Protein AF-U2PSR5-F1 (afdb_monomer)

Secondary structure (DSSP, 8-state):
-EE-SEEEESSEEEESSEEE-TT-EEEESSEEEEEEEEE-TT-EEEESSEEEEEEEEEEEESEEEESSEEEEEEEEEEESS-EEE-SEEEEEEEEEEE-SSEEE-S-EEESSEEEEEESSEEE-S-EEEEEEEEEESSEEEESSEEEEEEEEEEESEEEESSEEEEEEEEEEEESSEEEE-TT-EEEEEEEEEEEEEEEEEES-EEEEEEEEEEEEEEEEES-EEEESS-EEEEEEEEEEE-EEE-TT-EEEEEEETT--EEETTGGGG--EEEEEEEEEESSSHHHHHHHHHHHHHHHHTTT-BTTB--HHHHHSTHHHHHTTT-SSEEEEETTSTT--S-SEEEEEEE--EEE-EEEEESS-EEEEEEEEEEESEEEEESSEEEEEEEEEEEE--EEEEEEEEEEEEEEEEEEEEEEETTEEEEEEEEEEEEEEEEEEEEEEE-SPPEEESSEEEEE--

Nearest PDB structures (foldseek):
  8c50-assembly1_A  TM=2.376E-01  e=8.675E+00  Pontibacter korlensis

Sequence (461 aa):
DLTTNTLTNTKEIMAVSNINAANAIVSNSGKIASNNRVLLDGSAIANTGEILSGEIFMRNARKFDNTGTIKGNNTELSVNQDINLAGNLHGQQRLVISGNNITNNGNTTGTGLIEINSNDFTNNKELASDTVIINGRGEIVNNNMITGNNGKISGRNITNNDLIAFENYLEMNAQGKVQNNKEKAIYGGKALVIKANEIMNDEAEILGGNMDLNAAKITNNVATIQSTGNIVITSSDFQNIGRVSNLGSYEKYYETWDGRKLSEGQVGSWEYFLPRRFGRERKEPPVIDKQKKYYNELISRRNDLGGYSSLILSKYSDIPAQQIGERTTNVYSTRDARIKEPALTGKIKSNATTEYGKVLAGGNITINSGNFKNKDSIVSAGGAAVINAGTFENSVTLGNAVPLKNGEERIVVYLNKKTSKGKRHYYGNINYSRSLYDGGVGYESGQPSAIEGRQVILNAP

Mean predicted aligned error: 6.61 Å

Foldseek 3Di:
DAEDQEAAEQEEDEEAAEADNELHEEHDPYEYEYAAEYHHDNYAYAAPEEYEYQEYEHHQHDHDHYQEEYEHQEYEHEYAAEDEQNHYYEHAAEYEYEYAEYEDNYAYEYAHEYAYHYQEYEYCDHAEYQEYEYHHAAEYYYCEEHEHAEYEHEYQEYEYNAEYEHQAEYEYYHAAEYEYDAAHEYEHEQEYEYHYQEYYAANEEYEYAEYEAEHQEYEQELYAYEYQEEYEAHYQYYAWAWDKPPFPDKFKWKAFPVGDIGGPVRCVLQWAKDKDKDWFDQDQVVQLVVVLVVLVVCLVCQQQRSHHHHPCSPPPSVPVVVCRSPAFKDKDKCPDPVHPDFRMWMDMDAPMEISAREYYYCAEYAHAYQEDAGESHEYEHQAEYHYAYQYDYFYWDWHDKDWTKTKMKMWIWHWHWDADPNGIMIMIMIMITMDIDTDDIDIHTYDGRDYDYPYYHYHYD

Radius of gyration: 40.55 Å; Cα contacts (8 Å, |Δi|>4): 1487; chains: 1; bounding box: 77×35×130 Å

Solvent-accessible surface area (backbone atoms only — not comparable to full-atom values): 20792 Å² total; per-residue (Å²): 119,50,79,45,62,63,46,80,39,77,54,78,47,78,35,85,46,37,39,40,33,48,61,11,46,36,42,32,58,17,39,40,38,18,65,41,27,38,37,30,32,45,9,34,39,40,33,59,21,39,40,39,22,39,28,34,40,29,39,59,20,75,39,74,45,41,64,19,39,41,40,20,34,37,29,38,40,27,32,91,40,72,39,60,42,50,16,39,40,34,6,47,52,28,27,39,41,37,28,40,34,36,36,35,64,18,44,41,39,35,62,25,34,36,39,39,40,26,36,30,39,37,33,62,28,51,35,38,16,39,29,36,38,38,46,29,63,30,47,33,38,32,60,25,45,40,39,33,36,34,36,38,43,33,21,29,28,37,39,36,66,28,39,39,40,13,58,43,31,26,40,39,41,20,67,40,32,36,36,34,33,64,82,15,40,41,36,6,43,51,28,25,37,41,38,24,40,28,38,39,30,38,44,15,39,41,37,27,12,34,34,43,42,39,19,49,32,37,39,27,39,45,11,39,39,40,22,66,26,34,36,39,39,41,30,46,32,36,38,32,29,29,45,70,42,56,74,89,43,66,47,59,32,34,34,34,71,88,70,54,77,38,49,63,79,58,52,74,51,58,58,36,78,50,80,43,79,40,75,78,31,79,49,58,65,70,44,39,53,52,48,54,55,51,50,53,57,48,48,77,36,22,68,56,51,73,82,37,63,37,56,55,50,69,79,45,43,69,58,68,55,72,49,65,74,45,82,43,82,46,78,46,44,34,79,36,92,90,37,92,57,55,42,22,41,45,48,68,43,53,62,25,43,55,46,49,4,38,39,38,19,53,23,33,32,38,37,42,22,43,31,35,36,34,31,26,11,38,38,41,14,59,29,40,27,37,40,40,24,68,37,81,44,78,38,55,58,67,46,66,81,39,85,30,46,24,28,41,41,35,42,36,40,33,29,48,76,49,77,54,95,94,40,63,29,25,33,32,36,47,31,43,36,30,44,77,46,88,45,62,71,39,65,35,35,34,48,82,39,44,78,42,39,79,38,76,46,79,50,57,125

pLDDT: mean 95.77, std 4.75, range [59.41, 98.94]

Structure (mmCIF, N/CA/C/O backbone):
data_AF-U2PSR5-F1
#
_entry.id   AF-U2PSR5-F1
#
loop_
_atom_site.group_PDB
_atom_site.id
_atom_site.type_symbol
_atom_site.label_atom_id
_atom_site.label_alt_id
_atom_site.label_comp_id
_atom_site.label_asym_id
_atom_site.label_entity_id
_atom_site.label_seq_id
_atom_site.pdbx_PDB_ins_code
_atom_site.Cartn_x
_atom_site.Cartn_y
_atom_site.Cartn_z
_atom_site.occupancy
_atom_site.B_iso_or_equiv
_atom_site.auth_seq_id
_atom_site.auth_comp_id
_atom_site.auth_asym_id
_atom_site.auth_atom_id
_atom_site.pdbx_PDB_model_num
ATOM 1 N N . ASP A 1 1 ? -26.241 -7.504 52.296 1.00 59.41 1 ASP A N 1
ATOM 2 C CA . ASP A 1 1 ? -26.630 -6.622 51.180 1.00 59.41 1 ASP A CA 1
ATOM 3 C C . ASP A 1 1 ? -26.821 -5.196 51.679 1.00 59.41 1 ASP A C 1
ATOM 5 O O . ASP A 1 1 ? -27.292 -5.018 52.795 1.00 59.41 1 ASP A O 1
ATOM 9 N N . LEU A 1 2 ? -26.423 -4.202 50.882 1.00 74.19 2 LEU A N 1
ATOM 10 C CA . LEU A 1 2 ? -26.611 -2.764 51.140 1.00 74.19 2 LEU A CA 1
ATOM 11 C C . LEU A 1 2 ? -27.609 -2.205 50.113 1.00 74.19 2 LEU A C 1
ATOM 13 O O . LEU A 1 2 ? -27.452 -2.514 48.937 1.00 74.19 2 LEU A O 1
ATOM 17 N N . THR A 1 3 ? -28.602 -1.410 50.537 1.00 76.00 3 THR A N 1
ATOM 18 C CA . THR A 1 3 ? -29.559 -0.696 49.658 1.00 76.00 3 THR A CA 1
ATOM 19 C C . THR A 1 3 ? -29.627 0.784 50.044 1.00 76.00 3 THR A C 1
ATOM 21 O O . THR A 1 3 ? -29.800 1.081 51.223 1.00 76.00 3 THR A O 1
ATOM 24 N N . THR A 1 4 ? -29.475 1.715 49.092 1.00 79.69 4 THR A N 1
ATOM 25 C CA . THR A 1 4 ? -29.531 3.170 49.355 1.00 79.69 4 THR A CA 1
ATOM 26 C C . THR A 1 4 ? -29.905 3.992 48.114 1.00 79.69 4 THR A C 1
ATOM 28 O O . THR A 1 4 ? -29.593 3.595 46.995 1.00 79.69 4 THR A O 1
ATOM 31 N N . ASN A 1 5 ? -30.508 5.171 48.322 1.00 84.69 5 ASN A N 1
ATOM 32 C CA . ASN A 1 5 ? -30.809 6.163 47.276 1.00 84.69 5 ASN A CA 1
ATOM 33 C C . ASN A 1 5 ? -29.670 7.186 47.068 1.00 84.69 5 ASN A C 1
ATOM 35 O O . ASN A 1 5 ? -29.629 7.880 46.052 1.00 84.69 5 ASN A O 1
ATOM 39 N N . THR A 1 6 ? -28.727 7.262 48.011 1.00 93.56 6 THR A N 1
ATOM 40 C CA . THR A 1 6 ? -27.507 8.075 47.913 1.00 93.56 6 THR A CA 1
ATOM 41 C C . THR A 1 6 ? -26.342 7.277 48.483 1.00 93.56 6 THR A C 1
ATOM 43 O O . THR A 1 6 ? -26.399 6.813 49.623 1.00 93.56 6 THR A O 1
ATOM 46 N N . LEU A 1 7 ? -25.278 7.114 47.704 1.00 94.81 7 LEU A N 1
ATOM 47 C CA . LEU A 1 7 ? -24.062 6.424 48.115 1.00 94.81 7 LEU A CA 1
ATOM 48 C C . LEU A 1 7 ? -22.880 7.376 47.956 1.00 94.81 7 LEU A C 1
ATOM 50 O O . LEU A 1 7 ? -22.450 7.657 46.841 1.00 94.81 7 LEU A O 1
ATOM 54 N N . THR A 1 8 ? -22.334 7.833 49.081 1.00 96.44 8 THR A N 1
ATOM 55 C CA . THR A 1 8 ? -21.077 8.588 49.120 1.00 96.44 8 THR A CA 1
ATOM 56 C C . THR A 1 8 ? -20.015 7.721 49.776 1.00 96.44 8 THR A C 1
ATOM 58 O O . THR A 1 8 ? -20.145 7.372 50.948 1.00 96.44 8 THR A O 1
ATOM 61 N N . ASN A 1 9 ? -18.965 7.381 49.034 1.00 97.38 9 ASN A N 1
ATOM 62 C CA . ASN A 1 9 ? -17.843 6.601 49.539 1.00 97.38 9 ASN A CA 1
ATOM 63 C C . ASN A 1 9 ? -16.524 7.345 49.334 1.00 97.38 9 ASN A C 1
ATOM 65 O O . ASN A 1 9 ? -16.156 7.660 48.206 1.00 97.38 9 ASN A O 1
ATOM 69 N N . THR A 1 10 ? -15.793 7.562 50.425 1.00 97.56 10 THR A N 1
ATOM 70 C CA . THR A 1 10 ? -14.452 8.171 50.429 1.00 97.56 10 THR A CA 1
ATOM 71 C C . THR A 1 10 ? -13.376 7.235 50.984 1.00 97.56 10 THR A C 1
ATOM 73 O O . THR A 1 10 ? -12.210 7.617 51.050 1.00 97.56 10 THR A O 1
ATOM 76 N N . LYS A 1 11 ? -13.758 6.024 51.412 1.00 97.38 11 LYS A N 1
ATOM 77 C CA . LYS A 1 11 ? -12.861 5.011 51.982 1.00 97.38 11 LYS A CA 1
ATOM 78 C C . LYS A 1 11 ? -13.134 3.657 51.342 1.00 97.38 11 LYS A C 1
ATOM 80 O O . LYS A 1 11 ? -12.766 3.463 50.194 1.00 97.38 11 LYS A O 1
ATOM 85 N N . GLU A 1 12 ? -13.783 2.734 52.044 1.00 97.19 12 GLU A N 1
ATOM 86 C CA . GLU A 1 12 ? -14.027 1.381 51.557 1.00 97.19 12 GLU A CA 1
ATOM 87 C C . GLU A 1 12 ? -15.455 0.936 51.876 1.00 97.19 12 GLU A C 1
ATOM 89 O O . GLU A 1 12 ? -15.933 1.082 53.002 1.00 97.19 12 GLU A O 1
ATOM 94 N N . ILE A 1 13 ? -16.122 0.356 50.881 1.00 96.19 13 ILE A N 1
ATOM 95 C CA . ILE A 1 13 ? -17.362 -0.401 51.023 1.00 96.19 13 ILE A CA 1
ATOM 96 C C . ILE A 1 13 ? -17.085 -1.792 50.471 1.00 96.19 13 ILE A C 1
ATOM 98 O O . ILE A 1 13 ? -16.803 -1.950 49.286 1.00 96.19 13 ILE A O 1
ATOM 102 N N . MET A 1 14 ? -17.192 -2.802 51.328 1.00 95.19 14 MET A N 1
ATOM 103 C CA . MET A 1 14 ? -17.007 -4.200 50.959 1.00 95.19 14 MET A CA 1
ATOM 104 C C . MET A 1 14 ? -18.254 -5.009 51.300 1.00 95.19 14 MET A C 1
ATOM 106 O O . MET A 1 14 ? -18.781 -4.906 52.406 1.00 95.19 14 MET A O 1
ATOM 110 N N . ALA A 1 15 ? -18.708 -5.848 50.371 1.00 93.44 15 ALA A N 1
ATOM 111 C CA . ALA A 1 15 ? -19.801 -6.786 50.608 1.00 93.44 15 ALA A CA 1
ATOM 112 C C . ALA A 1 15 ? -19.424 -8.207 50.178 1.00 93.44 15 ALA A C 1
ATOM 114 O O . ALA A 1 15 ? -18.920 -8.431 49.081 1.00 93.44 15 ALA A O 1
ATOM 115 N N . VAL A 1 16 ? -19.746 -9.192 51.019 1.00 91.31 16 VAL A N 1
ATOM 116 C CA . VAL A 1 16 ? -19.538 -10.614 50.690 1.00 91.31 16 VAL A CA 1
ATOM 117 C C . VAL A 1 16 ? -20.443 -11.069 49.542 1.00 91.31 16 VAL A C 1
ATOM 119 O O . VAL A 1 16 ? -20.042 -11.919 48.761 1.00 91.31 16 VAL A O 1
ATOM 122 N N . SER A 1 17 ? -21.651 -10.508 49.432 1.00 94.00 17 SER A N 1
ATOM 123 C CA . SER A 1 17 ? -22.610 -10.824 48.366 1.00 94.00 17 SER A CA 1
ATOM 124 C C . SER A 1 17 ? -22.835 -9.605 47.480 1.00 94.00 17 SER A C 1
ATOM 126 O O . SER A 1 17 ? -21.972 -9.317 46.658 1.00 94.00 17 SER A O 1
ATOM 128 N N . ASN A 1 18 ? -23.921 -8.845 47.659 1.00 96.31 18 ASN A N 1
ATOM 129 C CA . ASN A 1 18 ? -24.312 -7.787 46.728 1.00 96.31 18 ASN A CA 1
ATOM 130 C C . ASN A 1 18 ? -24.249 -6.383 47.344 1.00 96.31 18 ASN A C 1
ATOM 132 O O . ASN A 1 18 ? -24.539 -6.180 48.529 1.00 96.31 18 ASN A O 1
ATOM 136 N N . ILE A 1 19 ? -23.971 -5.397 46.493 1.00 96.56 19 ILE A N 1
ATOM 137 C CA . ILE A 1 19 ? -24.214 -3.974 46.745 1.00 96.56 19 ILE A CA 1
ATOM 138 C C . ILE A 1 19 ? -25.306 -3.513 45.777 1.00 96.56 19 ILE A C 1
ATOM 140 O O . ILE A 1 19 ? -25.160 -3.658 44.564 1.00 96.56 19 ILE A O 1
ATOM 144 N N . ASN A 1 20 ? -26.401 -2.965 46.306 1.00 96.06 20 ASN A N 1
ATOM 145 C CA . ASN A 1 20 ? -27.508 -2.431 45.522 1.00 96.06 20 ASN A CA 1
ATOM 14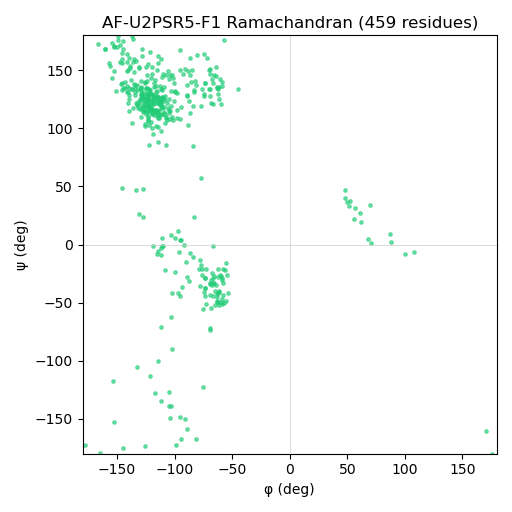6 C C . ASN A 1 20 ? -27.622 -0.915 45.736 1.00 96.06 20 ASN A C 1
ATOM 148 O O . ASN A 1 20 ? -27.995 -0.444 46.805 1.00 96.06 20 ASN A O 1
ATOM 152 N N . ALA A 1 21 ? -27.301 -0.142 44.710 1.00 95.88 21 ALA A N 1
ATOM 153 C CA . ALA A 1 21 ? -27.502 1.300 44.677 1.00 95.88 21 ALA A CA 1
ATOM 154 C C . ALA A 1 21 ? -28.143 1.691 43.339 1.00 95.88 21 ALA A C 1
ATOM 156 O O . ALA A 1 21 ? -27.670 2.598 42.653 1.00 95.88 21 ALA A O 1
ATOM 157 N N . ALA A 1 22 ? -29.191 0.960 42.946 1.00 96.31 22 ALA A N 1
ATOM 158 C CA . ALA A 1 22 ? -30.021 1.304 41.799 1.00 96.31 22 ALA A CA 1
ATOM 159 C C . ALA A 1 22 ? -30.795 2.610 42.043 1.00 96.31 22 ALA A C 1
ATOM 161 O O . ALA A 1 22 ? -31.233 2.891 43.157 1.00 96.31 22 ALA A O 1
ATOM 162 N N . ASN A 1 23 ? -30.998 3.390 40.982 1.00 96.62 23 ASN A N 1
ATOM 163 C CA . ASN A 1 23 ? -31.663 4.695 40.975 1.00 96.62 23 ASN A CA 1
ATOM 164 C C . ASN A 1 23 ? -31.048 5.719 41.945 1.00 96.62 23 ASN A C 1
ATOM 166 O O . ASN A 1 23 ? -31.692 6.702 42.314 1.00 96.62 23 ASN A O 1
ATOM 170 N N . ALA A 1 24 ? -29.787 5.527 42.329 1.00 96.88 24 ALA A N 1
ATOM 171 C CA . ALA A 1 24 ? -29.119 6.327 43.342 1.00 96.88 24 ALA A CA 1
ATOM 172 C C . ALA A 1 24 ? -28.291 7.476 42.747 1.00 96.88 24 ALA A C 1
ATOM 174 O O . ALA A 1 24 ? -28.017 7.532 41.544 1.00 96.88 24 ALA A O 1
ATOM 175 N N . ILE A 1 25 ? -27.865 8.397 43.611 1.00 97.75 25 ILE A N 1
ATOM 176 C CA . ILE A 1 25 ? -26.720 9.278 43.346 1.00 97.75 25 ILE A CA 1
ATOM 177 C C . ILE A 1 25 ? -25.487 8.621 43.969 1.00 97.75 25 ILE A C 1
ATOM 179 O O . ILE A 1 25 ? -25.452 8.409 45.181 1.00 97.75 25 ILE A O 1
ATOM 183 N N . VAL A 1 26 ? -24.495 8.283 43.148 1.00 98.06 26 VAL A N 1
ATOM 184 C CA . VAL A 1 26 ? -23.303 7.528 43.548 1.00 98.06 26 VAL A CA 1
ATOM 185 C C . VAL A 1 26 ? -22.071 8.404 43.353 1.00 98.06 26 VAL A C 1
ATOM 187 O O . VAL A 1 26 ? -21.732 8.751 42.227 1.00 98.06 26 VAL A O 1
ATOM 190 N N . SER A 1 27 ? -21.396 8.746 44.448 1.00 98.19 27 SER A N 1
ATOM 191 C CA . SER A 1 27 ? -20.125 9.473 44.461 1.00 98.19 27 SER A CA 1
ATOM 192 C C . SER A 1 27 ? -19.069 8.614 45.145 1.00 98.19 27 SER A C 1
ATOM 194 O O . SER A 1 27 ? -19.067 8.483 46.371 1.00 98.19 27 SER A O 1
ATOM 196 N N . ASN A 1 28 ? -18.168 8.032 44.359 1.00 98.44 28 ASN A N 1
ATOM 197 C CA . ASN A 1 28 ? -17.110 7.157 44.844 1.00 98.44 28 ASN A CA 1
ATOM 198 C C . ASN A 1 28 ? -15.723 7.748 44.576 1.00 98.44 28 ASN A C 1
ATOM 200 O O . ASN A 1 28 ? -15.282 7.809 43.430 1.00 98.44 28 ASN A O 1
ATOM 204 N N . SER A 1 29 ? -15.013 8.116 45.639 1.00 98.38 29 SER A N 1
ATOM 205 C CA . SER A 1 29 ? -13.575 8.413 45.612 1.00 98.38 29 SER A CA 1
ATOM 206 C C . SER A 1 29 ? -12.733 7.388 46.374 1.00 98.38 29 SER A C 1
ATOM 208 O O . SER A 1 29 ? -11.509 7.477 46.366 1.00 98.38 29 SER A O 1
ATOM 210 N N . GLY A 1 30 ? -13.385 6.412 47.011 1.00 98.31 30 GLY A N 1
ATOM 211 C CA . GLY A 1 30 ? -12.756 5.270 47.661 1.00 98.31 30 GLY A CA 1
ATOM 212 C C . GLY A 1 30 ? -12.882 3.979 46.844 1.00 98.31 30 GLY A C 1
ATOM 213 O O . GLY A 1 30 ? -12.960 3.990 45.618 1.00 98.31 30 GLY A O 1
ATOM 214 N N . LYS A 1 31 ? -12.940 2.840 47.530 1.00 98.62 31 LYS A N 1
ATOM 215 C CA . LYS A 1 31 ? -13.116 1.506 46.956 1.00 98.62 31 LYS A CA 1
ATOM 216 C C . LYS A 1 31 ? -14.502 0.946 47.255 1.00 98.62 31 LYS A C 1
ATOM 218 O O . LYS A 1 31 ? -14.907 0.886 48.413 1.00 98.62 31 LYS A O 1
ATOM 223 N N . ILE A 1 32 ? -15.213 0.500 46.229 1.00 98.44 32 ILE A N 1
ATOM 224 C CA . ILE A 1 32 ? -16.441 -0.291 46.327 1.00 98.44 32 ILE A CA 1
ATOM 225 C C . ILE A 1 32 ? -16.111 -1.684 45.803 1.00 98.44 32 ILE A C 1
ATOM 227 O O . ILE A 1 32 ? -15.707 -1.826 44.653 1.00 98.44 32 ILE A O 1
ATOM 231 N N . ALA A 1 33 ? -16.273 -2.712 46.629 1.00 97.81 33 ALA A N 1
ATOM 232 C CA . ALA A 1 33 ? -15.981 -4.084 46.246 1.00 97.81 33 ALA A CA 1
ATOM 233 C C . ALA A 1 33 ? -17.074 -5.059 46.693 1.00 97.81 33 ALA A C 1
ATOM 235 O O . ALA A 1 33 ? -17.576 -4.997 47.816 1.00 97.81 33 ALA A O 1
ATOM 236 N N . SER A 1 34 ? -17.427 -5.995 45.819 1.00 97.00 34 SER A N 1
ATOM 237 C CA . SER A 1 34 ? -18.368 -7.074 46.125 1.00 97.00 34 SER A CA 1
ATOM 238 C C . SER A 1 34 ? -17.946 -8.367 45.436 1.00 97.00 34 SER A C 1
ATOM 240 O O . SER A 1 34 ? -17.547 -8.327 44.276 1.00 97.00 34 SER A O 1
ATOM 242 N N . ASN A 1 35 ? -18.073 -9.520 46.101 1.00 93.06 35 ASN A N 1
ATOM 243 C CA . ASN A 1 35 ? -17.702 -10.797 45.471 1.00 93.06 35 ASN A CA 1
ATOM 244 C C . ASN A 1 35 ? -18.697 -11.259 44.395 1.00 93.06 35 ASN A C 1
ATOM 246 O O . ASN A 1 35 ? -18.322 -12.073 43.557 1.00 93.06 35 ASN A O 1
ATOM 250 N N . ASN A 1 36 ? -19.946 -10.774 44.420 1.00 96.69 36 ASN A N 1
ATOM 251 C CA . ASN A 1 36 ? -20.978 -11.184 43.468 1.00 96.69 36 ASN A CA 1
ATOM 252 C C . ASN A 1 36 ? -21.373 -10.047 42.523 1.00 96.69 36 ASN A C 1
ATOM 254 O O . ASN A 1 36 ? -21.021 -10.099 41.350 1.00 96.69 36 ASN A O 1
ATOM 258 N N . ARG A 1 37 ? -22.077 -9.018 43.017 1.00 98.12 37 ARG A N 1
ATOM 259 C CA . ARG A 1 37 ? -22.626 -7.956 42.167 1.00 98.12 37 ARG A CA 1
ATOM 260 C C . ARG A 1 37 ? -22.641 -6.571 42.808 1.00 98.12 37 ARG A C 1
ATOM 262 O O . ARG A 1 37 ? -23.103 -6.399 43.939 1.00 98.12 37 ARG A O 1
ATOM 269 N N . VAL A 1 38 ? -22.303 -5.566 42.002 1.00 98.50 38 VAL A N 1
ATOM 270 C CA . VAL A 1 38 ? -22.594 -4.143 42.226 1.00 98.50 38 VAL A CA 1
ATOM 271 C C . VAL A 1 38 ? -23.655 -3.682 41.216 1.00 98.50 38 VAL A C 1
ATOM 273 O O . VAL A 1 38 ? -23.417 -3.658 40.011 1.00 98.50 38 VAL A O 1
ATOM 276 N N . LEU A 1 39 ? -24.846 -3.327 41.705 1.00 98.25 39 LEU A N 1
ATOM 277 C CA . LEU A 1 39 ? -25.978 -2.868 40.890 1.00 98.25 39 LEU A CA 1
ATOM 278 C C . LEU A 1 39 ? -26.155 -1.349 41.017 1.00 98.25 39 LEU A C 1
ATOM 280 O O . LEU A 1 39 ? -26.495 -0.864 42.094 1.00 98.25 39 LEU A O 1
ATOM 284 N N . LEU A 1 40 ? -25.966 -0.623 39.916 1.00 98.38 40 LEU A N 1
ATOM 285 C CA . LEU A 1 40 ? -26.033 0.842 39.791 1.00 98.38 40 LEU A CA 1
ATOM 286 C C . LEU A 1 40 ? -26.980 1.275 38.653 1.00 98.38 40 LEU A C 1
ATOM 288 O O . LEU A 1 40 ? -26.827 2.353 38.076 1.00 98.38 40 LEU A O 1
ATOM 292 N N . ASP A 1 41 ? -27.937 0.425 38.286 1.00 98.38 41 ASP A N 1
ATOM 293 C CA . ASP A 1 41 ? -28.897 0.722 37.221 1.00 98.38 41 ASP A CA 1
ATOM 294 C C . ASP A 1 41 ? -29.698 1.991 37.517 1.00 98.38 41 ASP A C 1
ATOM 296 O O . ASP A 1 41 ? -30.119 2.211 38.650 1.00 98.38 41 ASP A O 1
ATOM 300 N N . GLY A 1 42 ? -29.941 2.825 36.507 1.00 97.69 42 GLY A N 1
ATOM 301 C CA . GLY A 1 42 ? -30.701 4.069 36.668 1.00 97.69 42 GLY A CA 1
ATOM 302 C C . GLY A 1 42 ? -29.988 5.141 37.502 1.00 97.69 42 GLY A C 1
ATOM 303 O O . GLY A 1 42 ? -30.573 6.187 37.799 1.00 97.69 42 GLY A O 1
ATOM 304 N N . SER A 1 43 ? -28.741 4.918 37.918 1.00 98.19 43 SER A N 1
ATOM 305 C CA . SER A 1 43 ? -28.029 5.818 38.828 1.00 98.19 43 SER A CA 1
ATOM 306 C C . SER A 1 43 ? -27.313 6.958 38.102 1.00 98.19 43 SER A C 1
ATOM 308 O O . SER A 1 43 ? -27.065 6.908 36.898 1.00 98.19 43 SER A O 1
ATOM 310 N N . ALA A 1 44 ? -27.000 8.020 38.844 1.00 97.94 44 ALA A N 1
ATOM 311 C CA . ALA A 1 44 ? -26.033 9.034 38.434 1.00 97.94 44 ALA A CA 1
ATOM 312 C C . ALA A 1 44 ? -24.698 8.707 39.111 1.00 97.94 44 ALA A C 1
ATOM 314 O O . ALA A 1 44 ? -24.630 8.703 40.340 1.00 97.94 44 ALA A O 1
ATOM 315 N N . ILE A 1 45 ? -23.672 8.385 38.323 1.00 98.44 45 ILE A N 1
ATOM 316 C CA . ILE A 1 45 ? -22.430 7.775 38.805 1.00 98.44 45 ILE A CA 1
ATOM 317 C C . ILE A 1 45 ? -21.269 8.743 38.591 1.00 98.44 45 ILE A C 1
ATOM 319 O O . ILE A 1 45 ? -20.990 9.127 37.459 1.00 98.44 45 ILE A O 1
ATOM 323 N N . ALA A 1 46 ? -20.582 9.091 39.674 1.00 98.38 46 ALA A N 1
ATOM 324 C CA . ALA A 1 46 ? -19.285 9.749 39.671 1.00 98.38 46 ALA A CA 1
ATOM 325 C C . ALA A 1 46 ? -18.273 8.837 40.377 1.00 98.38 46 ALA A C 1
ATOM 327 O O . ALA A 1 46 ? -18.404 8.563 41.572 1.00 98.38 46 ALA A O 1
ATOM 328 N N . ASN A 1 47 ? -17.280 8.348 39.638 1.00 98.50 47 ASN A N 1
ATOM 329 C CA . ASN A 1 47 ? -16.245 7.456 40.143 1.00 98.50 47 ASN A CA 1
ATOM 330 C C . ASN A 1 47 ? -14.847 8.008 39.849 1.00 98.50 47 ASN A C 1
ATOM 332 O O . ASN A 1 47 ? -14.420 8.065 38.697 1.00 98.50 47 ASN A O 1
ATOM 336 N N . THR A 1 48 ? -14.113 8.344 40.905 1.00 98.56 48 THR A N 1
ATOM 337 C CA . THR A 1 48 ? -12.678 8.667 40.851 1.00 98.56 48 THR A CA 1
ATOM 338 C C . THR A 1 48 ? -11.823 7.606 41.547 1.00 98.56 48 THR A C 1
ATOM 340 O O . THR A 1 48 ? -10.601 7.671 41.475 1.00 98.56 48 THR A O 1
ATOM 343 N N . GLY A 1 49 ? -12.455 6.659 42.249 1.00 98.56 49 GLY A N 1
ATOM 344 C CA . GLY A 1 49 ? -11.804 5.562 42.961 1.00 98.56 49 GLY A CA 1
ATOM 345 C C . GLY A 1 49 ? -11.948 4.224 42.232 1.00 98.56 49 GLY A C 1
ATOM 346 O O . GLY A 1 49 ? -11.844 4.157 41.008 1.00 98.56 49 GLY A O 1
ATOM 347 N N . GLU A 1 50 ? -12.206 3.150 42.975 1.00 98.69 50 GLU A N 1
ATOM 348 C CA . GLU A 1 50 ? -12.323 1.788 42.441 1.00 98.69 50 GLU A CA 1
ATOM 349 C C . GLU A 1 50 ? -13.727 1.209 42.631 1.00 98.69 50 GLU A C 1
ATOM 351 O O . GLU A 1 50 ? -14.293 1.297 43.722 1.00 98.69 50 GLU A O 1
ATOM 356 N N . ILE A 1 51 ? -14.256 0.547 41.600 1.00 98.69 51 ILE A N 1
ATOM 357 C CA . ILE A 1 51 ? -15.433 -0.326 41.689 1.00 98.69 51 ILE A CA 1
ATOM 358 C C . ILE A 1 51 ? -15.040 -1.710 41.171 1.00 98.69 51 ILE A C 1
ATOM 360 O O . ILE A 1 51 ? -14.719 -1.865 39.993 1.00 98.69 51 ILE A O 1
ATOM 364 N N . LEU A 1 52 ? -15.059 -2.709 42.054 1.00 98.56 52 LEU A N 1
ATOM 365 C CA . LEU A 1 52 ? -14.616 -4.076 41.782 1.00 98.56 52 LEU A CA 1
ATOM 366 C C . LEU A 1 52 ? -15.738 -5.082 42.059 1.00 98.56 52 LEU A C 1
ATOM 368 O O . LEU A 1 52 ? -16.275 -5.113 43.168 1.00 98.56 52 LEU A O 1
ATOM 372 N N . SER A 1 53 ? -16.092 -5.938 41.098 1.00 98.38 53 SER A N 1
ATOM 373 C CA . SER A 1 53 ? -17.063 -7.008 41.372 1.00 98.38 53 SER A CA 1
ATOM 374 C C . SER A 1 53 ? -17.041 -8.167 40.382 1.00 98.38 53 SER A C 1
ATOM 376 O O . SER A 1 53 ? -16.440 -8.064 39.322 1.00 98.38 53 SER A O 1
ATOM 378 N N . GLY A 1 54 ? -17.722 -9.272 40.699 1.00 97.69 54 GLY A N 1
ATOM 379 C CA . GLY A 1 54 ? -18.029 -10.297 39.698 1.00 97.69 54 GLY A CA 1
ATOM 380 C C . GLY A 1 54 ? -18.895 -9.711 38.578 1.00 97.69 54 GLY A C 1
ATOM 381 O O . GLY A 1 54 ? -18.523 -9.765 37.408 1.00 97.69 54 GLY A O 1
ATOM 382 N N . GLU A 1 55 ? -19.994 -9.063 38.950 1.00 98.38 55 GLU A N 1
ATOM 383 C CA . GLU A 1 55 ? -20.920 -8.383 38.047 1.00 98.38 55 GLU A CA 1
ATOM 384 C C . GLU A 1 55 ? -21.040 -6.896 38.392 1.00 98.38 55 GLU A C 1
ATOM 386 O O . GLU A 1 55 ? -21.243 -6.528 39.550 1.00 98.38 55 GLU A O 1
ATOM 391 N N . ILE A 1 56 ? -20.965 -6.024 37.390 1.00 98.75 56 ILE A N 1
ATOM 392 C CA . ILE A 1 56 ? -21.200 -4.587 37.551 1.00 98.75 56 ILE A CA 1
ATOM 393 C C . ILE A 1 56 ? -22.237 -4.150 36.521 1.00 98.75 56 ILE A C 1
ATOM 395 O O . ILE A 1 56 ? -21.978 -4.170 35.319 1.00 98.75 56 ILE A O 1
ATOM 399 N N . PHE A 1 57 ? -23.409 -3.726 36.989 1.00 98.75 57 PHE A N 1
ATOM 400 C CA . PHE A 1 57 ? -24.477 -3.240 36.116 1.00 98.75 57 PHE A CA 1
ATOM 401 C C . PHE A 1 57 ? -24.701 -1.749 36.330 1.00 98.75 57 PHE A C 1
ATOM 403 O O . PHE A 1 57 ? -24.995 -1.307 37.436 1.00 98.75 57 PHE A O 1
ATOM 410 N N . MET A 1 58 ? -24.536 -0.979 35.260 1.00 98.62 58 MET A N 1
ATOM 411 C CA . MET A 1 58 ? -24.720 0.470 35.187 1.00 98.62 58 MET A CA 1
ATOM 412 C C . MET A 1 58 ? -25.675 0.787 34.032 1.00 98.62 58 MET A C 1
ATOM 414 O O . MET A 1 58 ? -25.382 1.604 33.156 1.00 98.62 58 MET A O 1
ATOM 418 N N . ARG A 1 59 ? -26.795 0.062 33.968 1.00 98.31 59 ARG A N 1
ATOM 419 C CA . ARG A 1 59 ? -27.721 0.129 32.837 1.00 98.31 59 ARG A CA 1
ATOM 420 C C . ARG A 1 59 ? -28.649 1.322 32.983 1.00 98.31 59 ARG A C 1
ATOM 422 O O . ARG A 1 59 ? -29.147 1.598 34.073 1.00 98.31 59 ARG A O 1
ATOM 429 N N . ASN A 1 60 ? -28.929 2.000 31.877 1.00 97.38 60 ASN A N 1
ATOM 430 C CA . ASN A 1 60 ? -29.755 3.204 31.832 1.00 97.38 60 ASN A CA 1
ATOM 431 C C . ASN A 1 60 ? -29.276 4.273 32.830 1.00 97.38 60 ASN A C 1
ATOM 433 O O . ASN A 1 60 ? -30.090 4.936 33.476 1.00 97.38 60 ASN A O 1
ATOM 437 N N . ALA A 1 61 ? -27.959 4.414 33.006 1.00 97.19 61 ALA A N 1
ATOM 438 C CA . ALA A 1 61 ? -27.405 5.406 33.913 1.00 97.19 61 ALA A CA 1
ATOM 439 C C . ALA A 1 61 ? -27.816 6.816 33.458 1.00 97.19 61 ALA A C 1
ATOM 441 O O . ALA A 1 61 ? -27.760 7.161 32.276 1.00 97.19 61 ALA A O 1
ATOM 442 N N . ARG A 1 62 ? -28.238 7.648 34.414 1.00 95.88 62 ARG A N 1
ATOM 443 C CA . ARG A 1 62 ? -28.642 9.045 34.168 1.00 95.88 62 ARG A CA 1
ATOM 444 C C . ARG A 1 62 ? -27.439 9.946 33.896 1.00 95.88 62 ARG A C 1
ATOM 446 O O . ARG A 1 62 ? -27.573 10.958 33.214 1.00 95.88 62 ARG A O 1
ATOM 453 N N . LYS A 1 63 ? -26.287 9.583 34.465 1.00 95.69 63 LYS A N 1
ATOM 454 C CA . LYS A 1 63 ? -24.989 10.238 34.297 1.00 95.69 63 LYS A CA 1
ATOM 455 C C . LYS A 1 63 ? -23.882 9.218 34.544 1.00 95.69 63 LYS A C 1
ATOM 457 O O . LYS A 1 63 ? -24.022 8.398 35.454 1.00 95.69 63 LYS A O 1
ATOM 462 N N . PHE A 1 64 ? -22.795 9.305 33.788 1.00 98.19 64 PHE A N 1
ATOM 463 C CA . PHE A 1 64 ? -21.615 8.473 33.978 1.00 98.19 64 PHE A CA 1
ATOM 464 C C . PHE A 1 64 ? -20.344 9.318 33.844 1.00 98.19 64 PHE A C 1
ATOM 466 O O . PHE A 1 64 ? -19.940 9.659 32.737 1.00 98.19 64 PHE A O 1
ATOM 473 N N . ASP A 1 65 ? -19.719 9.625 34.979 1.00 97.62 65 ASP A N 1
ATOM 474 C CA . ASP A 1 65 ? -18.414 10.276 35.060 1.00 97.62 65 ASP A CA 1
ATOM 475 C C . ASP A 1 65 ? -17.433 9.305 35.727 1.00 97.62 65 ASP A C 1
ATOM 477 O O . ASP A 1 65 ? -17.439 9.141 36.948 1.00 97.62 65 ASP A O 1
ATOM 481 N N . ASN A 1 66 ? -16.586 8.644 34.943 1.00 97.88 66 ASN A N 1
ATOM 482 C CA . ASN A 1 66 ? -15.545 7.765 35.471 1.00 97.88 66 ASN A CA 1
ATOM 483 C C . ASN A 1 66 ? -14.164 8.300 35.102 1.00 97.88 66 ASN A C 1
ATOM 485 O O . ASN A 1 66 ? -13.815 8.318 33.925 1.00 97.88 66 ASN A O 1
ATOM 489 N N . THR A 1 67 ? -13.376 8.675 36.106 1.00 98.06 67 THR A N 1
ATOM 490 C CA . THR A 1 67 ? -11.930 8.937 35.993 1.00 98.06 67 THR A CA 1
ATOM 491 C C . THR A 1 67 ? -11.095 7.942 36.803 1.00 98.06 67 THR A C 1
ATOM 493 O O . THR A 1 67 ? -9.874 7.925 36.676 1.00 98.06 67 THR A O 1
ATOM 496 N N . GLY A 1 68 ? -11.746 7.105 37.616 1.00 98.31 68 GLY A N 1
ATOM 497 C CA . GLY A 1 68 ? -11.129 6.008 38.352 1.00 98.31 68 GLY A CA 1
ATOM 498 C C . GLY A 1 68 ? -11.134 4.688 37.576 1.00 98.31 68 GLY A C 1
ATOM 499 O O . GLY A 1 68 ? -11.105 4.656 36.344 1.00 98.31 68 GLY A O 1
ATOM 500 N N . THR A 1 69 ? -11.195 3.580 38.312 1.00 98.75 69 THR A N 1
ATOM 501 C CA . THR A 1 69 ? -11.172 2.217 37.769 1.00 98.75 69 THR A CA 1
ATOM 502 C C . THR A 1 69 ? -12.481 1.492 38.055 1.00 98.75 69 THR A C 1
ATOM 504 O O . THR A 1 69 ? -12.933 1.430 39.197 1.00 98.75 69 THR A O 1
ATOM 507 N N . ILE A 1 70 ? -13.056 0.875 37.027 1.00 98.75 70 ILE A N 1
ATOM 508 C CA . ILE A 1 70 ? -14.163 -0.074 37.154 1.00 98.75 70 ILE A CA 1
ATOM 509 C C . ILE A 1 70 ? -13.702 -1.394 36.546 1.00 98.75 70 ILE A C 1
ATOM 511 O O . ILE A 1 70 ? -13.396 -1.463 35.355 1.00 98.75 70 ILE A O 1
ATOM 515 N N . LYS A 1 71 ? -13.633 -2.442 37.367 1.00 98.62 71 LYS A N 1
ATOM 516 C CA . LYS A 1 71 ? -13.173 -3.767 36.950 1.00 98.62 71 LYS A CA 1
ATOM 517 C C . LYS A 1 71 ? -14.136 -4.840 37.431 1.00 98.62 71 LYS A C 1
ATOM 519 O O . LYS A 1 71 ? -14.331 -5.005 38.633 1.00 98.62 71 LYS A O 1
ATOM 524 N N . GLY A 1 72 ? -14.675 -5.619 36.502 1.00 98.19 72 GLY A N 1
ATOM 525 C CA . GLY A 1 72 ? -15.459 -6.795 36.852 1.00 98.19 72 GLY A CA 1
ATOM 526 C C . GLY A 1 72 ? -15.292 -7.956 35.891 1.00 98.19 72 GLY A C 1
ATOM 527 O O . GLY A 1 72 ? -14.596 -7.832 34.883 1.00 98.19 72 GLY A O 1
ATOM 528 N N . ASN A 1 73 ? -15.901 -9.101 36.205 1.00 97.44 73 ASN A N 1
ATOM 529 C CA . ASN A 1 73 ? -15.932 -10.209 35.249 1.00 97.44 73 ASN A CA 1
ATOM 530 C C . ASN A 1 73 ? -16.894 -9.882 34.110 1.00 97.44 73 ASN A C 1
ATOM 532 O O . ASN A 1 73 ? -16.493 -9.920 32.946 1.00 97.44 73 ASN A O 1
ATOM 536 N N . ASN A 1 74 ? -18.116 -9.494 34.480 1.00 98.38 74 ASN A N 1
ATOM 537 C CA . ASN A 1 74 ? -19.168 -9.050 33.580 1.00 98.38 74 ASN A CA 1
ATOM 538 C C . ASN A 1 74 ? -19.564 -7.615 33.925 1.00 98.38 74 ASN A C 1
ATOM 540 O O . ASN A 1 74 ? -20.094 -7.357 35.005 1.00 98.38 74 ASN A O 1
ATOM 544 N N . THR A 1 75 ? -19.341 -6.690 32.999 1.00 98.56 75 THR A N 1
ATOM 545 C CA . THR A 1 75 ? -19.673 -5.274 33.181 1.00 98.56 75 THR A CA 1
ATOM 546 C C . THR A 1 75 ? -20.594 -4.808 32.060 1.00 98.56 75 THR A C 1
ATOM 548 O O . THR A 1 75 ? -20.287 -4.997 30.885 1.00 98.56 75 THR A O 1
ATOM 551 N N . GLU A 1 76 ? -21.712 -4.172 32.410 1.00 98.75 76 GLU A N 1
ATOM 552 C CA . GLU A 1 76 ? -22.607 -3.520 31.449 1.00 98.75 76 GLU A CA 1
ATOM 553 C C . GLU A 1 76 ? -22.778 -2.044 31.792 1.00 98.75 76 GLU A C 1
ATOM 555 O O . GLU A 1 76 ? -23.197 -1.696 32.897 1.00 98.75 76 GLU A O 1
ATOM 560 N N . LEU A 1 77 ? -22.489 -1.180 30.824 1.00 98.69 77 LEU A N 1
ATOM 561 C CA . LEU A 1 77 ? -22.705 0.258 30.884 1.00 98.69 77 LEU A CA 1
ATOM 562 C C . LEU A 1 77 ? -23.666 0.653 29.766 1.00 98.69 77 LEU A C 1
ATOM 564 O O . LEU A 1 77 ? -23.362 0.446 28.593 1.00 98.69 77 LEU A O 1
ATOM 568 N N . SER A 1 78 ? -24.801 1.261 30.107 1.00 98.50 78 SER A N 1
ATOM 569 C CA . SER A 1 78 ? -25.643 1.905 29.099 1.00 98.50 78 SER A CA 1
ATOM 570 C C . SER A 1 78 ? -26.114 3.286 29.536 1.00 98.50 78 SER A C 1
ATOM 572 O O . SER A 1 78 ? -26.607 3.468 30.649 1.00 98.50 78 SER A O 1
ATOM 574 N N . VAL A 1 79 ? -25.960 4.264 28.643 1.00 97.00 79 VAL A N 1
ATOM 575 C CA . VAL A 1 79 ? -26.361 5.663 28.840 1.00 97.00 79 VAL A CA 1
ATOM 576 C C . VAL A 1 79 ? -27.094 6.131 27.583 1.00 97.00 79 VAL A C 1
ATOM 578 O O . VAL A 1 79 ? -26.624 5.914 26.474 1.00 97.00 79 VAL A O 1
ATOM 581 N N . ASN A 1 80 ? -28.226 6.822 27.725 1.00 94.31 80 ASN A N 1
ATOM 582 C CA . ASN A 1 80 ? -28.979 7.375 26.583 1.00 94.31 80 ASN A CA 1
ATOM 583 C C . ASN A 1 80 ? -28.435 8.739 26.102 1.00 94.31 80 ASN A C 1
ATOM 585 O O . ASN A 1 80 ? -29.173 9.550 25.550 1.00 94.31 80 ASN A O 1
ATOM 589 N N . GLN A 1 81 ? -27.165 9.025 26.383 1.00 95.56 81 GLN A N 1
ATOM 590 C CA . GLN A 1 81 ? -26.467 10.280 26.095 1.00 95.56 81 GLN A CA 1
ATOM 591 C C . GLN A 1 81 ? -25.083 9.953 25.531 1.00 95.56 81 GLN A C 1
ATOM 593 O O . GLN A 1 81 ? -24.695 8.784 25.442 1.00 95.56 81 GLN A O 1
ATOM 598 N N . ASP A 1 82 ? -24.338 10.988 25.162 1.00 97.94 82 ASP A N 1
ATOM 599 C CA . ASP A 1 82 ? -22.939 10.841 24.786 1.00 97.94 82 ASP A CA 1
ATOM 600 C C . ASP A 1 82 ? -22.096 10.447 26.005 1.00 97.94 82 ASP A C 1
ATOM 602 O O . ASP A 1 82 ? -22.334 10.907 27.125 1.00 97.94 82 ASP A O 1
ATOM 606 N N . ILE A 1 83 ? -21.113 9.575 25.787 1.00 97.31 83 ILE A N 1
ATOM 607 C CA . ILE A 1 83 ? -20.266 9.011 26.835 1.00 97.31 83 ILE A CA 1
ATOM 608 C C . ILE A 1 83 ? -18.807 9.352 26.554 1.00 97.31 83 ILE A C 1
ATOM 610 O O . ILE A 1 83 ? -18.284 9.081 25.472 1.00 97.31 83 ILE A O 1
ATOM 614 N N . ASN A 1 84 ? -18.130 9.872 27.574 1.00 98.06 84 ASN A N 1
ATOM 615 C CA . ASN A 1 84 ? -16.679 9.985 27.610 1.00 98.06 84 ASN A CA 1
ATOM 616 C C . ASN A 1 84 ? -16.105 8.956 28.596 1.00 98.06 84 ASN A C 1
ATOM 618 O O . ASN A 1 84 ? -16.250 9.102 29.811 1.00 98.06 84 ASN A O 1
ATOM 622 N N . LEU A 1 85 ? -15.446 7.918 28.085 1.00 98.00 85 LEU A N 1
ATOM 623 C CA . LEU A 1 85 ? -14.775 6.906 28.900 1.00 98.00 85 LEU A CA 1
ATOM 624 C C . LEU A 1 85 ? -13.381 7.428 29.268 1.00 98.00 85 LEU A C 1
ATOM 626 O O . LEU A 1 85 ? -12.429 7.169 28.545 1.00 98.00 85 LEU A O 1
ATOM 630 N N . ALA A 1 86 ? -13.264 8.226 30.333 1.00 97.75 86 ALA A N 1
ATOM 631 C CA . ALA A 1 86 ? -11.999 8.876 30.706 1.00 97.75 86 ALA A CA 1
ATOM 632 C C . ALA A 1 86 ? -11.112 8.037 31.649 1.00 97.75 86 ALA A C 1
ATOM 634 O O . ALA A 1 86 ? -9.895 8.200 31.659 1.00 97.75 86 ALA A O 1
ATOM 635 N N . GLY A 1 87 ? -11.716 7.168 32.460 1.00 97.56 87 GLY A N 1
ATOM 636 C CA . GLY A 1 87 ? -11.031 6.268 33.389 1.00 97.56 87 GLY A CA 1
ATOM 637 C C . GLY A 1 87 ? -10.767 4.878 32.806 1.00 97.56 87 GLY A C 1
ATOM 638 O O . GLY A 1 87 ? -10.930 4.643 31.611 1.00 97.56 87 GLY A O 1
ATOM 639 N N . ASN A 1 88 ? -10.393 3.934 33.669 1.00 98.31 88 ASN A N 1
ATOM 640 C CA . ASN A 1 88 ? -10.150 2.548 33.275 1.00 98.31 88 ASN A CA 1
ATOM 641 C C . ASN A 1 88 ? -11.438 1.726 33.363 1.00 98.31 88 ASN A C 1
ATOM 643 O O . ASN A 1 88 ? -12.082 1.696 34.417 1.00 98.31 88 ASN A O 1
ATOM 647 N N . LEU A 1 89 ? -11.769 1.013 32.289 1.00 98.44 89 LEU A N 1
ATOM 648 C CA . LEU A 1 89 ? -12.811 -0.007 32.261 1.00 98.44 89 LEU A CA 1
ATOM 649 C C . LEU A 1 89 ? -12.190 -1.361 31.938 1.00 98.44 89 LEU A C 1
ATOM 651 O O . LEU A 1 89 ? -11.467 -1.502 30.953 1.00 98.44 89 LEU A O 1
ATOM 655 N N . HIS A 1 90 ? -12.482 -2.361 32.767 1.00 98.38 90 HIS A N 1
ATOM 656 C CA . HIS A 1 90 ? -12.017 -3.722 32.549 1.00 98.38 90 HIS A CA 1
ATOM 657 C C . HIS A 1 90 ? -13.141 -4.746 32.729 1.00 98.38 90 HIS A C 1
ATOM 659 O O . HIS A 1 90 ? -13.726 -4.845 33.812 1.00 98.38 90 HIS A O 1
ATOM 665 N N . GLY A 1 91 ? -13.419 -5.529 31.685 1.00 97.81 91 GLY A N 1
ATOM 666 C CA . GLY A 1 91 ? -14.287 -6.708 31.751 1.00 97.81 91 GLY A CA 1
ATOM 667 C C . GLY A 1 91 ? -13.487 -7.978 31.500 1.00 97.81 91 GLY A C 1
ATOM 668 O O . GLY A 1 91 ? -13.069 -8.221 30.371 1.00 97.81 91 GLY A O 1
ATOM 669 N N . GLN A 1 92 ? -13.273 -8.803 32.527 1.00 97.62 92 GLN A N 1
ATOM 670 C CA . GLN A 1 92 ? -12.476 -10.025 32.379 1.00 97.62 92 GLN A CA 1
ATOM 671 C C . GLN A 1 92 ? -13.093 -10.948 31.317 1.00 97.62 92 GLN A C 1
ATOM 673 O O . GLN A 1 92 ? -12.400 -11.373 30.398 1.00 97.62 92 GLN A O 1
ATOM 678 N N . GLN A 1 93 ? -14.392 -11.240 31.422 1.00 98.19 93 GLN A N 1
ATOM 679 C CA . GLN A 1 93 ? -15.110 -12.125 30.500 1.00 98.19 93 GLN A CA 1
ATOM 680 C C . GLN A 1 93 ? -15.947 -11.334 29.498 1.00 98.19 93 GLN A C 1
ATOM 682 O O . GLN A 1 93 ? -15.971 -11.677 28.316 1.00 98.19 93 GLN A O 1
ATOM 687 N N . ARG A 1 94 ? -16.631 -10.281 29.962 1.00 98.62 94 ARG A N 1
ATOM 688 C CA . ARG A 1 94 ? -17.508 -9.471 29.119 1.00 98.62 94 ARG A CA 1
ATOM 689 C C . ARG A 1 94 ? -17.595 -8.024 29.594 1.00 98.62 94 ARG A C 1
ATOM 691 O O . ARG A 1 94 ? -17.875 -7.758 30.762 1.00 98.62 94 ARG A O 1
ATOM 698 N N . LEU A 1 95 ? -17.441 -7.093 28.662 1.00 98.81 95 LEU A N 1
ATOM 699 C CA . LEU A 1 95 ? -17.713 -5.670 28.829 1.00 98.81 95 LEU A CA 1
ATOM 700 C C . LEU A 1 95 ? -18.620 -5.205 27.692 1.00 98.81 95 LEU A C 1
ATOM 702 O O . LEU A 1 95 ? -18.239 -5.293 26.529 1.00 98.81 95 LEU A O 1
ATOM 706 N N . VAL A 1 96 ? -19.806 -4.702 28.024 1.00 98.81 96 VAL A N 1
ATOM 707 C CA . VAL A 1 96 ? -20.722 -4.115 27.038 1.00 98.81 96 VAL A CA 1
ATOM 708 C C . VAL A 1 96 ? -20.970 -2.660 27.363 1.00 98.81 96 VAL A C 1
ATOM 710 O O . VAL A 1 96 ? -21.326 -2.321 28.491 1.00 98.81 96 VAL A O 1
ATOM 713 N N . ILE A 1 97 ? -20.778 -1.806 26.364 1.00 98.81 97 ILE A N 1
ATOM 714 C CA . ILE A 1 97 ? -20.926 -0.361 26.478 1.00 98.81 97 ILE A CA 1
ATOM 715 C C . ILE A 1 97 ? -21.903 0.104 25.402 1.00 98.81 97 ILE A C 1
ATOM 717 O O . ILE A 1 97 ? -21.699 -0.154 24.219 1.00 98.81 97 ILE A O 1
ATOM 721 N N . SER A 1 98 ? -22.958 0.806 25.805 1.00 98.69 98 SER A N 1
ATOM 722 C CA . SER A 1 98 ? -23.928 1.408 24.892 1.00 98.69 98 SER A CA 1
ATOM 723 C C . SER A 1 98 ? -24.124 2.885 25.209 1.00 98.69 98 SER A C 1
ATOM 725 O O . SER A 1 98 ? -24.399 3.243 26.352 1.00 98.69 98 SER A O 1
ATOM 727 N N . GLY A 1 99 ? -24.032 3.731 24.190 1.00 98.06 99 GLY A N 1
ATOM 728 C CA . GLY A 1 99 ? -24.161 5.186 24.289 1.00 98.06 99 GLY A CA 1
ATOM 729 C C . GLY A 1 99 ? -24.777 5.778 23.027 1.00 98.06 99 GLY A C 1
ATOM 730 O O . GLY A 1 99 ? -24.923 5.072 22.031 1.00 98.06 99 GLY A O 1
ATOM 731 N N . ASN A 1 100 ? -25.117 7.070 23.044 1.00 97.62 100 ASN A N 1
ATOM 732 C CA . ASN A 1 100 ? -25.451 7.773 21.804 1.00 97.62 100 ASN A CA 1
ATOM 733 C C . ASN A 1 100 ? -24.184 7.942 20.954 1.00 97.62 100 ASN A C 1
ATOM 735 O O . ASN A 1 100 ? -24.004 7.202 19.999 1.00 97.62 100 ASN A O 1
ATOM 739 N N . ASN A 1 101 ? -23.251 8.807 21.351 1.00 98.50 101 ASN A N 1
ATOM 740 C CA . ASN A 1 101 ? -21.877 8.797 20.841 1.00 98.50 101 ASN A CA 1
ATOM 741 C C . ASN A 1 101 ? -20.914 8.351 21.946 1.00 98.50 101 ASN A C 1
ATOM 743 O O . ASN A 1 101 ? -21.119 8.679 23.114 1.00 98.50 101 ASN A O 1
ATOM 747 N N . ILE A 1 102 ? -19.860 7.609 21.608 1.00 98.81 102 ILE A N 1
ATOM 748 C CA . ILE A 1 102 ? -18.877 7.128 22.590 1.00 98.81 102 ILE A CA 1
ATOM 749 C C . ILE A 1 102 ? -17.482 7.612 22.203 1.00 98.81 102 ILE A C 1
ATOM 751 O O . ILE A 1 102 ? -16.997 7.330 21.110 1.00 98.81 102 ILE A O 1
ATOM 755 N N . THR A 1 103 ? -16.810 8.291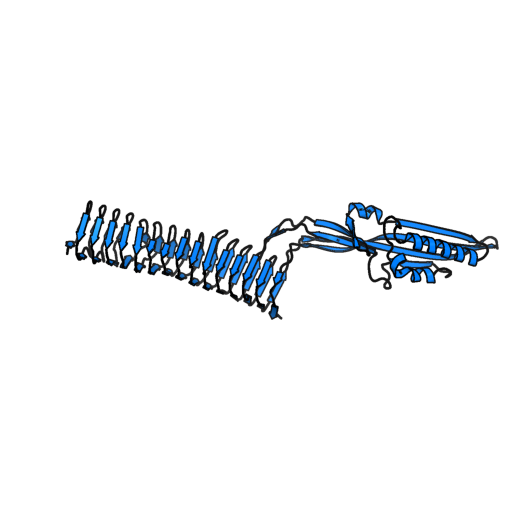 23.132 1.00 98.81 103 THR A N 1
ATOM 756 C CA . THR A 1 103 ? -15.382 8.614 23.033 1.00 98.81 103 THR A CA 1
ATOM 757 C C . THR A 1 103 ? -14.604 7.841 24.093 1.00 98.81 103 THR A C 1
ATOM 759 O O . THR A 1 103 ? -14.829 8.028 25.289 1.00 98.81 103 THR A O 1
ATOM 762 N N . ASN A 1 104 ? -13.675 6.984 23.669 1.00 98.62 104 ASN A N 1
ATOM 763 C CA . ASN A 1 104 ? -12.747 6.281 24.550 1.00 98.62 104 ASN A CA 1
ATOM 764 C C . ASN A 1 104 ? -11.478 7.118 24.773 1.00 98.62 104 ASN A C 1
ATOM 766 O O . ASN A 1 104 ? -10.621 7.181 23.894 1.00 98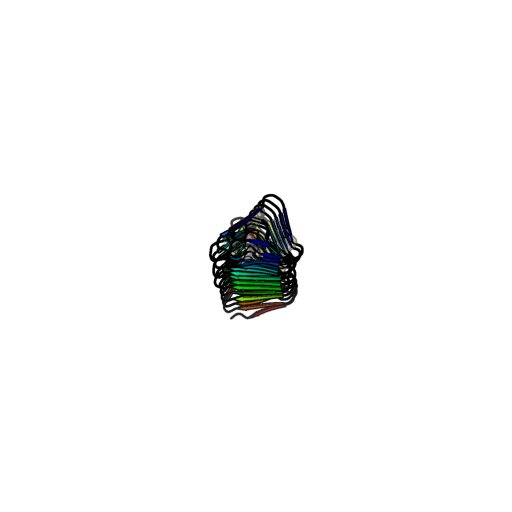.62 104 ASN A O 1
ATOM 770 N N . ASN A 1 105 ? -11.366 7.762 25.937 1.00 98.56 105 ASN A N 1
ATOM 771 C CA . ASN A 1 105 ? -10.217 8.586 26.344 1.00 98.56 105 ASN A CA 1
ATOM 772 C C . ASN A 1 105 ? -9.374 7.957 27.471 1.00 98.56 105 ASN A C 1
ATOM 774 O O . ASN A 1 105 ? -8.369 8.542 27.877 1.00 98.56 105 ASN A O 1
ATOM 778 N N . GLY A 1 106 ? -9.766 6.784 27.964 1.00 97.31 106 GLY A N 1
ATOM 779 C CA . GLY A 1 106 ? -9.088 5.985 28.980 1.00 97.31 106 GLY A CA 1
ATOM 780 C C . GLY A 1 106 ? -8.829 4.562 28.482 1.00 97.31 106 GLY A C 1
ATOM 781 O O . GLY A 1 106 ? -9.045 4.255 27.311 1.00 97.31 106 GLY A O 1
ATOM 782 N N . ASN A 1 107 ? -8.339 3.683 29.355 1.00 97.62 107 ASN A N 1
ATOM 783 C CA . ASN A 1 107 ? -8.049 2.303 28.963 1.00 97.62 107 ASN A CA 1
ATOM 784 C C . ASN A 1 107 ? -9.320 1.456 29.053 1.00 97.62 107 ASN A C 1
ATOM 786 O O . ASN A 1 107 ? -9.876 1.285 30.141 1.00 97.62 107 ASN A O 1
ATOM 790 N N . THR A 1 108 ? -9.744 0.890 27.926 1.00 98.62 108 THR A N 1
ATOM 791 C CA . THR A 1 108 ? -10.904 -0.003 27.853 1.00 98.62 108 THR A CA 1
ATOM 792 C C . THR A 1 108 ? -10.414 -1.392 27.465 1.00 98.62 108 THR A C 1
ATOM 794 O O . THR A 1 108 ? -10.083 -1.652 26.313 1.00 98.62 108 THR A O 1
ATOM 797 N N . THR A 1 109 ? -10.303 -2.284 28.448 1.00 98.56 109 THR A N 1
ATOM 798 C CA . THR A 1 109 ? -9.610 -3.572 28.293 1.00 98.56 109 THR A CA 1
ATOM 799 C C . THR A 1 109 ? -10.461 -4.759 28.736 1.00 98.56 109 THR A C 1
ATOM 801 O O . THR A 1 109 ? -11.445 -4.622 29.465 1.00 98.56 109 THR A O 1
ATOM 804 N N . GLY A 1 110 ? -10.081 -5.953 28.307 1.00 97.19 110 GLY A N 1
ATOM 805 C CA . GLY A 1 110 ? -10.716 -7.199 28.708 1.00 97.19 110 GLY A CA 1
ATOM 806 C C . GLY A 1 110 ? -9.875 -8.405 28.321 1.00 97.19 110 GLY A C 1
ATOM 807 O O . GLY A 1 110 ? -8.856 -8.272 27.650 1.00 97.19 110 GLY A O 1
ATOM 808 N N . THR A 1 111 ? -10.278 -9.593 28.770 1.00 97.88 111 THR A N 1
ATOM 809 C CA . THR A 1 111 ? -9.663 -10.857 28.308 1.00 97.88 111 THR A CA 1
ATOM 810 C C . THR A 1 111 ? -10.629 -11.742 27.524 1.00 97.88 111 THR A C 1
ATOM 812 O O . THR A 1 111 ? -10.221 -12.773 27.006 1.00 97.88 111 THR A O 1
ATOM 815 N N . GLY A 1 112 ? -11.902 -11.346 27.439 1.00 98.69 112 GLY A N 1
ATOM 816 C CA . GLY A 1 112 ? -12.957 -12.040 26.708 1.00 98.69 112 GLY A CA 1
ATOM 817 C C . GLY A 1 112 ? -13.560 -11.127 25.646 1.00 98.69 112 GLY A C 1
ATOM 818 O O . GLY A 1 112 ? -12.877 -10.744 24.698 1.00 98.69 112 GLY A O 1
ATOM 819 N N . LEU A 1 113 ? -14.825 -10.745 25.811 1.00 98.81 113 LEU A N 1
ATOM 820 C CA . LEU A 1 113 ? -15.546 -9.882 24.874 1.00 98.81 113 LEU A CA 1
ATOM 821 C C . LEU A 1 113 ? -15.588 -8.424 25.343 1.00 98.81 113 LEU A C 1
ATOM 823 O O . LEU A 1 113 ? -16.042 -8.145 26.453 1.00 98.81 113 LEU A O 1
ATOM 827 N N . ILE A 1 114 ? -15.246 -7.498 24.450 1.00 98.94 114 ILE A N 1
ATOM 828 C CA . ILE A 1 114 ? -15.709 -6.110 24.510 1.00 98.94 114 ILE A CA 1
ATOM 829 C C . ILE A 1 114 ? -16.694 -5.873 23.367 1.00 98.94 114 ILE A C 1
ATOM 831 O O . ILE A 1 114 ? -16.373 -6.119 22.206 1.00 98.94 114 ILE A O 1
ATOM 835 N N . GLU A 1 115 ? -17.878 -5.362 23.691 1.00 98.94 115 GLU A N 1
ATOM 836 C CA . GLU A 1 115 ? -18.882 -4.936 22.718 1.00 98.94 115 GLU A CA 1
ATOM 837 C C . GLU A 1 115 ? -19.247 -3.464 22.938 1.00 98.94 115 GLU A C 1
ATOM 839 O O . GLU A 1 115 ? -19.636 -3.061 24.037 1.00 98.94 115 GLU A O 1
ATOM 844 N N . ILE A 1 116 ? -19.133 -2.658 21.885 1.00 98.88 116 ILE A N 1
ATOM 845 C CA . ILE A 1 116 ? -19.432 -1.226 21.894 1.00 98.88 116 ILE A CA 1
ATOM 846 C C . ILE A 1 116 ? -20.567 -0.957 20.912 1.00 98.88 116 ILE A C 1
ATOM 848 O O . ILE A 1 116 ? -20.466 -1.296 19.736 1.00 98.88 116 ILE A O 1
ATOM 852 N N . ASN A 1 117 ? -21.632 -0.318 21.387 1.00 98.81 117 ASN A N 1
ATOM 853 C CA . ASN A 1 117 ? -22.799 0.054 20.597 1.00 98.81 117 ASN A CA 1
ATOM 854 C C . ASN A 1 117 ? -22.992 1.577 20.645 1.00 98.81 117 ASN A C 1
ATOM 856 O O . ASN A 1 117 ? -23.229 2.143 21.716 1.00 98.81 117 ASN A O 1
ATOM 860 N N . SER A 1 118 ? -22.900 2.245 19.495 1.00 98.69 118 SER A N 1
ATOM 861 C CA . SER A 1 118 ? -23.084 3.697 19.400 1.00 98.69 118 SER A CA 1
ATOM 862 C C . SER A 1 118 ? -23.592 4.150 18.030 1.00 98.69 118 SER A C 1
ATOM 864 O O . SER A 1 118 ? -23.678 3.384 17.070 1.00 98.69 118 SER A O 1
ATOM 866 N N . ASN A 1 119 ? -23.966 5.423 17.937 1.00 98.44 119 ASN A N 1
ATOM 867 C CA . ASN A 1 119 ? -24.023 6.137 16.675 1.00 98.44 119 ASN A CA 1
ATOM 868 C C . ASN A 1 119 ? -22.593 6.353 16.159 1.00 98.44 119 ASN A C 1
ATOM 870 O O . ASN A 1 119 ? -22.176 5.613 15.271 1.00 98.44 119 ASN A O 1
ATOM 874 N N . ASP A 1 120 ? -21.834 7.267 16.770 1.00 98.81 120 ASP A N 1
ATOM 875 C CA . ASP A 1 120 ? -20.415 7.481 16.461 1.00 98.81 120 ASP A CA 1
ATOM 876 C C . ASP A 1 120 ? -19.513 6.878 17.552 1.00 98.81 120 ASP A C 1
ATOM 878 O O . ASP A 1 120 ? -19.858 6.869 18.741 1.00 98.81 120 ASP A O 1
ATOM 882 N N . PHE A 1 121 ? -18.347 6.361 17.163 1.00 98.88 121 PHE A N 1
ATOM 883 C CA . PHE A 1 121 ? -17.321 5.859 18.080 1.00 98.88 121 PHE A CA 1
ATOM 884 C C . PHE A 1 121 ? -15.961 6.480 17.762 1.00 98.88 121 PHE A C 1
ATOM 886 O O . PHE A 1 121 ? -15.495 6.436 16.627 1.00 98.88 121 PHE A O 1
ATOM 893 N N . THR A 1 122 ? -15.294 7.036 18.771 1.00 98.94 122 THR A N 1
ATOM 894 C CA . THR A 1 122 ? -13.920 7.540 18.651 1.00 98.94 122 THR A CA 1
ATOM 895 C C . THR A 1 122 ? -13.026 6.885 19.692 1.00 98.94 122 THR A C 1
ATOM 897 O O . THR A 1 122 ? -13.290 6.982 20.890 1.00 98.94 122 THR A O 1
ATOM 900 N N . ASN A 1 123 ? -11.944 6.255 19.244 1.00 98.88 123 ASN A N 1
ATOM 901 C CA . ASN A 1 123 ? -10.940 5.643 20.100 1.00 98.88 123 ASN A CA 1
ATOM 902 C C . ASN A 1 123 ? -9.676 6.505 20.173 1.00 98.88 123 ASN A C 1
ATOM 904 O O . ASN A 1 123 ? -8.988 6.644 19.170 1.00 98.88 123 ASN A O 1
ATOM 908 N N . ASN A 1 124 ? -9.342 7.048 21.345 1.00 98.75 124 ASN A N 1
ATOM 909 C CA . ASN A 1 124 ? -8.129 7.852 21.562 1.00 98.75 124 ASN A CA 1
ATOM 910 C C . ASN A 1 124 ? -7.086 7.154 22.452 1.00 98.75 124 ASN A C 1
ATOM 912 O O . ASN A 1 124 ? -6.027 7.724 22.722 1.00 98.75 124 ASN A O 1
ATOM 916 N N . LYS A 1 125 ? -7.384 5.943 22.935 1.00 98.00 125 LYS A N 1
ATOM 917 C CA . LYS A 1 125 ? -6.559 5.159 23.863 1.00 98.00 125 LYS A CA 1
ATOM 918 C C . LYS A 1 125 ? -6.658 3.666 23.565 1.00 98.00 125 LYS A C 1
ATOM 920 O O . LYS A 1 125 ? -7.252 3.271 22.571 1.00 98.00 125 LYS A O 1
ATOM 925 N N . GLU A 1 126 ? -6.035 2.843 24.400 1.00 97.00 126 GLU A N 1
ATOM 926 C CA . GLU A 1 126 ? -6.060 1.394 24.244 1.00 97.00 126 GLU A CA 1
ATOM 927 C C . GLU A 1 126 ? -7.495 0.848 24.339 1.00 97.00 126 GLU A C 1
ATOM 929 O O . GLU A 1 126 ? -8.213 1.087 25.321 1.00 97.00 126 GLU A O 1
ATOM 934 N N . LEU A 1 127 ? -7.884 0.101 23.304 1.00 98.81 127 LEU A N 1
ATOM 935 C CA . LEU A 1 127 ? -9.054 -0.767 23.275 1.00 98.81 127 LEU A CA 1
ATOM 936 C C . LEU A 1 127 ? -8.590 -2.190 22.944 1.00 98.81 127 LEU A C 1
ATOM 938 O O . LEU A 1 127 ? -8.288 -2.485 21.789 1.00 98.81 127 LEU A O 1
ATOM 942 N N . ALA A 1 128 ? -8.526 -3.062 23.949 1.00 98.75 128 ALA A N 1
ATOM 943 C CA . ALA A 1 128 ? -7.914 -4.382 23.791 1.00 98.75 128 ALA A CA 1
ATOM 944 C C . ALA A 1 128 ? -8.694 -5.489 24.508 1.00 98.75 128 ALA A C 1
ATOM 946 O O . ALA A 1 128 ? -8.995 -5.381 25.697 1.00 98.75 128 ALA A O 1
ATOM 947 N N . SER A 1 129 ? -9.005 -6.571 23.794 1.00 98.81 129 SER A N 1
ATOM 948 C CA . SER A 1 129 ? -9.599 -7.793 24.357 1.00 98.81 129 SER A CA 1
ATOM 949 C C . SER A 1 129 ? -9.390 -8.976 23.417 1.00 98.81 129 SER A C 1
ATOM 951 O O . SER A 1 129 ? -9.037 -8.769 22.263 1.00 98.81 129 SER A O 1
ATOM 953 N N . ASP A 1 130 ? -9.644 -10.214 23.854 1.00 98.75 130 ASP A N 1
ATOM 954 C CA . ASP A 1 130 ? -9.622 -11.365 22.934 1.00 98.75 130 ASP A CA 1
ATOM 955 C C . ASP A 1 130 ? -10.580 -11.135 21.752 1.00 98.75 130 ASP A C 1
ATOM 957 O O . ASP A 1 130 ? -10.182 -11.246 20.594 1.00 98.75 130 ASP A O 1
ATOM 961 N N . THR A 1 131 ? -11.816 -10.725 22.030 1.00 98.94 131 THR A N 1
ATOM 962 C CA . THR A 1 131 ? -12.789 -10.349 21.007 1.00 98.94 131 THR A CA 1
ATOM 963 C C . THR A 1 131 ? -13.254 -8.908 21.200 1.00 98.94 131 THR A C 1
ATOM 965 O O . THR A 1 131 ? -13.688 -8.536 22.291 1.00 98.94 131 THR A O 1
ATOM 968 N N . VAL A 1 132 ? -13.209 -8.107 20.134 1.00 98.94 132 VAL A N 1
ATOM 969 C CA . VAL A 1 132 ? -13.705 -6.722 20.114 1.00 98.94 132 VAL A CA 1
ATOM 970 C C . VAL A 1 132 ? -14.752 -6.570 19.014 1.00 98.94 132 VAL A C 1
ATOM 972 O O . VAL A 1 132 ? -14.480 -6.817 17.838 1.00 98.94 132 VAL A O 1
ATOM 975 N N . ILE A 1 133 ? -15.953 -6.140 19.395 1.00 98.94 133 ILE A N 1
ATOM 976 C CA . ILE A 1 133 ? -17.058 -5.837 18.484 1.00 98.94 133 ILE A CA 1
ATOM 977 C C . ILE A 1 133 ? -17.428 -4.363 18.642 1.00 98.94 133 ILE A C 1
ATOM 979 O O . ILE A 1 133 ? -17.777 -3.919 19.734 1.00 98.94 133 ILE A O 1
ATOM 983 N N . ILE A 1 134 ? -17.374 -3.605 17.550 1.00 98.94 134 ILE A N 1
ATOM 984 C CA . ILE A 1 134 ? -17.778 -2.199 17.499 1.00 98.94 134 ILE A CA 1
ATOM 985 C C . ILE A 1 134 ? -18.915 -2.070 16.489 1.00 98.94 134 ILE A C 1
ATOM 987 O O . ILE A 1 134 ? -18.713 -2.230 15.285 1.00 98.94 134 ILE A O 1
ATOM 991 N N . ASN A 1 135 ? -20.102 -1.756 16.994 1.00 98.69 135 ASN A N 1
ATOM 992 C CA . ASN A 1 135 ? -21.315 -1.529 16.224 1.00 98.69 135 ASN A CA 1
ATOM 993 C C . ASN A 1 135 ? -21.640 -0.029 16.231 1.00 98.69 135 ASN A C 1
ATOM 995 O O . ASN A 1 135 ? -22.407 0.455 17.067 1.00 98.69 135 ASN A O 1
ATOM 999 N N . GLY A 1 136 ? -21.032 0.701 15.300 1.00 97.94 136 GLY A N 1
ATOM 1000 C CA . GLY A 1 136 ? -21.368 2.085 14.990 1.00 97.94 136 GLY A CA 1
ATOM 1001 C C . GLY A 1 136 ? -22.467 2.170 13.928 1.00 97.94 136 GLY A C 1
ATOM 1002 O O . GLY A 1 136 ? -22.572 1.321 13.041 1.00 97.94 136 GLY A O 1
ATOM 1003 N N . ARG A 1 137 ? -23.287 3.221 13.982 1.00 98.00 137 ARG A N 1
ATOM 1004 C CA . ARG A 1 137 ? -24.223 3.580 12.895 1.00 98.00 137 ARG A CA 1
ATOM 1005 C C . ARG A 1 137 ? -23.680 4.702 12.007 1.00 98.00 137 ARG A C 1
ATOM 1007 O O . ARG A 1 137 ? -24.090 4.810 10.855 1.00 98.00 137 ARG A O 1
ATOM 1014 N N . GLY A 1 138 ? -22.772 5.513 12.542 1.00 98.56 138 GLY A N 1
ATOM 1015 C CA . GLY A 1 138 ? -22.133 6.655 11.903 1.00 98.56 138 GLY A CA 1
ATOM 1016 C C . GLY A 1 138 ? -20.623 6.462 11.777 1.00 98.56 138 GLY A C 1
ATOM 1017 O O . GLY A 1 138 ? -20.165 5.469 11.212 1.00 98.56 138 GLY A O 1
ATOM 1018 N N . GLU A 1 139 ? -19.846 7.426 12.250 1.00 98.81 139 GLU A N 1
ATOM 1019 C CA . GLU A 1 139 ? -18.393 7.452 12.095 1.00 98.81 139 GLU A CA 1
ATOM 1020 C C . GLU A 1 139 ? -17.688 6.608 13.159 1.00 98.81 139 GLU A C 1
ATOM 1022 O O . GLU A 1 139 ? -17.925 6.753 14.359 1.00 98.81 139 GLU A O 1
ATOM 1027 N N . ILE A 1 140 ? -16.760 5.764 12.712 1.00 98.94 140 ILE A N 1
ATOM 1028 C CA . ILE A 1 140 ? -15.783 5.101 13.570 1.00 98.94 140 ILE A CA 1
ATOM 1029 C C . ILE A 1 140 ? -14.415 5.704 13.284 1.00 98.94 140 ILE A C 1
ATOM 1031 O O . ILE A 1 140 ? -13.902 5.598 12.171 1.00 98.94 140 ILE A O 1
ATOM 1035 N N . VAL A 1 141 ? -13.807 6.313 14.298 1.00 98.94 141 VAL A N 1
ATOM 1036 C CA . VAL A 1 141 ? -12.477 6.917 14.203 1.00 98.94 141 VAL A CA 1
ATOM 1037 C C . VAL A 1 141 ? -11.552 6.255 15.207 1.00 98.94 141 VAL A C 1
ATOM 1039 O O . VAL A 1 141 ? -11.777 6.316 16.414 1.00 98.94 141 VAL A O 1
ATOM 1042 N N . ASN A 1 142 ? -10.486 5.641 14.711 1.00 98.88 142 ASN A N 1
ATOM 1043 C CA . ASN A 1 142 ? -9.443 5.077 15.543 1.00 98.88 142 ASN A CA 1
ATOM 1044 C C . ASN A 1 142 ? -8.196 5.967 15.529 1.00 98.88 142 ASN A C 1
ATOM 1046 O O . ASN A 1 142 ? -7.482 5.989 14.536 1.00 98.88 142 ASN A O 1
ATOM 1050 N N . ASN A 1 143 ? -7.924 6.667 16.628 1.00 98.81 143 ASN A N 1
ATOM 1051 C CA . ASN A 1 143 ? -6.731 7.495 16.846 1.00 98.81 143 ASN A CA 1
ATOM 1052 C C . ASN A 1 143 ? -5.658 6.795 17.697 1.00 98.81 143 ASN A C 1
ATOM 1054 O O . ASN A 1 143 ? -4.688 7.439 18.094 1.00 98.81 143 ASN A O 1
ATOM 1058 N N . ASN A 1 144 ? -5.852 5.519 18.044 1.00 98.25 144 ASN A N 1
ATOM 1059 C CA . ASN A 1 144 ? -4.903 4.748 18.842 1.00 98.25 144 ASN A CA 1
ATOM 1060 C C . ASN A 1 144 ? -5.008 3.240 18.536 1.00 98.25 144 ASN A C 1
ATOM 1062 O O . ASN A 1 144 ? -5.371 2.856 17.434 1.00 98.25 144 ASN A O 1
ATOM 1066 N N . MET A 1 145 ? -4.681 2.353 19.470 1.00 97.88 145 MET A N 1
ATOM 1067 C CA . MET A 1 145 ? -4.675 0.917 19.207 1.00 97.88 145 MET A CA 1
ATOM 1068 C C . MET A 1 145 ? -6.039 0.278 19.495 1.00 97.88 145 MET A C 1
ATOM 1070 O O . MET A 1 145 ? -6.578 0.421 20.596 1.00 97.88 145 MET A O 1
ATOM 1074 N N . ILE A 1 146 ? -6.560 -0.466 18.514 1.00 98.88 146 ILE A N 1
ATOM 1075 C CA . ILE A 1 146 ? -7.651 -1.435 18.683 1.00 98.88 146 ILE A CA 1
ATOM 1076 C C . ILE A 1 146 ? -7.080 -2.819 18.390 1.00 98.88 146 ILE A C 1
ATOM 1078 O O . ILE A 1 146 ? -6.710 -3.101 17.246 1.00 98.88 146 ILE A O 1
ATOM 1082 N N . THR A 1 147 ? -6.987 -3.672 19.408 1.00 98.88 147 THR A N 1
ATOM 1083 C CA . THR A 1 147 ? -6.275 -4.948 19.289 1.00 98.88 147 THR A CA 1
ATOM 1084 C C . THR A 1 147 ? -7.010 -6.128 19.906 1.00 98.88 147 THR A C 1
ATOM 1086 O O . THR A 1 147 ? -7.863 -5.980 20.785 1.00 98.88 147 THR A O 1
ATOM 1089 N N . GLY A 1 148 ? -6.6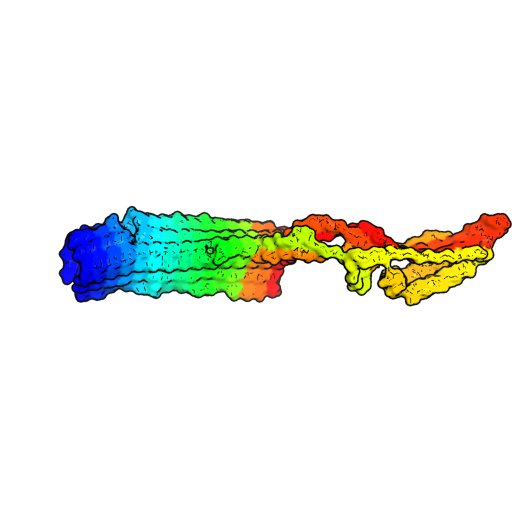74 -7.325 19.429 1.00 98.75 148 GLY A N 1
ATOM 1090 C CA . GLY A 1 148 ? -7.219 -8.561 19.968 1.00 98.75 148 GLY A CA 1
ATOM 1091 C C . GLY A 1 148 ? -6.893 -9.800 19.152 1.00 98.75 148 GLY A C 1
ATOM 1092 O O . GLY A 1 148 ? -5.989 -9.819 18.322 1.00 98.75 148 GLY A O 1
ATOM 1093 N N . ASN A 1 149 ? -7.683 -10.843 19.359 1.00 98.75 149 ASN A N 1
ATOM 1094 C CA . ASN A 1 149 ? -7.636 -12.070 18.573 1.00 98.75 149 ASN A CA 1
ATOM 1095 C C . ASN A 1 149 ? -8.683 -12.032 17.445 1.00 98.75 149 ASN A C 1
ATOM 1097 O O . ASN A 1 149 ? -8.370 -12.328 16.291 1.00 98.75 149 ASN A O 1
ATOM 1101 N N . ASN A 1 150 ? -9.912 -11.597 17.755 1.00 98.88 150 ASN A N 1
ATOM 1102 C CA . ASN A 1 150 ? -11.024 -11.484 16.807 1.00 98.88 150 ASN A CA 1
ATOM 1103 C C . ASN A 1 150 ? -11.659 -10.084 16.842 1.00 98.88 150 ASN A C 1
ATOM 1105 O O . ASN A 1 150 ? -12.075 -9.607 17.896 1.00 98.88 150 ASN A O 1
ATOM 1109 N N . GLY A 1 151 ? -11.772 -9.439 15.684 1.00 98.88 151 GLY A N 1
ATOM 1110 C CA . GLY A 1 151 ? -12.294 -8.084 15.544 1.00 98.88 151 GLY A CA 1
ATOM 1111 C C . GLY A 1 151 ? -13.460 -8.008 14.572 1.00 98.88 151 GLY A C 1
ATOM 1112 O O . GLY A 1 151 ? -13.386 -8.541 13.465 1.00 98.88 151 GLY A O 1
ATOM 1113 N N . LYS A 1 152 ? -14.522 -7.300 14.961 1.00 98.94 152 LYS A N 1
ATOM 1114 C CA . LYS A 1 152 ? -15.594 -6.887 14.051 1.00 98.94 152 LYS A CA 1
ATOM 1115 C C . LYS A 1 152 ? -15.906 -5.412 14.240 1.00 98.94 152 LYS A C 1
ATOM 1117 O O . LYS A 1 152 ? -16.307 -4.998 15.323 1.00 98.94 152 LYS A O 1
ATOM 1122 N N . ILE A 1 153 ? -15.756 -4.623 13.183 1.00 98.94 153 ILE A N 1
AT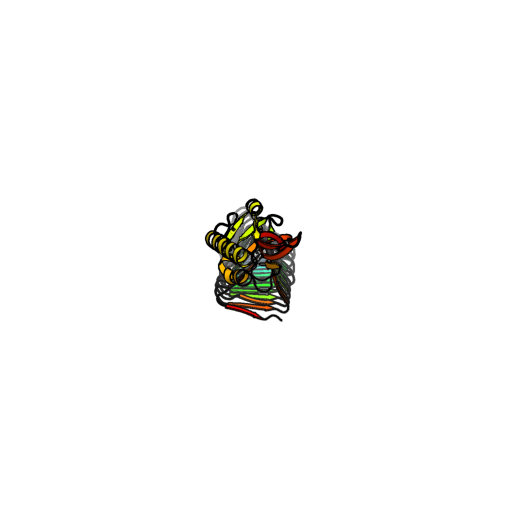OM 1123 C CA . ILE A 1 153 ? -15.968 -3.174 13.211 1.00 98.94 153 ILE A CA 1
ATOM 1124 C C . ILE A 1 153 ? -16.975 -2.822 12.121 1.00 98.94 153 ILE A C 1
ATOM 1126 O O . ILE A 1 153 ? -16.750 -3.116 10.951 1.00 98.94 153 ILE A O 1
ATOM 1130 N N . SER A 1 154 ? -18.110 -2.233 12.491 1.00 98.81 154 SER A N 1
ATOM 1131 C CA . SER A 1 154 ? -19.180 -1.867 11.557 1.00 98.81 154 SER A CA 1
ATOM 1132 C C . SER A 1 154 ? -19.608 -0.417 11.743 1.00 98.81 154 SER A C 1
ATOM 1134 O O . SER A 1 154 ? -19.833 -0.011 12.875 1.00 98.81 154 SER A O 1
ATOM 1136 N N . GLY A 1 155 ? -19.735 0.351 10.658 1.00 98.75 155 GLY A N 1
ATOM 1137 C CA . GLY A 1 155 ? -20.098 1.775 10.701 1.00 98.75 155 GLY A CA 1
ATOM 1138 C C . GLY A 1 155 ? -20.543 2.335 9.348 1.00 98.75 155 GLY A C 1
ATOM 1139 O O . GLY A 1 155 ? -20.556 1.631 8.338 1.00 98.75 155 GLY A O 1
ATOM 1140 N N . ARG A 1 156 ? -20.885 3.626 9.295 1.00 98.75 156 ARG A N 1
ATOM 1141 C CA . ARG A 1 156 ? -21.034 4.352 8.025 1.00 98.75 156 ARG A CA 1
ATOM 1142 C C . ARG A 1 156 ? -19.673 4.519 7.366 1.00 98.75 156 ARG A C 1
ATOM 1144 O O . ARG A 1 156 ? -19.502 4.079 6.237 1.00 98.75 156 ARG A O 1
ATOM 1151 N N . ASN A 1 157 ? -18.706 5.085 8.083 1.00 98.88 157 ASN A N 1
ATOM 1152 C CA . ASN A 1 157 ? -17.306 5.116 7.669 1.00 98.88 157 ASN A CA 1
ATOM 1153 C C . ASN A 1 157 ? -16.410 4.652 8.816 1.00 98.88 157 ASN A C 1
ATOM 1155 O O . ASN A 1 157 ? -16.751 4.815 9.988 1.00 98.88 157 ASN A O 1
ATOM 1159 N N . ILE A 1 158 ? -15.251 4.105 8.465 1.00 98.94 158 ILE A N 1
ATOM 1160 C CA . ILE A 1 158 ? -14.218 3.682 9.403 1.00 98.94 158 ILE A CA 1
ATOM 1161 C C . ILE A 1 158 ? -12.905 4.343 8.984 1.00 98.94 158 ILE A C 1
ATOM 1163 O O . ILE A 1 158 ? -12.411 4.105 7.883 1.00 98.94 158 ILE A O 1
ATOM 1167 N N . THR A 1 159 ? -12.339 5.169 9.859 1.00 98.94 159 THR A N 1
ATOM 1168 C CA . THR A 1 159 ? -11.051 5.837 9.650 1.00 98.94 159 THR A CA 1
ATOM 1169 C C . THR A 1 159 ? -10.036 5.317 10.654 1.00 98.94 159 THR A C 1
ATOM 1171 O O . THR A 1 159 ? -10.254 5.408 11.862 1.00 98.94 159 THR A O 1
ATOM 1174 N N . ASN A 1 160 ? -8.915 4.801 10.156 1.00 98.88 160 ASN A N 1
ATOM 1175 C CA . ASN A 1 160 ? -7.779 4.399 10.968 1.00 98.88 160 ASN A CA 1
ATOM 1176 C C . ASN A 1 160 ? -6.651 5.438 10.890 1.00 98.88 160 ASN A C 1
ATOM 1178 O O . ASN A 1 160 ? -6.098 5.682 9.818 1.00 98.88 160 ASN A O 1
ATOM 1182 N N . ASN A 1 161 ? -6.303 6.010 12.043 1.00 98.75 161 ASN A N 1
ATOM 1183 C CA . ASN A 1 161 ? -5.209 6.962 12.253 1.00 98.75 161 ASN A CA 1
ATOM 1184 C C . ASN A 1 161 ? -4.051 6.363 13.076 1.00 98.75 161 ASN A C 1
ATOM 1186 O O . ASN A 1 161 ? -3.118 7.091 13.415 1.00 98.75 161 ASN A O 1
ATOM 1190 N N . ASP A 1 162 ? -4.097 5.067 13.402 1.00 98.62 162 ASP A N 1
ATOM 1191 C CA . ASP A 1 162 ? -3.075 4.356 14.183 1.00 98.62 162 ASP A CA 1
ATOM 1192 C C . ASP A 1 162 ? -3.076 2.848 13.834 1.00 98.62 162 ASP A C 1
ATOM 1194 O O . ASP A 1 162 ? -2.830 2.494 12.677 1.00 98.62 162 ASP A O 1
ATOM 1198 N N . LEU A 1 163 ? -3.376 1.953 14.777 1.00 98.75 163 LEU A N 1
ATOM 1199 C CA . LEU A 1 163 ? -3.309 0.506 14.584 1.00 98.75 163 LEU A CA 1
ATOM 1200 C C . LEU A 1 163 ? -4.660 -0.160 14.848 1.00 98.75 163 LEU A C 1
ATOM 1202 O O . LEU A 1 163 ? -5.230 -0.029 15.933 1.00 98.75 163 LEU A O 1
ATOM 1206 N N . ILE A 1 164 ? -5.119 -0.956 13.885 1.00 98.94 164 ILE A N 1
ATOM 1207 C CA . ILE A 1 164 ? -6.176 -1.955 14.083 1.00 98.94 164 ILE A CA 1
ATOM 1208 C C . ILE A 1 164 ? -5.553 -3.317 13.797 1.00 98.94 164 ILE A C 1
ATOM 1210 O O . ILE A 1 164 ? -5.206 -3.589 12.651 1.00 98.94 164 ILE A O 1
ATOM 1214 N N . ALA A 1 165 ? -5.390 -4.168 14.809 1.00 98.88 165 ALA A N 1
ATOM 1215 C CA . ALA A 1 165 ? -4.667 -5.429 14.652 1.00 98.88 165 ALA A CA 1
ATOM 1216 C C . ALA A 1 165 ? -5.318 -6.589 15.402 1.00 98.88 165 ALA A C 1
ATOM 1218 O O . ALA A 1 165 ? -5.442 -6.560 16.624 1.00 98.88 165 ALA A O 1
ATOM 1219 N N . PHE A 1 166 ? -5.671 -7.643 14.666 1.00 98.88 166 PHE A N 1
ATOM 1220 C CA . PHE A 1 166 ? -6.239 -8.858 15.239 1.00 98.88 166 PHE A CA 1
ATOM 1221 C C . PHE A 1 166 ? -5.502 -10.103 14.757 1.00 98.88 166 PHE A C 1
ATOM 1223 O O . PHE A 1 166 ? -5.307 -10.283 13.557 1.00 98.88 166 PHE A O 1
ATOM 1230 N N . GLU A 1 167 ? -5.092 -10.972 15.679 1.00 98.69 167 GLU A N 1
ATOM 1231 C CA . GLU A 1 167 ? -4.223 -12.119 15.368 1.00 98.69 167 GLU A CA 1
ATOM 1232 C C . GLU A 1 167 ? -4.909 -13.217 14.538 1.00 98.69 167 GLU A C 1
ATOM 1234 O O . GLU A 1 167 ? -4.274 -13.863 13.702 1.00 98.69 167 GLU A O 1
ATOM 1239 N N . ASN A 1 168 ? -6.205 -13.451 14.740 1.00 98.69 168 ASN A N 1
ATOM 1240 C CA . ASN A 1 168 ? -6.945 -14.499 14.044 1.00 98.69 168 ASN A CA 1
ATOM 1241 C C . ASN A 1 168 ? -7.812 -13.922 12.929 1.00 98.69 168 ASN A C 1
ATOM 1243 O O . ASN A 1 168 ? -7.593 -14.240 11.760 1.00 98.69 168 ASN A O 1
ATOM 1247 N N . TYR A 1 169 ? -8.778 -13.075 13.273 1.00 98.81 169 TYR A N 1
ATOM 1248 C CA . TYR A 1 169 ? -9.792 -12.611 12.330 1.00 98.81 169 TYR A CA 1
ATOM 1249 C C . TYR A 1 169 ? -10.098 -11.128 12.507 1.00 98.81 169 TYR A C 1
ATOM 1251 O O . TYR A 1 169 ? -10.328 -10.680 13.627 1.00 98.81 169 TYR A O 1
ATOM 1259 N N . LEU A 1 170 ? -10.173 -10.391 11.400 1.00 98.94 170 LEU A N 1
ATOM 1260 C CA . LEU A 1 170 ? -10.695 -9.027 11.366 1.00 98.94 170 LEU A CA 1
ATOM 1261 C C . LEU A 1 170 ? -11.739 -8.893 10.253 1.00 98.94 170 LEU A C 1
ATOM 1263 O O . LEU A 1 170 ? -11.439 -9.136 9.086 1.00 98.94 170 LEU A O 1
ATOM 1267 N N . GLU A 1 171 ? -12.947 -8.460 10.614 1.00 98.94 171 GLU A N 1
ATOM 1268 C CA . GLU A 1 171 ? -13.977 -7.989 9.684 1.00 98.94 171 GLU A CA 1
ATOM 1269 C C . GLU A 1 171 ? -14.220 -6.489 9.876 1.00 98.94 171 GLU A C 1
ATOM 1271 O O . GLU A 1 171 ? -14.560 -6.031 10.969 1.00 98.94 171 GLU A O 1
ATOM 1276 N N . MET A 1 172 ? -14.105 -5.726 8.793 1.00 98.94 172 MET A N 1
ATOM 1277 C CA . MET A 1 172 ? -14.478 -4.315 8.739 1.00 98.94 172 MET A CA 1
ATOM 1278 C C . MET A 1 172 ? -15.594 -4.135 7.716 1.00 98.94 172 MET A C 1
ATOM 1280 O O . MET A 1 172 ? -15.427 -4.479 6.547 1.00 98.94 172 MET A O 1
ATOM 1284 N N . ASN A 1 173 ? -16.733 -3.602 8.147 1.00 98.81 173 ASN A N 1
ATOM 1285 C CA . ASN A 1 173 ? -17.902 -3.396 7.301 1.00 98.81 173 ASN A CA 1
ATOM 1286 C C . ASN A 1 173 ? -18.354 -1.932 7.372 1.00 98.81 173 ASN A C 1
ATOM 1288 O O . ASN A 1 173 ? -18.978 -1.505 8.344 1.00 98.81 173 ASN A O 1
ATOM 1292 N N . ALA A 1 174 ? -18.016 -1.157 6.348 1.00 98.81 174 ALA A N 1
ATOM 1293 C CA . ALA A 1 174 ? -18.450 0.224 6.206 1.00 98.81 174 ALA A CA 1
ATOM 1294 C C . ALA A 1 174 ? -19.542 0.338 5.137 1.00 98.81 174 ALA A C 1
ATOM 1296 O O . ALA A 1 174 ? -19.468 -0.291 4.088 1.00 98.81 174 ALA A O 1
ATOM 1297 N N . GLN A 1 175 ? -20.540 1.191 5.348 1.00 98.62 175 GLN A N 1
ATOM 1298 C CA . GLN A 1 175 ? -21.505 1.508 4.284 1.00 98.62 175 GLN A CA 1
ATOM 1299 C C . GLN A 1 175 ? -20.886 2.419 3.211 1.00 98.62 175 GLN A C 1
ATOM 1301 O O . GLN A 1 175 ? -21.177 2.289 2.027 1.00 98.62 175 GLN A O 1
ATOM 1306 N N . GLY A 1 176 ? -20.042 3.354 3.642 1.00 98.81 176 GLY A N 1
ATOM 1307 C CA . GLY A 1 176 ? -19.328 4.324 2.827 1.00 98.81 176 GLY A CA 1
ATOM 1308 C C . GLY A 1 176 ? -17.876 3.911 2.648 1.00 98.81 176 GLY A C 1
ATOM 1309 O O . GLY A 1 176 ? -17.544 3.217 1.692 1.00 98.81 176 GLY A O 1
ATOM 1310 N N . LYS A 1 177 ? -16.998 4.340 3.554 1.00 98.81 177 LYS A N 1
ATOM 1311 C CA . LYS A 1 177 ? -15.549 4.245 3.356 1.00 98.81 177 LYS A CA 1
ATOM 1312 C C . LYS A 1 177 ? -14.819 3.536 4.491 1.00 98.81 177 LYS A C 1
ATOM 1314 O O . LYS A 1 177 ? -15.089 3.803 5.659 1.00 98.81 177 LYS A O 1
ATOM 1319 N N . VAL A 1 178 ? -13.836 2.710 4.140 1.00 98.94 178 VAL A N 1
ATOM 1320 C CA . VAL A 1 178 ? -12.730 2.325 5.029 1.00 98.94 178 VAL A CA 1
ATOM 1321 C C . VAL A 1 178 ? -11.479 3.067 4.572 1.00 98.94 178 VAL A C 1
ATOM 1323 O O . VAL A 1 178 ? -11.028 2.889 3.441 1.00 98.94 178 VAL A O 1
ATOM 1326 N N . GLN A 1 179 ? -10.937 3.923 5.434 1.00 98.88 179 GLN A N 1
ATOM 1327 C CA . GLN A 1 179 ? -9.753 4.731 5.156 1.00 98.88 179 GLN A CA 1
ATOM 1328 C C . GLN A 1 179 ? -8.630 4.368 6.125 1.00 98.88 179 GLN A C 1
ATOM 1330 O O . GLN A 1 179 ? -8.781 4.519 7.337 1.00 98.88 179 GLN A O 1
ATOM 1335 N N . ASN A 1 180 ? -7.502 3.924 5.580 1.00 98.88 180 ASN A N 1
ATOM 1336 C CA . ASN A 1 180 ? -6.264 3.729 6.316 1.00 98.88 180 ASN A CA 1
ATOM 1337 C C . ASN A 1 180 ? -5.298 4.858 5.957 1.00 98.88 180 ASN A C 1
ATOM 1339 O O . ASN A 1 180 ? -4.894 4.979 4.797 1.00 98.88 180 ASN A O 1
ATOM 1343 N N . ASN A 1 181 ? -4.999 5.713 6.932 1.00 98.69 181 ASN A N 1
ATOM 1344 C CA . ASN A 1 181 ? -4.188 6.902 6.700 1.00 98.69 181 ASN A CA 1
ATOM 1345 C C . ASN A 1 181 ? -2.694 6.595 6.663 1.00 98.69 181 ASN A C 1
ATOM 1347 O O . ASN A 1 181 ? -2.240 5.557 7.133 1.00 98.69 181 ASN A O 1
ATOM 1351 N N . LYS A 1 182 ? -1.936 7.545 6.121 1.00 98.50 182 LYS A N 1
ATOM 1352 C CA . LYS A 1 182 ? -0.487 7.475 5.966 1.00 98.50 182 LYS A CA 1
ATOM 1353 C C . LYS A 1 182 ? 0.242 6.969 7.211 1.00 98.50 182 LYS A C 1
ATOM 1355 O O . LYS A 1 182 ? 0.009 7.459 8.318 1.00 98.50 182 LYS A O 1
ATOM 1360 N N . GLU A 1 183 ? 1.174 6.042 6.989 1.00 98.38 183 GLU A N 1
ATOM 1361 C CA . GLU A 1 183 ? 2.027 5.407 8.004 1.00 98.38 183 GLU A CA 1
ATOM 1362 C C . GLU A 1 183 ? 1.241 4.600 9.056 1.00 98.38 183 GLU A C 1
ATOM 1364 O O . GLU A 1 183 ? 1.754 4.350 10.149 1.00 98.38 183 GLU A O 1
ATOM 1369 N N . LYS A 1 184 ? -0.012 4.216 8.754 1.00 98.62 184 LYS A N 1
ATOM 1370 C CA . LYS A 1 184 ? -0.906 3.454 9.646 1.00 98.62 184 LYS A CA 1
ATOM 1371 C C . LYS A 1 184 ? -1.158 2.044 9.134 1.00 98.62 184 LYS A C 1
ATOM 1373 O O . LYS A 1 184 ? -0.978 1.754 7.948 1.00 98.62 184 LYS A O 1
ATOM 1378 N N . ALA A 1 185 ? -1.589 1.166 10.037 1.00 98.75 185 ALA A N 1
ATOM 1379 C CA . ALA A 1 185 ? -1.719 -0.254 9.745 1.00 98.75 185 ALA A CA 1
ATOM 1380 C C . ALA A 1 185 ? -3.089 -0.823 10.130 1.00 98.75 185 ALA A C 1
ATOM 1382 O O . ALA A 1 185 ? -3.592 -0.617 11.238 1.00 98.75 185 ALA A O 1
ATOM 1383 N N . ILE A 1 186 ? -3.646 -1.608 9.210 1.00 98.94 186 ILE A N 1
ATOM 1384 C CA . ILE A 1 186 ? -4.746 -2.540 9.455 1.00 98.94 186 ILE A CA 1
ATOM 1385 C C . ILE A 1 186 ? -4.193 -3.954 9.276 1.00 98.94 186 ILE A C 1
ATOM 1387 O O . ILE A 1 186 ? -3.646 -4.275 8.222 1.00 98.94 186 ILE A O 1
ATOM 1391 N N . TYR A 1 187 ? -4.346 -4.802 10.291 1.00 98.88 187 TYR A N 1
ATOM 1392 C CA . TYR A 1 187 ? -3.806 -6.158 10.318 1.00 98.88 187 TYR A CA 1
ATOM 1393 C C . TYR A 1 187 ? -4.861 -7.199 10.719 1.00 98.88 187 TYR A C 1
ATOM 1395 O O . TYR A 1 187 ? -5.458 -7.109 11.793 1.00 98.88 187 TYR A O 1
ATOM 1403 N N . GLY A 1 188 ? -5.053 -8.221 9.878 1.00 98.62 188 GLY A N 1
ATOM 1404 C CA . GLY A 1 188 ? -5.851 -9.415 10.192 1.00 98.62 188 GLY A CA 1
ATOM 1405 C C . GLY A 1 188 ? -5.046 -10.699 9.985 1.00 98.62 188 GLY A C 1
ATOM 1406 O O . GLY A 1 188 ? -4.824 -11.124 8.852 1.00 98.62 188 GLY A O 1
ATOM 1407 N N . GLY A 1 189 ? -4.592 -11.326 11.070 1.00 96.94 189 GLY A N 1
ATOM 1408 C CA . GLY A 1 189 ? -3.493 -12.290 11.036 1.00 96.94 189 GLY A CA 1
ATOM 1409 C C . GLY A 1 189 ? -3.752 -13.573 10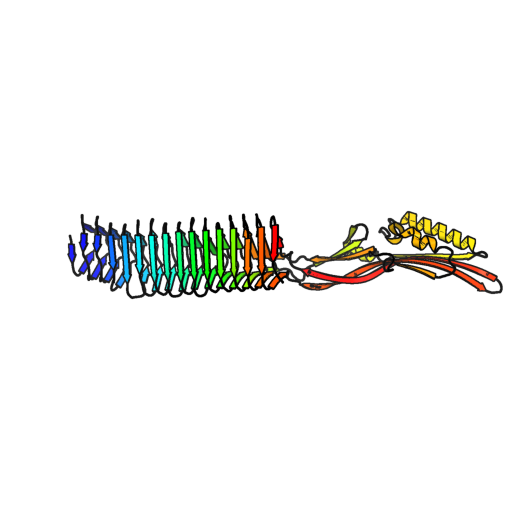.248 1.00 96.94 189 GLY A C 1
ATOM 1410 O O . GLY A 1 189 ? -2.964 -13.882 9.357 1.00 96.94 189 GLY A O 1
ATOM 1411 N N . LYS A 1 190 ? -4.846 -14.311 10.494 1.00 98.19 190 LYS A N 1
ATOM 1412 C CA . LYS A 1 190 ? -5.207 -15.473 9.647 1.00 98.19 190 LYS A CA 1
ATOM 1413 C C . LYS A 1 190 ? -6.173 -15.110 8.531 1.00 98.19 190 LYS A C 1
ATOM 1415 O O . LYS A 1 190 ? -6.067 -15.666 7.434 1.00 98.19 190 LYS A O 1
ATOM 1420 N N . ALA A 1 191 ? -7.108 -14.207 8.802 1.00 98.62 191 ALA A N 1
ATOM 1421 C CA . ALA A 1 191 ? -8.048 -13.719 7.809 1.00 98.62 191 ALA A CA 1
ATOM 1422 C C . ALA A 1 191 ? -8.419 -12.248 8.039 1.00 98.62 191 ALA A C 1
ATOM 1424 O O . ALA A 1 191 ? -8.674 -11.826 9.168 1.00 98.62 191 ALA A O 1
ATOM 1425 N N . LEU A 1 192 ? -8.481 -11.497 6.941 1.00 98.94 192 LEU A N 1
ATOM 1426 C CA . LEU A 1 192 ? -8.925 -10.109 6.893 1.00 98.94 192 LEU A CA 1
ATOM 1427 C C . LEU A 1 192 ? -10.042 -9.968 5.859 1.00 98.94 192 LEU A C 1
ATOM 1429 O O . LEU A 1 192 ? -9.877 -10.347 4.701 1.00 98.94 192 LEU A O 1
ATOM 1433 N N . VAL A 1 193 ? -11.166 -9.395 6.273 1.00 98.94 193 VAL A N 1
ATOM 1434 C CA . VAL A 1 193 ? -12.295 -9.075 5.400 1.00 98.94 193 VAL A CA 1
ATOM 1435 C C . VAL A 1 193 ? -12.590 -7.589 5.518 1.00 98.94 193 VAL A C 1
ATOM 1437 O O . VAL A 1 193 ? -12.878 -7.101 6.611 1.00 98.94 193 VAL A O 1
ATOM 1440 N N . ILE A 1 194 ? -12.557 -6.868 4.399 1.00 98.94 194 ILE A N 1
ATOM 1441 C CA . ILE A 1 194 ? -12.958 -5.459 4.348 1.00 98.94 194 ILE A CA 1
ATOM 1442 C C . ILE A 1 194 ? -14.053 -5.307 3.300 1.00 98.94 194 ILE A C 1
ATOM 1444 O O . ILE A 1 194 ? -13.849 -5.605 2.124 1.00 98.94 194 ILE A O 1
ATOM 1448 N N . LYS A 1 195 ? -15.217 -4.831 3.742 1.00 98.94 195 LYS A N 1
ATOM 1449 C CA . LYS A 1 195 ? -16.378 -4.530 2.906 1.00 98.94 195 LYS A CA 1
ATOM 1450 C C . LYS A 1 195 ? -16.708 -3.052 3.030 1.00 98.94 195 LYS A C 1
ATOM 1452 O O . LYS A 1 195 ? -16.878 -2.559 4.144 1.00 98.94 195 LYS A O 1
ATOM 1457 N N . ALA A 1 196 ? -16.777 -2.351 1.905 1.00 98.88 196 ALA A N 1
ATOM 1458 C CA . ALA A 1 196 ? -17.107 -0.930 1.871 1.00 98.88 196 ALA A CA 1
ATOM 1459 C C . ALA A 1 196 ? -17.727 -0.517 0.533 1.00 98.88 196 ALA A C 1
ATOM 1461 O O . ALA A 1 196 ? -17.738 -1.292 -0.416 1.00 98.88 196 ALA A O 1
ATOM 1462 N N . ASN A 1 197 ? -18.194 0.724 0.406 1.00 98.81 197 ASN A N 1
ATOM 1463 C CA . ASN A 1 197 ? -18.347 1.330 -0.918 1.00 98.81 197 ASN A CA 1
ATOM 1464 C C . ASN A 1 197 ? -16.983 1.805 -1.460 1.00 98.81 197 ASN A C 1
ATOM 1466 O O . ASN A 1 197 ? -16.701 1.659 -2.647 1.00 98.81 197 ASN A O 1
ATOM 1470 N N . GLU A 1 198 ? -16.105 2.302 -0.587 1.00 98.88 198 GLU A N 1
ATOM 1471 C CA . GLU A 1 198 ? -14.732 2.693 -0.909 1.00 98.88 198 GLU A CA 1
ATOM 1472 C C . GLU A 1 198 ? -13.730 2.128 0.111 1.00 98.88 198 GLU A C 1
ATOM 1474 O O . GLU A 1 198 ? -13.917 2.269 1.318 1.00 98.88 198 GLU A O 1
ATOM 1479 N N . ILE A 1 199 ? -12.634 1.538 -0.365 1.00 98.94 199 ILE A N 1
ATOM 1480 C CA . ILE A 1 199 ? -11.448 1.244 0.451 1.00 98.94 199 ILE A CA 1
ATOM 1481 C C . ILE A 1 199 ? -10.318 2.146 -0.040 1.00 98.94 199 ILE A C 1
ATOM 1483 O O . ILE A 1 199 ? -9.960 2.116 -1.219 1.00 98.94 199 ILE A O 1
ATOM 1487 N N . MET A 1 200 ? -9.750 2.948 0.857 1.00 98.88 200 MET A N 1
ATOM 1488 C CA . MET A 1 200 ? -8.614 3.819 0.568 1.00 98.88 200 MET A CA 1
ATOM 1489 C C . MET A 1 200 ? -7.454 3.473 1.495 1.00 98.88 200 MET A C 1
ATOM 1491 O O . MET A 1 200 ? -7.560 3.628 2.710 1.00 98.88 200 MET A O 1
ATOM 1495 N N . ASN A 1 201 ? -6.354 3.031 0.898 1.00 98.88 201 ASN A N 1
ATOM 1496 C CA . ASN A 1 201 ? -5.078 2.803 1.556 1.00 98.88 201 ASN A CA 1
ATOM 1497 C C . ASN A 1 201 ? -4.076 3.809 0.982 1.00 98.88 201 ASN A C 1
ATOM 1499 O O . ASN A 1 201 ? -3.720 3.715 -0.195 1.00 98.88 201 ASN A O 1
ATOM 1503 N N . ASP A 1 202 ? -3.692 4.804 1.776 1.00 98.06 202 ASP A N 1
ATOM 1504 C CA . ASP A 1 202 ? -2.953 5.976 1.299 1.00 98.06 202 ASP A CA 1
ATOM 1505 C C . ASP A 1 202 ? -1.639 6.112 2.060 1.00 98.06 202 ASP A C 1
ATOM 1507 O O . ASP A 1 202 ? -1.647 6.445 3.240 1.00 98.06 202 ASP A O 1
ATOM 1511 N N . GLU A 1 203 ? -0.521 5.788 1.407 1.00 98.62 203 GLU A N 1
ATOM 1512 C CA . GLU A 1 203 ? 0.811 5.696 2.027 1.00 98.62 203 GLU A CA 1
ATOM 1513 C C . GLU A 1 203 ? 0.822 4.833 3.312 1.00 98.62 203 GLU A C 1
ATOM 1515 O O . GLU A 1 203 ? 1.491 5.150 4.297 1.00 98.62 203 GLU A O 1
ATOM 1520 N N . ALA A 1 204 ? 0.031 3.756 3.321 1.00 98.69 204 ALA A N 1
ATOM 1521 C CA . ALA A 1 204 ? -0.297 2.972 4.510 1.00 98.69 204 ALA A CA 1
ATOM 1522 C C . ALA A 1 204 ? -0.247 1.451 4.259 1.00 98.69 204 ALA A C 1
ATOM 1524 O O . ALA A 1 204 ? 0.048 0.993 3.149 1.00 98.69 204 ALA A O 1
ATOM 1525 N N . GLU A 1 205 ? -0.514 0.650 5.292 1.00 98.88 205 GLU A N 1
ATOM 1526 C CA . GLU A 1 205 ? -0.382 -0.811 5.246 1.00 98.88 205 GLU A CA 1
ATOM 1527 C C . GLU A 1 205 ? -1.694 -1.540 5.573 1.00 98.88 205 GLU A C 1
ATOM 1529 O O . GLU A 1 205 ? -2.274 -1.376 6.646 1.00 98.88 205 GLU A O 1
ATOM 1534 N N . ILE A 1 206 ? -2.138 -2.404 4.658 1.00 98.94 206 ILE A N 1
ATOM 1535 C CA . ILE A 1 206 ? -3.180 -3.408 4.889 1.00 98.94 206 ILE A CA 1
ATOM 1536 C C . ILE A 1 206 ? -2.515 -4.779 4.804 1.00 98.94 206 ILE A C 1
ATOM 1538 O O . ILE A 1 206 ? -2.050 -5.200 3.743 1.00 98.94 206 ILE A O 1
ATOM 1542 N N . LEU A 1 207 ? -2.456 -5.472 5.933 1.00 98.88 207 LEU A N 1
ATOM 1543 C CA . LEU A 1 207 ? -1.673 -6.686 6.116 1.00 98.88 207 LEU A CA 1
ATOM 1544 C C . LEU A 1 207 ? -2.563 -7.838 6.591 1.00 98.88 207 LEU A C 1
ATOM 1546 O O . LEU A 1 207 ? -3.474 -7.645 7.397 1.00 98.88 207 LEU A O 1
ATOM 1550 N N . GLY A 1 208 ? -2.273 -9.068 6.169 1.00 98.38 208 GLY A N 1
ATOM 1551 C CA . GLY A 1 208 ? -2.967 -10.209 6.757 1.00 98.38 208 GLY A CA 1
ATOM 1552 C C . GLY A 1 208 ? -2.575 -11.600 6.282 1.00 98.38 208 GLY A C 1
ATOM 1553 O O . GLY A 1 208 ? -1.607 -11.811 5.549 1.00 98.38 208 GLY A O 1
ATOM 1554 N N . GLY A 1 209 ? -3.357 -12.572 6.743 1.00 98.56 209 GLY A N 1
ATOM 1555 C CA . GLY A 1 209 ? -3.401 -13.937 6.228 1.00 98.56 209 GLY A CA 1
ATOM 1556 C C . GLY A 1 209 ? -4.155 -13.966 4.909 1.00 98.56 209 GLY A C 1
ATOM 1557 O O . GLY A 1 209 ? -3.802 -13.242 3.986 1.00 98.56 209 GLY A O 1
ATOM 1558 N N . ASN A 1 210 ? -5.217 -14.757 4.798 1.00 98.75 210 ASN A N 1
ATOM 1559 C CA . ASN A 1 210 ? -6.094 -14.668 3.629 1.00 98.75 210 ASN A CA 1
ATOM 1560 C C . ASN A 1 210 ? -6.897 -13.358 3.654 1.00 98.75 210 ASN A C 1
ATOM 1562 O O . ASN A 1 210 ? -7.467 -13.012 4.686 1.00 98.75 210 ASN A O 1
ATOM 1566 N N . MET A 1 211 ? -6.967 -12.648 2.530 1.00 98.94 211 MET A N 1
ATOM 1567 C CA . MET A 1 211 ? -7.671 -11.370 2.428 1.00 98.94 211 MET A CA 1
ATOM 1568 C C . MET A 1 211 ? -8.830 -11.429 1.436 1.00 98.94 211 MET A C 1
ATOM 1570 O O . MET A 1 211 ? -8.666 -11.928 0.324 1.00 98.94 211 MET A O 1
ATOM 1574 N N . ASP A 1 212 ? -9.970 -10.868 1.833 1.00 98.94 212 ASP A N 1
ATOM 1575 C CA . ASP A 1 212 ? -11.122 -10.578 0.975 1.00 98.94 212 ASP A CA 1
ATOM 1576 C C . ASP A 1 212 ? -11.443 -9.078 1.059 1.00 98.94 212 ASP A C 1
ATOM 1578 O O . ASP A 1 212 ? -11.913 -8.579 2.086 1.00 98.94 212 ASP A O 1
ATOM 1582 N N . LEU A 1 213 ? -11.125 -8.349 -0.010 1.00 98.94 213 LEU A N 1
ATOM 1583 C CA . LEU A 1 213 ? -11.337 -6.910 -0.133 1.00 98.94 213 LEU A CA 1
ATOM 1584 C C . LEU A 1 213 ? -12.447 -6.660 -1.154 1.00 98.94 213 LEU A C 1
ATOM 1586 O O . LEU A 1 213 ? -12.271 -6.903 -2.349 1.00 98.94 213 LEU A O 1
ATOM 1590 N N . ASN A 1 214 ? -13.585 -6.153 -0.691 1.00 98.94 214 ASN A N 1
ATOM 1591 C CA . ASN A 1 214 ? -14.774 -5.970 -1.511 1.00 98.94 214 ASN A CA 1
ATOM 1592 C C . ASN A 1 214 ? -15.308 -4.541 -1.381 1.00 98.94 214 ASN A C 1
ATOM 1594 O O . ASN A 1 214 ? -15.830 -4.158 -0.332 1.00 98.94 214 ASN A O 1
ATOM 1598 N N . ALA A 1 215 ? -15.174 -3.752 -2.446 1.00 98.88 215 ALA A N 1
ATOM 1599 C CA . ALA A 1 215 ? -15.748 -2.415 -2.495 1.00 98.88 215 ALA A CA 1
ATOM 1600 C C . ALA A 1 215 ? -15.981 -1.920 -3.915 1.00 98.88 215 ALA A C 1
ATOM 1602 O O . ALA A 1 215 ? -15.290 -2.339 -4.835 1.00 98.88 215 ALA A O 1
ATOM 1603 N N . ALA A 1 216 ? -16.909 -0.979 -4.111 1.00 98.81 216 ALA A N 1
ATOM 1604 C CA . ALA A 1 216 ? -17.131 -0.388 -5.432 1.00 98.81 216 ALA A CA 1
ATOM 1605 C C . ALA A 1 216 ? -15.842 0.250 -5.978 1.00 98.81 216 ALA A C 1
ATOM 1607 O O . ALA A 1 216 ? -15.485 0.007 -7.132 1.00 98.81 216 ALA A O 1
ATOM 1608 N N . LYS A 1 217 ? -15.103 0.976 -5.131 1.00 98.88 217 LYS A N 1
ATOM 1609 C CA . LYS A 1 217 ? -13.781 1.521 -5.448 1.00 98.88 217 LYS A CA 1
ATOM 1610 C C . LYS A 1 217 ? -12.738 1.092 -4.423 1.00 98.88 217 LYS A C 1
ATOM 1612 O O . LYS A 1 217 ? -12.957 1.209 -3.221 1.00 98.88 217 LYS A O 1
ATOM 1617 N N . ILE A 1 218 ? -11.580 0.647 -4.895 1.00 98.94 218 ILE A N 1
ATOM 1618 C CA . ILE A 1 218 ? -10.423 0.343 -4.053 1.00 98.94 218 ILE A CA 1
ATOM 1619 C C . ILE A 1 218 ? -9.227 1.112 -4.602 1.00 98.94 218 ILE A C 1
ATOM 1621 O O . ILE A 1 218 ? -8.861 0.947 -5.766 1.00 98.94 218 ILE A O 1
ATOM 1625 N N . THR A 1 219 ? -8.623 1.940 -3.754 1.00 98.88 219 THR A N 1
ATOM 1626 C CA . THR A 1 219 ? -7.465 2.767 -4.103 1.00 98.88 219 THR A CA 1
ATOM 1627 C C . THR A 1 219 ? -6.309 2.432 -3.168 1.00 98.88 219 THR A C 1
ATOM 1629 O O . THR A 1 219 ? -6.446 2.549 -1.951 1.00 98.88 219 THR A O 1
ATOM 1632 N N . ASN A 1 220 ? -5.182 2.016 -3.739 1.00 98.88 220 ASN A N 1
ATOM 1633 C CA . ASN A 1 220 ? -3.929 1.746 -3.045 1.00 98.88 220 ASN A CA 1
ATOM 1634 C C . ASN A 1 220 ? -2.856 2.695 -3.594 1.00 98.88 220 ASN A C 1
ATOM 1636 O O . ASN A 1 220 ? -2.262 2.426 -4.639 1.00 98.88 220 ASN A O 1
ATOM 1640 N N . ASN A 1 221 ? -2.659 3.825 -2.915 1.00 98.56 221 ASN A N 1
ATOM 1641 C CA . ASN A 1 221 ? -1.788 4.912 -3.359 1.00 98.56 221 ASN A CA 1
ATOM 1642 C C . ASN A 1 221 ? -0.469 4.870 -2.600 1.00 98.56 221 ASN A C 1
ATOM 1644 O O . ASN A 1 221 ? -0.436 5.180 -1.412 1.00 98.56 221 ASN A O 1
ATOM 1648 N N . VAL A 1 222 ? 0.619 4.506 -3.280 1.00 98.44 222 VAL A N 1
ATOM 1649 C CA . VAL A 1 222 ? 1.972 4.453 -2.701 1.00 98.44 222 VAL A CA 1
ATOM 1650 C C . VAL A 1 222 ? 1.978 3.631 -1.399 1.00 98.44 222 VAL A C 1
ATOM 1652 O O . VAL A 1 222 ? 2.676 3.915 -0.432 1.00 98.44 222 VAL A O 1
ATOM 1655 N N . ALA A 1 223 ? 1.113 2.622 -1.360 1.00 98.75 223 ALA A N 1
ATOM 1656 C CA . ALA A 1 223 ? 0.729 1.902 -0.161 1.00 98.75 223 ALA A CA 1
ATOM 1657 C C . ALA A 1 223 ? 0.885 0.395 -0.381 1.00 98.75 223 ALA A C 1
ATOM 1659 O O . ALA A 1 223 ? 1.098 -0.071 -1.508 1.00 98.75 223 ALA A O 1
ATOM 1660 N N . THR A 1 224 ? 0.800 -0.376 0.700 1.00 98.94 224 THR A N 1
ATOM 1661 C CA . THR A 1 224 ? 1.010 -1.826 0.665 1.00 98.94 224 THR A CA 1
ATOM 1662 C C . THR A 1 224 ? -0.252 -2.568 1.076 1.00 98.94 224 THR A C 1
ATOM 1664 O O . THR A 1 224 ? -0.764 -2.374 2.174 1.00 98.94 224 THR A O 1
ATOM 1667 N N . ILE A 1 225 ? -0.711 -3.466 0.206 1.00 98.94 225 ILE A N 1
ATOM 1668 C CA . ILE A 1 225 ? -1.637 -4.551 0.528 1.00 98.94 225 ILE A CA 1
ATOM 1669 C C . ILE A 1 225 ? -0.823 -5.846 0.484 1.00 98.94 225 ILE A C 1
ATOM 1671 O O . ILE A 1 225 ? -0.369 -6.243 -0.590 1.00 98.94 225 ILE A O 1
ATOM 1675 N N . GLN A 1 226 ? -0.609 -6.505 1.623 1.00 98.88 226 GLN A N 1
ATOM 1676 C CA . GLN A 1 226 ? 0.249 -7.691 1.691 1.00 98.88 226 GLN A CA 1
ATOM 1677 C C . GLN A 1 226 ? -0.350 -8.847 2.492 1.00 98.88 226 GLN A C 1
ATOM 1679 O O . GLN A 1 226 ? -0.744 -8.711 3.648 1.00 98.88 226 GLN A O 1
ATOM 1684 N N . SER A 1 227 ? -0.366 -10.019 1.865 1.00 98.75 227 SER A N 1
ATOM 1685 C CA . SER A 1 227 ? -0.902 -11.266 2.399 1.00 98.75 227 SER A CA 1
ATOM 1686 C C . SER A 1 227 ? 0.183 -12.329 2.533 1.00 98.75 227 SER A C 1
ATOM 1688 O O . SER A 1 227 ? 0.993 -12.524 1.626 1.00 98.75 227 SER A O 1
ATOM 1690 N N . THR A 1 228 ? 0.163 -13.090 3.626 1.00 98.62 228 THR A N 1
ATOM 1691 C CA . THR A 1 228 ? 0.924 -14.353 3.716 1.00 98.62 228 THR A CA 1
ATOM 1692 C C . THR A 1 228 ? 0.233 -15.512 2.984 1.00 98.62 228 THR A C 1
ATOM 1694 O O . THR A 1 228 ? 0.889 -16.485 2.618 1.00 98.62 228 THR A O 1
ATOM 1697 N N . GLY A 1 229 ? -1.077 -15.400 2.748 1.00 98.62 229 GLY A N 1
ATOM 1698 C CA . GLY A 1 229 ? -1.928 -16.355 2.040 1.00 98.62 229 GLY A CA 1
ATOM 1699 C C . GLY A 1 229 ? -2.428 -15.808 0.702 1.00 98.62 229 GLY A C 1
ATOM 1700 O O . GLY A 1 229 ? -1.651 -15.273 -0.088 1.00 98.62 229 GLY A O 1
ATOM 1701 N N . ASN A 1 230 ? -3.722 -15.986 0.430 1.00 98.88 230 ASN A N 1
ATOM 1702 C CA . ASN A 1 230 ? -4.362 -15.512 -0.797 1.00 98.88 230 ASN A CA 1
ATOM 1703 C C . ASN A 1 230 ? -4.945 -14.101 -0.635 1.00 98.88 230 ASN A C 1
ATOM 1705 O O . ASN A 1 230 ? -5.427 -13.751 0.441 1.00 98.88 230 ASN A O 1
ATOM 1709 N N . ILE A 1 231 ? -5.004 -13.346 -1.731 1.00 98.94 231 ILE A N 1
ATOM 1710 C CA . ILE A 1 231 ? -5.763 -12.093 -1.834 1.00 98.94 231 ILE A CA 1
ATOM 1711 C C . ILE A 1 231 ? -6.880 -12.267 -2.857 1.00 98.94 231 ILE A C 1
ATOM 1713 O O . ILE A 1 231 ? -6.625 -12.640 -4.004 1.00 98.94 231 ILE A O 1
ATOM 1717 N N . VAL A 1 232 ? -8.104 -11.933 -2.458 1.00 98.94 232 VAL A N 1
ATOM 1718 C CA . VAL A 1 232 ? -9.242 -11.739 -3.354 1.00 98.94 232 VAL A CA 1
ATOM 1719 C C . VAL A 1 232 ? -9.655 -10.274 -3.295 1.00 98.94 232 VAL A C 1
ATOM 1721 O O . VAL A 1 232 ? -9.914 -9.736 -2.222 1.00 98.94 232 VAL A O 1
ATOM 1724 N N . ILE A 1 233 ? -9.700 -9.628 -4.455 1.00 98.94 233 ILE A N 1
ATOM 1725 C CA . ILE A 1 233 ? -10.166 -8.254 -4.626 1.00 98.94 233 ILE A CA 1
ATOM 1726 C C . ILE A 1 233 ? -11.386 -8.284 -5.541 1.00 98.94 233 ILE A C 1
ATOM 1728 O O . ILE A 1 233 ? -11.313 -8.802 -6.656 1.00 98.94 233 ILE A O 1
ATOM 1732 N N . THR A 1 234 ? -12.493 -7.713 -5.079 1.00 98.94 234 THR A N 1
ATOM 1733 C CA . THR A 1 234 ? -13.720 -7.534 -5.861 1.00 98.94 234 THR A CA 1
ATOM 1734 C C . THR A 1 234 ? -14.083 -6.056 -5.889 1.00 98.94 234 THR A C 1
ATOM 1736 O O . THR A 1 234 ? -14.320 -5.463 -4.836 1.00 98.94 234 THR A O 1
ATOM 1739 N N . SER A 1 235 ? -14.127 -5.449 -7.077 1.00 98.81 235 SER A N 1
ATOM 1740 C CA . SER A 1 235 ? -14.505 -4.041 -7.209 1.00 98.81 235 SER A CA 1
ATOM 1741 C C . SER A 1 235 ? -15.135 -3.664 -8.544 1.00 98.81 235 SER A C 1
ATOM 1743 O O . SER A 1 235 ? -15.157 -4.440 -9.491 1.00 98.81 235 SER A O 1
ATOM 1745 N N . SER A 1 236 ? -15.678 -2.450 -8.636 1.00 98.81 236 SER A N 1
ATOM 1746 C CA . SER A 1 236 ? -15.971 -1.832 -9.937 1.00 98.81 236 SER A CA 1
ATOM 1747 C C . SER A 1 236 ? -14.757 -1.073 -10.475 1.00 98.81 236 SER A C 1
ATOM 1749 O O . SER A 1 236 ? -14.559 -1.029 -11.682 1.00 98.81 236 SER A O 1
ATOM 1751 N N . ASP A 1 237 ? -13.931 -0.518 -9.588 1.00 98.88 237 ASP A N 1
ATOM 1752 C CA . ASP A 1 237 ? -12.711 0.219 -9.915 1.00 98.88 237 ASP A CA 1
ATOM 1753 C C . ASP A 1 237 ? -11.599 -0.150 -8.921 1.00 98.88 237 ASP A C 1
ATOM 1755 O O . ASP A 1 237 ? -11.724 0.081 -7.716 1.00 98.88 237 ASP A O 1
ATOM 1759 N N . PHE A 1 238 ? -10.531 -0.782 -9.403 1.00 98.88 238 PHE A N 1
ATOM 1760 C CA . PHE A 1 238 ? -9.329 -1.097 -8.636 1.00 98.88 238 PHE A CA 1
ATOM 1761 C C . PHE A 1 238 ? -8.138 -0.301 -9.167 1.00 98.88 238 PHE A C 1
ATOM 1763 O O . PHE A 1 238 ? -7.735 -0.461 -10.322 1.00 98.88 238 PHE A O 1
ATOM 1770 N N . GLN A 1 239 ? -7.538 0.510 -8.298 1.00 98.88 239 GLN A N 1
ATOM 1771 C CA . GLN A 1 239 ? -6.392 1.349 -8.625 1.00 98.88 239 GLN A CA 1
ATOM 1772 C C . GLN A 1 239 ? -5.234 1.063 -7.668 1.00 98.88 239 GLN A C 1
ATOM 1774 O O . GLN A 1 239 ? -5.300 1.382 -6.483 1.00 98.88 239 GLN A O 1
ATOM 1779 N N . ASN A 1 240 ? -4.159 0.489 -8.200 1.00 98.81 240 ASN A N 1
ATOM 1780 C CA . ASN A 1 240 ? -2.867 0.353 -7.539 1.00 98.81 240 ASN A CA 1
ATOM 1781 C C . ASN A 1 240 ? -1.907 1.352 -8.186 1.00 98.81 240 ASN A C 1
ATOM 1783 O O . ASN A 1 240 ? -1.546 1.199 -9.358 1.00 98.81 240 ASN A O 1
ATOM 1787 N N . ILE A 1 241 ? -1.583 2.422 -7.462 1.00 98.75 241 ILE A N 1
ATOM 1788 C CA . ILE A 1 241 ? -0.899 3.594 -8.010 1.00 98.75 241 ILE A CA 1
ATOM 1789 C C . ILE A 1 241 ? 0.348 3.881 -7.184 1.00 98.75 241 ILE A C 1
ATOM 1791 O O . ILE A 1 241 ? 0.259 4.098 -5.981 1.00 98.75 241 ILE A O 1
ATOM 1795 N N . GLY A 1 242 ? 1.506 3.923 -7.832 1.00 98.50 242 GLY A N 1
ATOM 1796 C CA . GLY A 1 242 ? 2.745 4.380 -7.228 1.00 98.50 242 GLY A CA 1
ATOM 1797 C C . GLY A 1 242 ? 3.049 5.823 -7.589 1.00 98.50 242 GLY A C 1
ATOM 1798 O O . GLY A 1 242 ? 2.252 6.536 -8.201 1.00 98.50 242 GLY A O 1
ATOM 1799 N N . ARG A 1 243 ? 4.244 6.258 -7.209 1.00 98.12 243 ARG A N 1
ATOM 1800 C CA . ARG A 1 243 ? 4.719 7.623 -7.385 1.00 98.12 243 ARG A CA 1
ATOM 1801 C C . ARG A 1 243 ? 6.068 7.616 -8.078 1.00 98.12 243 ARG A C 1
ATOM 1803 O O . ARG A 1 243 ? 7.010 6.987 -7.608 1.00 98.12 243 ARG A O 1
ATOM 1810 N N . VAL A 1 244 ? 6.171 8.356 -9.176 1.00 97.69 244 VAL A N 1
ATOM 1811 C CA . VAL A 1 244 ? 7.443 8.573 -9.870 1.00 97.69 244 VAL A CA 1
ATOM 1812 C C . VAL A 1 244 ? 8.013 9.929 -9.482 1.00 97.69 244 VAL A C 1
ATOM 1814 O O . VAL A 1 244 ? 7.320 10.945 -9.517 1.00 97.69 244 VAL A O 1
ATOM 1817 N N . SER A 1 245 ? 9.289 9.944 -9.126 1.00 95.69 245 SER A N 1
ATOM 1818 C CA . SER A 1 245 ? 10.079 11.141 -8.851 1.00 95.69 245 SER A CA 1
ATOM 1819 C C . SER A 1 245 ? 11.293 11.207 -9.779 1.00 95.69 245 SER A C 1
ATOM 1821 O O . SER A 1 245 ? 11.635 10.233 -10.449 1.00 95.69 245 SER A O 1
ATOM 1823 N N . ASN A 1 246 ? 11.936 12.375 -9.844 1.00 92.75 246 ASN A N 1
ATOM 1824 C CA . ASN A 1 246 ? 13.089 12.644 -10.713 1.00 92.75 246 ASN A CA 1
ATOM 1825 C C . ASN A 1 246 ? 12.817 12.506 -12.220 1.00 92.75 246 ASN A C 1
ATOM 1827 O O . ASN A 1 246 ? 13.752 12.272 -12.980 1.00 92.75 246 ASN A O 1
ATOM 1831 N N . LEU A 1 247 ? 11.563 12.710 -12.644 1.00 90.50 247 LEU A N 1
ATOM 1832 C CA . LEU A 1 247 ? 11.258 12.975 -14.049 1.00 90.50 247 LEU A CA 1
ATOM 1833 C C . LEU A 1 247 ? 11.930 14.292 -14.480 1.00 90.50 247 LEU A C 1
ATOM 1835 O O . LEU A 1 247 ? 11.881 15.294 -13.769 1.00 90.50 247 LEU A O 1
ATOM 1839 N N . GLY A 1 248 ? 12.552 14.289 -15.647 1.00 86.62 248 GLY A N 1
ATOM 1840 C CA . GLY A 1 248 ? 13.417 15.310 -16.226 1.00 86.62 248 GLY A CA 1
ATOM 1841 C C . GLY A 1 248 ? 14.904 14.926 -16.259 1.00 86.62 248 GLY A C 1
ATOM 1842 O O . GLY A 1 248 ? 15.694 15.671 -16.837 1.00 86.62 248 GLY A O 1
ATOM 1843 N N . SER A 1 249 ? 15.309 13.799 -15.663 1.00 90.75 249 SER A N 1
ATOM 1844 C CA . SER A 1 249 ? 16.710 13.393 -15.518 1.00 90.75 249 SER A CA 1
ATOM 1845 C C . SER A 1 249 ? 17.001 12.102 -16.278 1.00 90.75 249 SER A C 1
ATOM 1847 O O . SER A 1 249 ? 16.533 11.020 -15.929 1.00 90.75 249 SER A O 1
ATOM 1849 N N . TYR A 1 250 ? 17.843 12.191 -17.307 1.00 93.69 250 TYR A N 1
ATOM 1850 C CA . TYR A 1 250 ? 18.229 11.042 -18.123 1.00 93.69 250 TYR A CA 1
ATOM 1851 C C . TYR A 1 250 ? 19.679 11.134 -18.611 1.00 93.69 250 TYR A C 1
ATOM 1853 O O . TYR A 1 250 ? 20.245 12.214 -18.761 1.00 93.69 250 TYR A O 1
ATOM 1861 N N . GLU A 1 251 ? 20.272 9.979 -18.911 1.00 93.56 251 GLU A N 1
ATOM 1862 C CA . GLU A 1 251 ? 21.546 9.859 -19.627 1.00 93.56 251 GLU A CA 1
ATOM 1863 C C . GLU A 1 251 ? 21.263 9.516 -21.095 1.00 93.56 251 GLU A C 1
ATOM 1865 O O . GLU A 1 251 ? 20.637 8.493 -21.385 1.00 93.56 251 GLU A O 1
ATOM 1870 N N . LYS A 1 252 ? 21.751 10.338 -22.032 1.00 94.44 252 LYS A N 1
ATOM 1871 C CA . LYS A 1 252 ? 21.856 9.949 -23.444 1.00 94.44 252 LYS A CA 1
ATOM 1872 C C . LYS A 1 252 ? 23.132 9.158 -23.668 1.00 94.44 252 LYS A C 1
ATOM 1874 O O . LYS A 1 252 ? 24.221 9.571 -23.270 1.00 94.44 252 LYS A O 1
ATOM 1879 N N . TYR A 1 253 ? 22.996 8.044 -24.365 1.00 95.81 253 TYR A N 1
ATOM 1880 C CA . TYR A 1 253 ? 24.126 7.227 -24.769 1.00 95.81 253 TYR A CA 1
ATOM 1881 C C . TYR A 1 253 ? 23.868 6.616 -26.138 1.00 95.81 253 TYR A C 1
ATOM 1883 O O . TYR A 1 253 ? 22.756 6.654 -26.661 1.00 95.81 253 TYR A O 1
ATOM 1891 N N . TYR A 1 254 ? 24.910 6.053 -26.725 1.00 96.44 254 TYR A N 1
ATOM 1892 C CA . TYR A 1 254 ? 24.836 5.371 -28.002 1.00 96.44 254 TYR A CA 1
ATOM 1893 C C . TYR A 1 254 ? 25.381 3.958 -27.864 1.00 96.44 254 TYR A C 1
ATOM 1895 O O . TYR A 1 254 ? 26.219 3.686 -27.006 1.00 96.44 254 TYR A O 1
ATOM 1903 N N . GLU A 1 255 ? 24.909 3.058 -28.710 1.00 96.62 255 GLU A N 1
ATOM 1904 C CA . GLU A 1 255 ? 25.399 1.687 -28.780 1.00 96.62 255 GLU A CA 1
ATOM 1905 C C . GLU A 1 255 ? 25.724 1.353 -30.229 1.00 96.62 255 GLU A C 1
ATOM 1907 O O . GLU A 1 255 ? 24.893 1.553 -31.121 1.00 96.62 255 GLU A O 1
ATOM 1912 N N . THR A 1 256 ? 26.954 0.913 -30.477 1.00 95.75 256 THR A N 1
ATOM 1913 C CA . THR A 1 256 ? 27.365 0.436 -31.798 1.00 95.75 256 THR A CA 1
ATOM 1914 C C . THR A 1 256 ? 26.718 -0.913 -32.099 1.00 95.75 256 THR A C 1
ATOM 1916 O O . THR A 1 256 ? 26.302 -1.638 -31.197 1.00 95.75 256 THR A O 1
ATOM 1919 N N . TRP A 1 257 ? 26.663 -1.282 -33.376 1.00 94.94 257 TRP A N 1
ATOM 1920 C CA . TRP A 1 257 ? 26.120 -2.571 -33.827 1.00 94.94 257 TRP A CA 1
ATOM 1921 C C . TRP A 1 257 ? 26.800 -3.805 -33.197 1.00 94.94 257 TRP A C 1
ATOM 1923 O O . TRP A 1 257 ? 26.212 -4.884 -33.178 1.00 94.94 257 TRP A O 1
ATOM 1933 N N . ASP A 1 258 ? 28.034 -3.663 -32.701 1.00 94.88 258 ASP A N 1
ATOM 1934 C CA . ASP A 1 258 ? 28.806 -4.696 -31.999 1.00 94.88 258 ASP A CA 1
ATOM 1935 C C . ASP A 1 258 ? 28.723 -4.589 -30.459 1.00 94.88 258 ASP A C 1
ATOM 1937 O O . ASP A 1 258 ? 29.461 -5.273 -29.753 1.00 94.88 258 ASP A O 1
ATOM 1941 N N . GLY A 1 259 ? 27.810 -3.768 -29.923 1.00 94.44 25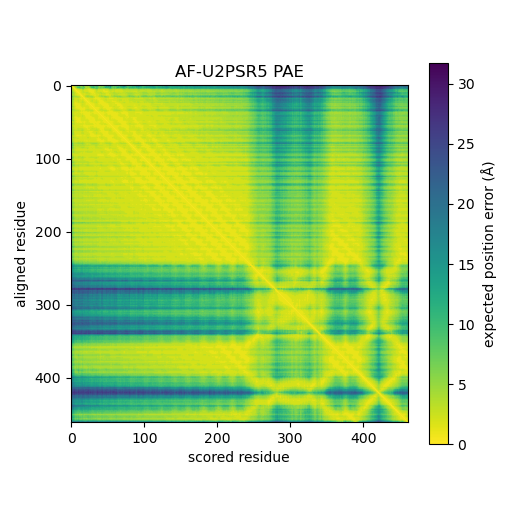9 GLY A N 1
ATOM 1942 C CA . GLY A 1 259 ? 27.473 -3.713 -28.494 1.00 94.44 259 GLY A CA 1
ATOM 1943 C C . GLY A 1 259 ? 28.340 -2.777 -27.643 1.00 94.44 259 GLY A C 1
ATOM 1944 O O . GLY A 1 259 ? 28.239 -2.786 -26.414 1.00 94.44 259 GLY A O 1
ATOM 1945 N N . ARG A 1 260 ? 29.197 -1.943 -28.246 1.00 94.81 260 ARG A N 1
ATOM 1946 C CA . ARG A 1 260 ? 30.000 -0.963 -27.500 1.00 94.81 260 ARG A CA 1
ATOM 1947 C C . ARG A 1 260 ? 29.135 0.237 -27.110 1.00 94.81 260 ARG A C 1
ATOM 1949 O O . ARG A 1 260 ? 28.653 0.974 -27.969 1.00 94.81 260 ARG A O 1
ATOM 1956 N N . LYS A 1 261 ? 28.999 0.473 -25.801 1.00 95.25 261 LYS A N 1
ATOM 1957 C CA . LYS A 1 261 ? 28.347 1.669 -25.247 1.00 95.25 261 LYS A CA 1
ATOM 1958 C C . LYS A 1 261 ? 29.265 2.896 -25.356 1.00 95.25 261 LYS A C 1
ATOM 1960 O O . LYS A 1 261 ? 30.437 2.825 -24.988 1.00 95.25 261 LYS A O 1
ATOM 1965 N N . LEU A 1 262 ? 28.713 4.019 -25.813 1.00 94.69 262 LEU A N 1
ATOM 1966 C CA . LEU A 1 262 ? 29.368 5.323 -25.938 1.00 94.69 262 LEU A CA 1
ATOM 1967 C C . LEU A 1 262 ? 28.555 6.399 -25.214 1.00 94.69 262 LEU A C 1
ATOM 1969 O O . LEU A 1 262 ? 27.331 6.432 -25.328 1.00 94.69 262 LEU A O 1
ATOM 1973 N N . SER A 1 263 ? 29.222 7.304 -24.504 1.00 93.50 263 SER A N 1
ATOM 1974 C CA . SER A 1 263 ? 28.572 8.499 -23.957 1.00 93.50 263 SER A CA 1
ATOM 1975 C C . SER A 1 263 ? 28.277 9.529 -25.051 1.00 93.50 263 SER A C 1
ATOM 1977 O O . SER A 1 263 ? 28.864 9.498 -26.137 1.00 93.50 263 SER A O 1
ATOM 1979 N N . GLU A 1 264 ? 27.405 10.495 -24.755 1.00 90.00 264 GLU A N 1
ATOM 1980 C CA . GLU A 1 264 ? 27.119 11.606 -25.671 1.00 90.00 264 GLU A CA 1
ATOM 1981 C C . GLU A 1 264 ? 28.380 12.412 -26.037 1.00 90.00 264 GLU A C 1
ATOM 1983 O O . GLU A 1 264 ? 28.526 12.831 -27.177 1.00 90.00 264 GLU A O 1
ATOM 1988 N N . GLY A 1 265 ? 29.356 12.547 -25.132 1.00 89.12 265 GLY A N 1
ATOM 1989 C CA . GLY A 1 265 ? 30.635 13.198 -25.451 1.00 89.12 265 GLY A CA 1
ATOM 1990 C C . GLY A 1 265 ? 31.519 12.391 -26.413 1.00 89.12 265 GLY A C 1
ATOM 1991 O O . GLY A 1 265 ? 32.220 12.964 -27.244 1.00 89.12 265 GLY A O 1
ATOM 1992 N N . GLN A 1 266 ? 31.476 11.056 -26.343 1.00 89.81 266 GLN A N 1
ATOM 1993 C CA . GLN A 1 266 ? 32.273 10.184 -27.217 1.00 89.81 266 GLN A CA 1
ATOM 1994 C C . GLN A 1 266 ? 31.732 10.142 -28.651 1.00 89.81 266 GLN A C 1
ATOM 1996 O O . GLN A 1 266 ? 32.513 9.983 -29.595 1.00 89.81 266 GLN A O 1
ATOM 2001 N N . VAL A 1 267 ? 30.419 10.343 -28.828 1.00 89.31 267 VAL A N 1
ATOM 2002 C CA . VAL A 1 267 ? 29.769 10.308 -30.147 1.00 89.31 267 VAL A CA 1
ATOM 2003 C C . VAL A 1 267 ? 30.289 11.381 -31.104 1.00 89.31 267 VAL A C 1
ATOM 2005 O O . VAL A 1 267 ? 30.204 11.198 -32.313 1.00 89.31 267 VAL A O 1
ATOM 2008 N N . GLY A 1 268 ? 30.897 12.461 -30.598 1.00 82.94 268 GLY A N 1
ATOM 2009 C CA . GLY A 1 268 ? 31.510 13.495 -31.439 1.00 82.94 268 GLY A CA 1
ATOM 2010 C C . GLY A 1 268 ? 32.598 12.961 -32.383 1.00 82.94 268 GLY A C 1
ATOM 2011 O O . GLY A 1 268 ? 32.881 13.579 -33.401 1.00 82.94 268 GLY A O 1
ATOM 2012 N N . SER A 1 269 ? 33.174 11.790 -32.084 1.00 87.88 269 SER A N 1
ATOM 2013 C CA . SER A 1 269 ? 34.152 11.100 -32.942 1.00 87.88 269 SER A CA 1
ATOM 2014 C C . SER A 1 269 ? 33.539 10.090 -33.924 1.00 87.88 269 SER A C 1
ATOM 2016 O O . SER A 1 269 ? 34.274 9.445 -34.669 1.00 87.88 269 SER A O 1
ATOM 2018 N N . TRP A 1 270 ? 32.211 9.918 -33.925 1.00 93.56 270 TRP A N 1
ATOM 2019 C CA . TRP A 1 270 ? 31.523 8.980 -34.817 1.00 93.56 270 TRP A CA 1
ATOM 2020 C C . TRP A 1 270 ? 31.631 9.394 -36.284 1.00 93.56 270 TRP A C 1
ATOM 2022 O O . TRP A 1 270 ? 31.877 8.548 -37.149 1.00 93.56 270 TRP A O 1
ATOM 2032 N N . GLU A 1 271 ? 31.435 10.685 -36.567 1.00 93.69 271 GLU A N 1
ATOM 2033 C CA . GLU A 1 271 ? 31.512 11.202 -37.928 1.00 93.69 271 GLU A CA 1
ATOM 2034 C C . GLU A 1 271 ? 32.943 11.094 -38.444 1.00 93.69 271 GLU A C 1
ATOM 2036 O O . GLU A 1 271 ? 33.897 11.628 -37.879 1.00 93.69 271 GLU A O 1
ATOM 2041 N N . TYR A 1 272 ? 33.096 10.360 -39.536 1.00 94.38 272 TYR A N 1
ATOM 2042 C CA . TYR A 1 272 ? 34.397 9.995 -40.064 1.00 94.38 272 TYR A CA 1
ATOM 2043 C C . TYR A 1 272 ? 34.318 9.976 -41.578 1.00 94.38 272 TYR A C 1
ATOM 2045 O O . TYR A 1 272 ? 33.384 9.414 -42.140 1.00 94.38 272 TYR A O 1
ATOM 2053 N N . PHE A 1 273 ? 35.297 10.563 -42.260 1.00 95.00 273 PHE A N 1
ATOM 2054 C CA . PHE A 1 273 ? 35.338 10.560 -43.717 1.00 95.00 273 PHE A CA 1
ATOM 2055 C C . PHE A 1 273 ? 36.719 10.162 -44.219 1.00 95.00 273 PHE A C 1
ATOM 2057 O O . PHE A 1 273 ? 37.714 10.831 -43.951 1.00 95.00 273 PHE A O 1
ATOM 2064 N N . LEU A 1 274 ? 36.767 9.077 -44.989 1.00 94.25 274 LEU A N 1
ATOM 2065 C CA . LEU A 1 274 ? 37.982 8.534 -45.574 1.00 94.25 274 LEU A CA 1
ATOM 2066 C C . LEU A 1 274 ? 37.839 8.470 -47.104 1.00 94.25 274 LEU A C 1
ATOM 2068 O O . LEU A 1 274 ? 37.429 7.444 -47.657 1.00 94.25 274 LEU A O 1
ATOM 2072 N N . PRO A 1 275 ? 38.143 9.574 -47.811 1.00 93.75 275 PRO A N 1
ATOM 2073 C CA . PRO A 1 275 ? 38.086 9.613 -49.262 1.00 93.75 275 PRO A CA 1
ATOM 2074 C C . PRO A 1 275 ? 39.349 9.023 -49.890 1.00 93.75 275 PRO A C 1
ATOM 2076 O O . PRO A 1 275 ? 40.472 9.379 -49.522 1.00 93.75 275 PRO A O 1
ATOM 2079 N N . ARG A 1 276 ? 39.190 8.215 -50.943 1.00 94.50 276 ARG A N 1
ATOM 2080 C CA . ARG A 1 276 ? 40.320 7.769 -51.766 1.00 94.50 276 ARG A CA 1
ATOM 2081 C C . ARG A 1 276 ? 39.993 7.858 -53.243 1.00 94.50 276 ARG A C 1
ATOM 2083 O O . ARG A 1 276 ? 39.113 7.172 -53.749 1.00 94.50 276 ARG A O 1
ATOM 2090 N N . ARG A 1 277 ? 40.753 8.692 -53.956 1.00 91.44 277 ARG A N 1
ATOM 2091 C CA . ARG A 1 277 ? 40.651 8.864 -55.410 1.00 91.44 277 ARG A CA 1
ATOM 2092 C C . ARG A 1 277 ? 41.756 8.086 -56.121 1.00 91.44 277 ARG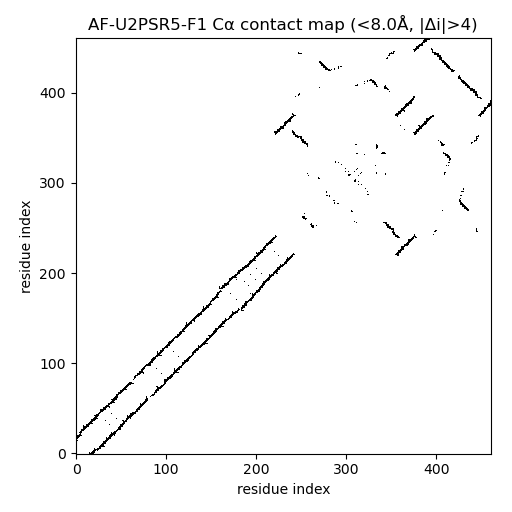 A C 1
ATOM 2094 O O . ARG A 1 277 ? 42.915 8.136 -55.719 1.00 91.44 277 ARG A O 1
ATOM 2101 N N . PHE A 1 278 ? 41.400 7.446 -57.225 1.00 89.69 278 PHE A N 1
ATOM 2102 C CA . PHE A 1 278 ? 42.295 6.731 -58.130 1.00 89.69 278 PHE A CA 1
ATOM 2103 C C . PHE A 1 278 ? 42.190 7.401 -59.497 1.00 89.69 278 PHE A C 1
ATOM 2105 O O . PHE A 1 278 ? 41.123 7.394 -60.102 1.00 89.69 278 PHE A O 1
ATOM 2112 N N . GLY A 1 279 ? 43.245 8.058 -59.977 1.00 77.69 279 GLY A N 1
ATOM 2113 C CA . GLY A 1 279 ? 43.131 8.944 -61.138 1.00 77.69 279 GLY A CA 1
ATOM 2114 C C . GLY A 1 279 ? 44.209 8.773 -62.201 1.00 77.69 279 GLY A C 1
ATOM 2115 O O . GLY A 1 279 ? 45.327 8.367 -61.907 1.00 77.69 279 GLY A O 1
ATOM 2116 N N . ARG A 1 280 ? 43.841 9.215 -63.414 1.00 73.44 280 ARG A N 1
ATOM 2117 C CA . ARG A 1 280 ? 44.679 9.475 -64.603 1.00 73.44 280 ARG A CA 1
ATOM 2118 C C . ARG A 1 280 ? 45.287 8.257 -65.299 1.00 73.44 280 ARG A C 1
ATOM 2120 O O . ARG A 1 280 ? 46.320 8.387 -65.950 1.00 73.44 280 ARG A O 1
ATOM 2127 N N . GLU A 1 281 ? 44.589 7.129 -65.309 1.00 87.69 281 GLU A N 1
ATOM 2128 C CA . GLU A 1 281 ? 45.052 5.957 -66.055 1.00 87.69 281 GLU A CA 1
ATOM 2129 C C . GLU A 1 281 ? 44.610 5.976 -67.519 1.00 87.69 281 GLU A C 1
ATOM 2131 O O . GLU A 1 281 ? 43.531 6.461 -67.861 1.00 87.69 281 GLU A O 1
ATOM 2136 N N . ARG A 1 282 ? 45.456 5.444 -68.407 1.00 87.31 282 ARG A N 1
ATOM 2137 C CA . ARG A 1 282 ? 45.153 5.302 -69.846 1.00 87.31 282 ARG A CA 1
ATOM 2138 C C . ARG A 1 282 ? 44.203 4.146 -70.141 1.00 87.31 282 ARG A C 1
ATOM 2140 O O . ARG A 1 282 ? 43.503 4.173 -71.151 1.00 87.31 282 ARG A O 1
ATOM 2147 N N . LYS A 1 283 ? 44.207 3.141 -69.269 1.00 87.81 283 LYS A N 1
ATOM 2148 C CA . LYS A 1 283 ? 43.390 1.934 -69.354 1.00 87.81 283 LYS A CA 1
ATOM 2149 C C . LYS A 1 283 ? 42.553 1.809 -68.084 1.00 87.81 283 LYS A C 1
ATOM 2151 O O . LYS A 1 283 ? 42.915 2.353 -67.046 1.00 87.81 283 LYS A O 1
ATOM 2156 N N . GLU A 1 284 ? 41.442 1.100 -68.196 1.00 87.62 284 GLU A N 1
ATOM 2157 C CA . GLU A 1 284 ? 40.495 0.875 -67.104 1.00 87.62 284 GLU A CA 1
ATOM 2158 C C . GLU A 1 284 ? 40.997 -0.121 -66.040 1.00 87.62 284 GLU A C 1
ATOM 2160 O O . GLU A 1 284 ? 40.928 0.234 -64.861 1.00 87.62 284 GLU A O 1
ATOM 2165 N N . PRO A 1 285 ? 41.595 -1.287 -66.392 1.00 92.50 285 PRO A N 1
ATOM 2166 C CA . PRO A 1 285 ? 42.011 -2.285 -65.398 1.00 92.50 285 PRO A CA 1
ATOM 2167 C C . PRO A 1 285 ? 42.924 -1.750 -64.280 1.00 92.50 285 PRO A C 1
ATOM 2169 O O . PRO A 1 285 ? 42.634 -2.028 -63.121 1.00 92.50 285 PRO A O 1
ATOM 2172 N N . PRO A 1 286 ? 43.925 -0.880 -64.547 1.00 93.31 286 PRO A N 1
ATOM 2173 C CA . PRO A 1 286 ? 44.752 -0.308 -63.481 1.00 93.31 286 PRO A CA 1
ATOM 2174 C C . PRO A 1 286 ? 43.980 0.490 -62.417 1.00 93.31 286 PRO A C 1
ATOM 2176 O O . PRO A 1 286 ? 44.426 0.582 -61.275 1.00 93.31 286 PRO A O 1
ATOM 2179 N N . VAL A 1 287 ? 42.837 1.097 -62.763 1.00 92.06 287 VAL A N 1
ATOM 2180 C CA . VAL A 1 287 ? 41.985 1.801 -61.787 1.00 92.06 287 VAL A CA 1
ATOM 2181 C C . VAL A 1 287 ? 41.226 0.793 -60.927 1.00 92.06 287 VAL A C 1
ATOM 2183 O O . VAL A 1 287 ? 41.159 0.968 -59.711 1.00 92.06 287 VAL A O 1
ATOM 2186 N N . ILE A 1 288 ? 40.722 -0.276 -61.548 1.00 93.25 288 ILE A N 1
ATOM 2187 C CA . ILE A 1 288 ? 40.016 -1.374 -60.877 1.00 93.25 288 ILE A CA 1
ATOM 2188 C C . ILE A 1 288 ? 40.953 -2.095 -59.900 1.00 93.25 288 ILE A C 1
ATOM 2190 O O . ILE A 1 288 ? 40.585 -2.309 -58.748 1.00 93.25 288 ILE A O 1
ATOM 2194 N N . ASP A 1 289 ? 42.184 -2.403 -60.310 1.00 94.12 289 ASP A N 1
ATOM 2195 C CA . ASP A 1 289 ? 43.178 -3.061 -59.453 1.00 94.12 289 ASP A CA 1
ATOM 2196 C C . ASP A 1 289 ? 43.515 -2.203 -58.225 1.00 94.12 289 ASP A C 1
ATOM 2198 O O . ASP A 1 289 ? 43.600 -2.704 -57.101 1.00 94.12 289 ASP A O 1
ATOM 2202 N N . LYS A 1 290 ? 43.632 -0.881 -58.415 1.00 94.75 290 LYS A N 1
ATOM 2203 C CA . LYS A 1 290 ? 43.824 0.076 -57.316 1.00 94.75 290 LYS A CA 1
ATOM 2204 C C . LYS A 1 290 ? 42.616 0.133 -56.376 1.00 94.75 290 LYS A C 1
ATOM 2206 O O . LYS A 1 290 ? 42.815 0.197 -55.164 1.00 94.75 290 LYS A O 1
ATOM 2211 N N . GLN A 1 291 ? 41.393 0.087 -56.909 1.00 94.38 291 GLN A N 1
ATOM 2212 C CA . GLN A 1 291 ? 40.166 0.012 -56.111 1.00 94.38 291 GLN A CA 1
ATOM 2213 C C . GLN A 1 291 ? 40.112 -1.278 -55.285 1.00 94.38 291 GLN A C 1
ATOM 2215 O O . GLN A 1 291 ? 39.919 -1.198 -54.076 1.00 94.38 291 GLN A O 1
ATOM 2220 N N . LYS A 1 292 ? 40.360 -2.446 -55.894 1.00 94.94 292 LYS A N 1
ATOM 2221 C CA . LYS A 1 292 ? 40.396 -3.744 -55.194 1.00 94.94 292 LYS A CA 1
ATOM 2222 C C . LYS A 1 292 ? 41.447 -3.767 -54.088 1.00 94.94 292 LYS A C 1
ATOM 2224 O O . LYS A 1 292 ? 41.146 -4.158 -52.964 1.00 94.94 292 LYS A O 1
ATOM 2229 N N . LYS A 1 293 ? 42.663 -3.292 -54.384 1.00 95.38 293 LYS A N 1
ATOM 2230 C CA . LYS A 1 293 ? 43.743 -3.202 -53.394 1.00 95.38 293 LYS A CA 1
ATOM 2231 C C . LYS A 1 293 ? 43.326 -2.356 -52.189 1.00 95.38 293 LYS A C 1
ATOM 2233 O O . LYS A 1 293 ? 43.447 -2.811 -51.059 1.00 95.38 293 LYS A O 1
ATOM 2238 N N . TYR A 1 294 ? 42.799 -1.158 -52.428 1.00 95.75 294 TYR A N 1
ATOM 2239 C CA . TYR A 1 294 ? 42.366 -0.277 -51.346 1.00 95.75 294 TYR A CA 1
ATOM 2240 C C . TYR A 1 294 ? 41.147 -0.813 -50.586 1.00 95.75 294 TYR A C 1
ATOM 2242 O O . TYR A 1 294 ? 41.060 -0.647 -49.376 1.00 95.75 294 TYR A O 1
ATOM 2250 N N . TYR A 1 295 ? 40.213 -1.485 -51.262 1.00 95.94 295 TYR A N 1
ATOM 2251 C CA . TYR A 1 295 ? 39.082 -2.114 -50.587 1.00 95.94 295 TYR A CA 1
ATOM 2252 C C . TYR A 1 295 ? 39.540 -3.209 -49.613 1.00 95.94 295 TYR A C 1
ATOM 2254 O O . TYR A 1 295 ? 39.090 -3.244 -48.472 1.00 95.94 295 TYR A O 1
ATOM 2262 N N . ASN A 1 296 ? 40.523 -4.025 -50.006 1.00 95.69 296 ASN A N 1
ATOM 2263 C CA . ASN A 1 296 ? 41.143 -5.001 -49.106 1.00 95.69 296 ASN A CA 1
ATOM 2264 C C . ASN A 1 296 ? 41.875 -4.328 -47.926 1.00 95.69 296 ASN A C 1
ATOM 2266 O O . ASN A 1 296 ? 41.829 -4.842 -46.810 1.00 95.69 296 ASN A O 1
ATOM 2270 N N . GLU A 1 297 ? 42.497 -3.161 -48.139 1.00 94.94 297 GLU A N 1
ATOM 2271 C CA . GLU A 1 297 ? 43.068 -2.335 -47.057 1.00 94.94 297 GLU A CA 1
ATOM 2272 C C . GLU A 1 297 ? 41.986 -1.777 -46.108 1.00 94.94 297 GLU A C 1
ATOM 2274 O O . GLU A 1 297 ? 42.226 -1.637 -44.910 1.00 94.94 297 GLU A O 1
ATOM 2279 N N . LEU A 1 298 ? 40.780 -1.469 -46.602 1.00 94.88 298 LEU A N 1
ATOM 2280 C CA . LEU A 1 298 ? 39.650 -1.093 -45.744 1.00 94.88 298 LEU A CA 1
ATOM 2281 C C . LEU A 1 298 ? 39.151 -2.285 -44.920 1.00 94.88 298 LEU A C 1
ATOM 2283 O O . LEU A 1 298 ? 38.923 -2.134 -43.721 1.00 94.88 298 LEU A O 1
ATOM 2287 N N . ILE A 1 299 ? 39.028 -3.471 -45.527 1.00 95.81 299 ILE A N 1
ATOM 2288 C CA . ILE A 1 299 ? 38.619 -4.704 -44.831 1.00 95.81 299 ILE A CA 1
ATOM 2289 C C . ILE A 1 299 ? 39.613 -5.074 -43.724 1.00 95.81 299 ILE A C 1
ATOM 2291 O O . ILE A 1 299 ? 39.197 -5.490 -42.637 1.00 95.81 299 ILE A O 1
ATOM 2295 N N . SER A 1 300 ? 40.921 -4.931 -43.965 1.00 95.44 300 SER A N 1
ATOM 2296 C CA . SER A 1 300 ? 41.936 -5.236 -42.948 1.00 95.44 300 SER A CA 1
ATOM 2297 C C . SER A 1 300 ? 41.867 -4.282 -41.753 1.00 95.44 300 SER A C 1
ATOM 2299 O O . SER A 1 300 ? 42.187 -4.675 -40.635 1.00 95.44 300 SER A O 1
ATOM 2301 N N . ARG A 1 301 ? 41.371 -3.058 -41.968 1.00 94.81 301 ARG A N 1
ATOM 2302 C CA . ARG A 1 301 ? 41.166 -2.030 -40.939 1.00 94.81 301 ARG A CA 1
ATOM 2303 C C . ARG A 1 301 ? 39.752 -2.000 -40.361 1.00 94.81 301 ARG A C 1
ATOM 2305 O O . ARG A 1 301 ? 39.471 -1.130 -39.545 1.00 94.81 301 ARG A O 1
ATOM 2312 N N . ARG A 1 302 ? 38.859 -2.919 -40.749 1.00 94.81 302 ARG A N 1
ATOM 2313 C CA . ARG A 1 302 ? 37.418 -2.844 -40.439 1.00 94.81 302 ARG A CA 1
ATOM 2314 C C . ARG A 1 302 ? 37.083 -2.691 -38.953 1.00 94.81 302 ARG A C 1
ATOM 2316 O O . ARG A 1 302 ? 36.043 -2.127 -38.663 1.00 94.81 302 ARG A O 1
ATOM 2323 N N . ASN A 1 303 ? 37.941 -3.151 -38.041 1.00 94.62 303 ASN A N 1
ATOM 2324 C CA . ASN A 1 303 ? 37.723 -3.069 -36.590 1.00 94.62 303 ASN A CA 1
ATOM 2325 C C . ASN A 1 303 ? 38.149 -1.718 -35.974 1.00 94.62 303 ASN A C 1
ATOM 2327 O O . ASN A 1 303 ? 37.854 -1.461 -34.814 1.00 94.62 303 ASN A O 1
ATOM 2331 N N . ASP A 1 304 ? 38.851 -0.865 -36.726 1.00 91.38 304 ASP A N 1
ATOM 2332 C CA . ASP A 1 304 ? 39.399 0.409 -36.241 1.00 91.38 304 ASP A CA 1
ATOM 2333 C C . ASP A 1 304 ? 39.377 1.487 -37.342 1.00 91.38 304 ASP A C 1
ATOM 2335 O O . ASP A 1 304 ? 40.358 2.166 -37.661 1.00 91.38 304 ASP A O 1
ATOM 2339 N N . LEU A 1 305 ? 38.227 1.637 -37.999 1.00 90.69 305 LEU A N 1
ATOM 2340 C CA . LEU A 1 305 ? 38.007 2.780 -38.880 1.00 90.69 305 LEU A CA 1
ATOM 2341 C C . LEU A 1 305 ? 37.484 3.917 -38.023 1.00 90.69 305 LEU A C 1
ATOM 2343 O O . LEU A 1 305 ? 36.404 3.803 -37.464 1.00 90.69 305 LEU A O 1
ATOM 2347 N N . GLY A 1 306 ? 38.260 4.990 -37.868 1.00 86.31 306 GLY A N 1
ATOM 2348 C CA . GLY A 1 306 ? 37.865 6.115 -37.016 1.00 86.31 306 GLY A CA 1
ATOM 2349 C C . GLY A 1 306 ? 37.567 5.717 -35.562 1.00 86.31 306 GLY A C 1
ATOM 2350 O O . GLY A 1 306 ? 36.690 6.319 -34.960 1.00 86.31 306 GLY A O 1
ATOM 2351 N N . GLY A 1 307 ? 38.232 4.684 -35.021 1.00 90.38 307 GLY A N 1
ATOM 2352 C CA . GLY A 1 307 ? 38.052 4.229 -33.636 1.00 90.38 307 GLY A CA 1
ATOM 2353 C C . GLY A 1 307 ? 36.936 3.202 -33.397 1.00 90.38 307 GLY A C 1
ATOM 2354 O O . GLY A 1 307 ? 36.703 2.834 -32.239 1.00 90.38 307 GLY A O 1
ATOM 2355 N N . TYR A 1 308 ? 36.237 2.749 -34.450 1.00 94.69 308 TYR A N 1
ATOM 2356 C CA . TYR A 1 308 ? 35.092 1.831 -34.336 1.00 94.69 308 TYR A CA 1
ATOM 2357 C C . TYR A 1 308 ? 35.055 0.765 -35.435 1.00 94.69 308 TYR A C 1
ATOM 2359 O O . TYR A 1 308 ? 35.407 1.028 -36.593 1.00 94.69 308 TYR A O 1
ATOM 2367 N N . SER A 1 309 ? 34.498 -0.397 -35.096 1.00 95.56 309 SER A N 1
ATOM 2368 C CA . SER A 1 309 ? 34.195 -1.477 -36.033 1.00 95.56 309 SER A CA 1
ATOM 2369 C C . SER A 1 309 ? 33.174 -1.049 -37.089 1.00 95.56 309 SER A C 1
ATOM 2371 O O . SER A 1 309 ? 32.140 -0.465 -36.767 1.00 95.56 309 SER A O 1
ATOM 2373 N N . SER A 1 310 ? 33.428 -1.363 -38.359 1.00 95.69 310 SER A N 1
ATOM 2374 C CA . SER A 1 310 ? 32.502 -1.102 -39.460 1.00 95.69 310 SER A CA 1
ATOM 2375 C C . SER A 1 310 ? 31.514 -2.241 -39.653 1.00 95.69 310 SER A C 1
ATOM 2377 O O . SER A 1 310 ? 31.925 -3.370 -39.918 1.00 95.69 310 SER A O 1
ATOM 2379 N N . LEU A 1 311 ? 30.218 -1.935 -39.590 1.00 95.69 311 LEU A N 1
ATOM 2380 C CA . LEU A 1 311 ? 29.138 -2.874 -39.889 1.00 95.69 311 LEU A CA 1
ATOM 2381 C C . LEU A 1 311 ? 29.203 -3.326 -41.349 1.00 95.69 311 LEU A C 1
ATOM 2383 O O . LEU A 1 311 ? 29.172 -4.528 -41.623 1.00 95.69 311 LEU A O 1
ATOM 2387 N N . ILE A 1 312 ? 29.338 -2.371 -42.282 1.00 94.62 312 ILE A N 1
ATOM 2388 C CA . ILE A 1 312 ? 29.372 -2.678 -43.719 1.00 94.62 312 ILE A CA 1
ATOM 2389 C C . ILE A 1 312 ? 30.545 -3.606 -44.025 1.00 94.62 312 ILE A C 1
ATOM 2391 O O . ILE A 1 312 ? 30.361 -4.630 -44.668 1.00 94.62 312 ILE A O 1
ATOM 2395 N N . LEU A 1 313 ? 31.748 -3.286 -43.546 1.00 95.19 313 LEU A N 1
ATOM 2396 C CA . LEU A 1 313 ? 32.947 -4.064 -43.870 1.00 95.19 313 LEU A CA 1
ATOM 2397 C C . LEU A 1 313 ? 33.072 -5.367 -43.069 1.00 95.19 313 LEU A C 1
ATOM 2399 O O . LEU A 1 313 ? 33.900 -6.202 -43.427 1.00 95.19 313 LEU A O 1
ATOM 2403 N N . SER A 1 314 ? 32.288 -5.546 -42.000 1.00 95.06 314 SER A N 1
ATOM 2404 C CA . SER A 1 314 ? 32.331 -6.758 -41.169 1.00 95.06 314 SER A CA 1
ATOM 2405 C C . SER A 1 314 ? 31.262 -7.781 -41.529 1.00 95.06 314 SER A C 1
ATOM 2407 O O . SER A 1 314 ? 31.570 -8.968 -41.552 1.00 95.06 314 SER A O 1
ATOM 2409 N N . LYS A 1 315 ? 30.025 -7.350 -41.807 1.00 93.38 315 LYS A N 1
ATOM 2410 C CA . LYS A 1 315 ? 28.908 -8.259 -42.124 1.00 93.38 315 LYS A CA 1
ATOM 2411 C C . LYS A 1 315 ? 28.477 -8.222 -43.593 1.00 93.38 315 LYS A C 1
ATOM 2413 O O . LYS A 1 315 ? 27.860 -9.172 -44.059 1.00 93.38 315 LYS A O 1
ATOM 2418 N N . TYR A 1 316 ? 28.778 -7.141 -44.314 1.00 92.81 316 TYR A N 1
ATOM 2419 C CA . TYR A 1 316 ? 28.214 -6.858 -45.640 1.00 92.81 316 TYR A CA 1
ATOM 2420 C C . TYR A 1 316 ? 29.288 -6.490 -46.683 1.00 92.81 316 TYR A C 1
ATOM 2422 O O . TYR A 1 316 ? 29.011 -5.760 -47.635 1.00 92.81 316 TYR A O 1
ATOM 2430 N N . SER A 1 317 ? 30.526 -6.963 -46.510 1.00 93.19 317 SER A N 1
ATOM 2431 C CA . SER A 1 317 ? 31.682 -6.569 -47.332 1.00 93.19 317 SER A CA 1
ATOM 2432 C C . SER A 1 317 ? 31.603 -7.062 -48.778 1.00 93.19 317 SER A C 1
ATOM 2434 O O . SER A 1 317 ? 32.073 -6.385 -49.690 1.00 93.19 317 SER A O 1
ATOM 2436 N N . ASP A 1 318 ? 30.960 -8.201 -49.026 1.00 91.81 318 ASP A N 1
ATOM 2437 C CA . ASP A 1 318 ? 30.803 -8.734 -50.387 1.00 91.81 318 ASP A CA 1
ATOM 2438 C C . ASP A 1 318 ? 30.056 -7.763 -51.301 1.00 91.81 318 ASP A C 1
ATOM 2440 O O . ASP A 1 318 ? 30.251 -7.727 -52.515 1.00 91.81 318 ASP A O 1
ATOM 2444 N N . ILE A 1 319 ? 29.212 -6.937 -50.702 1.00 89.19 319 ILE A N 1
ATOM 2445 C CA . ILE A 1 319 ? 28.267 -6.131 -51.428 1.00 89.19 319 ILE A CA 1
ATOM 2446 C C . ILE A 1 319 ? 28.942 -4.921 -52.118 1.00 89.19 319 ILE A C 1
ATOM 2448 O O . ILE A 1 319 ? 28.857 -4.823 -53.345 1.00 89.19 319 ILE A O 1
ATOM 2452 N N . PRO A 1 320 ? 29.676 -4.025 -51.420 1.00 90.62 320 PRO A N 1
ATOM 2453 C CA . PRO A 1 320 ? 30.485 -3.016 -52.101 1.00 90.62 320 PRO A CA 1
ATOM 2454 C C . PRO A 1 320 ? 31.588 -3.627 -52.978 1.00 90.62 320 PRO A C 1
ATOM 2456 O O . PRO A 1 320 ? 31.985 -3.006 -53.964 1.00 90.62 320 PRO A O 1
ATOM 2459 N N . ALA A 1 321 ? 32.083 -4.828 -52.646 1.00 92.00 321 ALA A N 1
ATOM 2460 C CA . ALA A 1 321 ? 33.110 -5.510 -53.434 1.00 92.00 321 ALA A CA 1
ATOM 2461 C C . ALA A 1 321 ? 32.630 -5.858 -54.852 1.00 92.00 321 ALA A C 1
ATOM 2463 O O . ALA A 1 321 ? 33.367 -5.631 -55.813 1.00 92.00 321 ALA A O 1
ATOM 2464 N N . GLN A 1 322 ? 31.395 -6.357 -54.992 1.00 90.50 322 GLN A N 1
ATOM 2465 C CA . GLN A 1 322 ? 30.789 -6.709 -56.287 1.00 90.50 322 GLN A CA 1
ATOM 2466 C C . GLN A 1 322 ? 30.677 -5.512 -57.242 1.00 90.50 322 GLN A C 1
ATOM 2468 O O . GLN A 1 322 ? 30.731 -5.682 -58.454 1.00 90.50 322 GLN A O 1
ATOM 2473 N N . GLN A 1 323 ? 30.592 -4.299 -56.698 1.00 88.62 323 GLN A N 1
ATOM 2474 C CA . GLN A 1 323 ? 30.415 -3.066 -57.463 1.00 88.62 323 GLN A CA 1
ATOM 2475 C C . GLN A 1 323 ? 31.725 -2.445 -57.963 1.00 88.62 323 GLN A C 1
ATOM 2477 O O . GLN A 1 323 ? 31.713 -1.463 -58.716 1.00 88.62 323 GLN A O 1
ATOM 2482 N N . ILE A 1 324 ? 32.875 -2.975 -57.537 1.00 92.00 324 ILE A N 1
ATOM 2483 C CA . ILE A 1 324 ? 34.181 -2.497 -57.988 1.00 92.00 324 ILE A CA 1
ATOM 2484 C C . ILE A 1 324 ? 34.370 -2.854 -59.464 1.00 92.00 324 ILE A C 1
ATOM 2486 O O . ILE A 1 324 ? 34.396 -4.022 -59.841 1.00 92.00 324 ILE A O 1
ATOM 2490 N N . GLY A 1 325 ? 34.592 -1.833 -60.294 1.00 87.94 325 GLY A N 1
ATOM 2491 C CA . GLY A 1 325 ? 34.756 -1.992 -61.740 1.00 87.94 325 GLY A CA 1
ATOM 2492 C C . GLY A 1 325 ? 33.510 -1.656 -62.555 1.00 87.94 325 GLY A C 1
ATOM 2493 O O . GLY A 1 325 ? 33.597 -1.550 -63.776 1.00 87.94 325 GLY A O 1
ATOM 2494 N N . GLU A 1 326 ? 32.369 -1.414 -61.910 1.00 90.81 326 GLU A N 1
ATOM 2495 C CA . GLU A 1 326 ? 31.177 -0.930 -62.600 1.00 90.81 326 GLU A CA 1
ATOM 2496 C C . GLU A 1 326 ? 31.324 0.550 -62.969 1.00 90.81 326 GLU A C 1
ATOM 2498 O O . GLU A 1 326 ? 31.638 1.393 -62.128 1.00 90.81 326 GLU A O 1
ATOM 2503 N N . ARG A 1 327 ? 31.060 0.896 -64.235 1.00 88.19 327 ARG A N 1
ATOM 2504 C CA . ARG A 1 327 ? 31.180 2.267 -64.767 1.00 88.19 327 ARG A CA 1
ATOM 2505 C C . ARG A 1 327 ? 30.012 3.174 -64.353 1.00 88.19 327 ARG A C 1
ATOM 2507 O O . ARG A 1 327 ? 29.321 3.734 -65.205 1.00 88.19 327 ARG A O 1
ATOM 2514 N N . THR A 1 328 ? 29.794 3.316 -63.052 1.00 90.88 328 THR A N 1
ATOM 2515 C CA . THR A 1 328 ? 28.740 4.137 -62.447 1.00 90.88 328 THR A CA 1
ATOM 2516 C C . THR A 1 328 ? 29.186 4.679 -61.082 1.00 90.88 328 THR A C 1
ATOM 2518 O O . THR A 1 328 ? 30.313 4.441 -60.641 1.00 90.88 328 THR A O 1
ATOM 2521 N N . THR A 1 329 ? 28.320 5.452 -60.426 1.00 91.31 329 THR A N 1
ATOM 2522 C CA . THR A 1 329 ? 28.444 5.778 -59.002 1.00 91.31 329 THR A CA 1
ATOM 2523 C C . THR A 1 329 ? 27.544 4.836 -58.223 1.00 91.31 329 THR A C 1
ATOM 2525 O O . THR A 1 329 ? 26.325 4.980 -58.246 1.00 91.31 329 THR A O 1
ATOM 2528 N N . ASN A 1 330 ? 28.151 3.909 -57.503 1.00 91.88 330 ASN A N 1
ATOM 2529 C CA . ASN A 1 330 ? 27.459 3.015 -56.603 1.00 91.88 330 ASN A CA 1
ATOM 2530 C C . ASN A 1 330 ? 27.550 3.535 -55.168 1.00 91.88 330 ASN A C 1
ATOM 2532 O O . ASN A 1 330 ? 28.625 3.893 -54.686 1.00 91.88 330 ASN A O 1
ATOM 2536 N N . VAL A 1 331 ? 26.406 3.597 -54.493 1.00 90.94 331 VAL A N 1
ATOM 2537 C CA . VAL A 1 331 ? 26.293 4.022 -53.098 1.00 90.94 331 VAL A CA 1
ATOM 2538 C C . VAL A 1 331 ? 25.706 2.873 -52.297 1.00 90.94 331 VAL A C 1
ATOM 2540 O O . VAL A 1 331 ? 24.665 2.336 -52.669 1.00 90.94 331 VAL A O 1
ATOM 2543 N N . TYR A 1 332 ? 26.366 2.544 -51.195 1.00 89.62 332 TYR A N 1
ATOM 2544 C CA . TYR A 1 332 ? 25.881 1.605 -50.198 1.00 89.62 332 TYR A CA 1
ATOM 2545 C C . TYR A 1 332 ? 25.844 2.263 -48.836 1.00 89.62 332 TYR A C 1
ATOM 2547 O O . TYR A 1 332 ? 26.845 2.841 -48.422 1.00 89.62 332 TYR A O 1
ATOM 2555 N N . SER A 1 333 ? 24.709 2.173 -48.151 1.00 91.31 333 SER A N 1
ATOM 2556 C CA . SER A 1 333 ? 24.530 2.703 -46.799 1.00 91.31 333 SER A CA 1
ATOM 2557 C C . SER A 1 333 ? 23.909 1.657 -45.878 1.00 91.31 333 SER A C 1
ATOM 2559 O O . SER A 1 333 ? 23.118 0.824 -46.319 1.00 91.31 333 SER A O 1
ATOM 2561 N N . THR A 1 334 ? 24.198 1.739 -44.577 1.00 90.81 334 THR A N 1
ATOM 2562 C CA . THR A 1 334 ? 23.479 0.975 -43.537 1.00 90.81 334 THR A CA 1
ATOM 2563 C C . THR A 1 334 ? 22.016 1.400 -43.385 1.00 90.81 334 THR A C 1
ATOM 2565 O O . THR A 1 334 ? 21.299 0.839 -42.566 1.00 90.81 334 THR A O 1
ATOM 2568 N N . ARG A 1 335 ? 21.562 2.394 -44.159 1.00 86.88 335 ARG A N 1
ATOM 2569 C CA . ARG A 1 335 ? 20.152 2.789 -44.293 1.00 86.88 335 ARG A CA 1
ATOM 2570 C C . ARG A 1 335 ? 19.453 2.169 -45.502 1.00 86.88 335 ARG A C 1
ATOM 2572 O O . ARG A 1 335 ? 18.250 2.358 -45.666 1.00 86.88 335 ARG A O 1
ATOM 2579 N N . ASP A 1 336 ? 20.184 1.471 -46.366 1.00 84.56 336 ASP A N 1
ATOM 2580 C CA . ASP A 1 336 ? 19.581 0.780 -47.499 1.00 84.56 336 ASP A CA 1
ATOM 2581 C C . ASP A 1 336 ? 18.752 -0.409 -47.003 1.00 84.56 336 ASP A C 1
ATOM 2583 O O . ASP A 1 336 ? 19.166 -1.110 -46.088 1.00 84.56 336 ASP A O 1
ATOM 2587 N N . ALA A 1 337 ? 17.653 -0.743 -47.688 1.00 77.31 337 ALA A N 1
ATOM 2588 C CA . ALA A 1 337 ? 16.782 -1.878 -47.334 1.00 77.31 337 ALA A CA 1
ATOM 2589 C C . ALA A 1 337 ? 17.502 -3.246 -47.222 1.00 77.31 337 ALA A C 1
ATOM 2591 O O . ALA A 1 337 ? 16.960 -4.202 -46.668 1.00 77.31 337 ALA A O 1
ATOM 2592 N N . ARG A 1 338 ? 18.721 -3.342 -47.763 1.00 79.81 338 ARG A N 1
ATOM 2593 C CA . ARG A 1 338 ? 19.595 -4.522 -47.737 1.00 79.81 338 ARG A CA 1
ATOM 2594 C C . ARG A 1 338 ? 20.285 -4.726 -46.378 1.00 79.81 338 ARG A C 1
ATOM 2596 O O . ARG A 1 338 ? 20.756 -5.827 -46.121 1.00 79.81 338 ARG A O 1
ATOM 2603 N N . ILE A 1 339 ? 20.333 -3.699 -45.525 1.00 78.75 339 ILE A N 1
ATOM 2604 C CA . ILE A 1 339 ? 20.906 -3.725 -44.174 1.00 78.75 339 ILE A CA 1
ATOM 2605 C C . ILE A 1 339 ? 19.811 -3.269 -43.203 1.00 78.75 339 ILE A C 1
ATOM 2607 O O . ILE A 1 339 ? 19.323 -2.149 -43.288 1.00 78.75 339 ILE A O 1
ATOM 2611 N N . LYS A 1 340 ? 19.385 -4.151 -42.292 1.00 72.12 340 LYS A N 1
ATOM 2612 C CA . LYS A 1 340 ? 18.231 -3.899 -41.404 1.00 72.12 340 LYS A CA 1
ATOM 2613 C C . LYS A 1 340 ? 18.601 -3.333 -40.029 1.00 72.12 340 LYS A C 1
ATOM 2615 O O . LYS A 1 340 ? 17.719 -3.179 -39.190 1.00 72.12 340 LYS A O 1
ATOM 2620 N N . GLU A 1 341 ? 19.876 -3.039 -39.784 1.00 85.69 341 GLU A N 1
ATOM 2621 C CA . GLU A 1 341 ? 20.365 -2.555 -38.489 1.00 85.69 341 GLU A CA 1
ATOM 2622 C C . GLU A 1 341 ? 21.240 -1.295 -38.666 1.00 85.69 341 GLU A C 1
ATOM 2624 O O . GLU A 1 341 ? 22.089 -1.259 -39.563 1.00 85.69 341 GLU A O 1
ATOM 2629 N N . PRO A 1 342 ? 21.043 -0.240 -37.854 1.00 91.00 342 PRO A N 1
ATOM 2630 C CA . PRO A 1 342 ? 21.923 0.924 -37.858 1.00 91.00 342 PRO A CA 1
ATOM 2631 C C . PRO A 1 342 ? 23.299 0.558 -37.286 1.00 91.00 342 PRO A C 1
ATOM 2633 O O . PRO A 1 342 ? 23.418 -0.303 -36.417 1.00 91.00 342 PRO A O 1
ATOM 2636 N N . ALA A 1 343 ? 24.350 1.250 -37.726 1.00 94.69 343 ALA A N 1
ATOM 2637 C CA . ALA A 1 343 ? 25.697 1.004 -37.207 1.00 94.69 343 ALA A CA 1
ATOM 2638 C C . ALA A 1 343 ? 25.920 1.594 -35.806 1.00 94.69 343 ALA A C 1
ATOM 2640 O O . ALA A 1 343 ? 26.812 1.153 -35.080 1.00 94.69 343 ALA A O 1
ATOM 2641 N N . LEU A 1 344 ? 25.098 2.577 -35.433 1.00 96.12 344 LEU A N 1
ATOM 2642 C CA . LEU A 1 344 ? 25.051 3.189 -34.114 1.00 96.12 344 LEU A CA 1
ATOM 2643 C C . LEU A 1 344 ? 23.602 3.571 -33.791 1.00 96.12 344 LEU A C 1
ATOM 2645 O O . LEU A 1 344 ? 22.931 4.194 -34.615 1.00 96.12 344 LEU A O 1
ATOM 2649 N N . THR A 1 345 ? 23.130 3.239 -32.593 1.00 96.06 345 THR A N 1
ATOM 2650 C CA . THR A 1 345 ? 21.779 3.579 -32.126 1.00 96.06 345 THR A CA 1
ATOM 2651 C C . THR A 1 345 ? 21.856 4.509 -30.928 1.00 96.06 345 THR A C 1
ATOM 2653 O O . THR A 1 345 ? 22.506 4.168 -29.941 1.00 96.06 345 THR A O 1
ATOM 2656 N N . GLY A 1 346 ? 21.184 5.657 -30.990 1.00 96.19 346 GLY A N 1
ATOM 2657 C CA . GLY A 1 346 ? 20.987 6.517 -29.825 1.00 96.19 346 GLY A CA 1
ATOM 2658 C C . GLY A 1 346 ? 19.956 5.914 -28.877 1.00 96.19 346 GLY A C 1
ATOM 2659 O O . GLY A 1 346 ? 18.941 5.374 -29.313 1.00 96.19 346 GLY A O 1
ATOM 2660 N N . LYS A 1 347 ? 20.216 6.000 -27.577 1.00 95.50 347 LYS A N 1
ATOM 2661 C CA . LYS A 1 347 ? 19.376 5.479 -26.497 1.00 95.50 347 LYS A CA 1
ATOM 2662 C C . LYS A 1 347 ? 19.341 6.479 -25.341 1.00 95.50 347 LYS A C 1
ATOM 2664 O O . LYS A 1 347 ? 20.217 7.336 -25.208 1.00 95.50 347 LYS A O 1
ATOM 2669 N N . ILE A 1 348 ? 18.335 6.344 -24.484 1.00 95.00 348 ILE A N 1
ATOM 2670 C CA . ILE A 1 348 ? 18.294 7.031 -23.191 1.00 95.00 348 ILE A CA 1
ATOM 2671 C C . ILE A 1 348 ? 18.241 6.020 -22.053 1.00 95.00 348 ILE A C 1
ATOM 2673 O O . ILE A 1 348 ? 17.734 4.908 -22.210 1.00 95.00 348 ILE A O 1
ATOM 2677 N N . LYS A 1 349 ? 18.747 6.427 -20.896 1.00 93.62 349 LYS A N 1
ATOM 2678 C CA . LYS A 1 349 ? 18.539 5.760 -19.616 1.00 93.62 349 LYS A CA 1
ATOM 2679 C C . LYS A 1 349 ? 17.872 6.757 -18.675 1.00 93.62 349 LYS A C 1
ATOM 2681 O O . LYS A 1 349 ? 18.463 7.789 -18.369 1.00 93.62 349 LYS A O 1
ATOM 2686 N N . SER A 1 350 ? 16.648 6.450 -18.255 1.00 94.75 350 SER A N 1
ATOM 2687 C CA . SER A 1 350 ? 15.927 7.238 -17.252 1.00 94.75 350 SER A CA 1
ATOM 2688 C C . SER A 1 350 ? 16.619 7.133 -15.892 1.00 94.75 350 SER A C 1
ATOM 2690 O O . SER A 1 350 ? 17.042 6.041 -15.503 1.00 94.75 350 SER A O 1
ATOM 2692 N N . ASN A 1 351 ? 16.710 8.252 -15.175 1.00 94.12 351 ASN A N 1
ATOM 2693 C CA . ASN A 1 351 ? 17.113 8.291 -13.768 1.00 94.12 351 ASN A CA 1
ATOM 2694 C C . ASN A 1 351 ? 15.909 8.485 -12.833 1.00 94.12 351 ASN A C 1
ATOM 2696 O O . ASN A 1 351 ? 16.098 8.702 -11.634 1.00 94.12 351 ASN A O 1
ATOM 2700 N N . ALA A 1 352 ? 14.686 8.421 -13.365 1.00 95.69 352 ALA A N 1
ATOM 2701 C CA . ALA A 1 352 ? 13.487 8.506 -12.555 1.00 95.69 352 ALA A CA 1
ATOM 2702 C C . ALA A 1 352 ? 13.396 7.317 -11.588 1.00 95.69 352 ALA A C 1
ATOM 2704 O O . ALA A 1 352 ? 13.788 6.182 -11.886 1.00 95.69 352 ALA A O 1
ATOM 2705 N N . THR A 1 353 ? 12.858 7.592 -10.409 1.00 95.94 353 THR A N 1
ATOM 2706 C CA . THR A 1 353 ? 12.678 6.623 -9.330 1.00 95.94 353 THR A CA 1
ATOM 2707 C C . THR A 1 353 ? 11.198 6.375 -9.116 1.00 95.94 353 THR A C 1
ATOM 2709 O O . THR A 1 353 ? 10.420 7.324 -9.082 1.00 95.94 353 THR A O 1
ATOM 2712 N N . THR A 1 354 ? 10.813 5.110 -8.953 1.00 97.44 354 THR A N 1
ATOM 2713 C CA . THR A 1 354 ? 9.428 4.728 -8.667 1.00 97.44 354 THR A CA 1
ATOM 2714 C C . THR A 1 354 ? 9.313 4.221 -7.244 1.00 97.44 354 THR A C 1
ATOM 2716 O O . THR A 1 354 ? 9.998 3.277 -6.851 1.00 97.44 354 THR A O 1
ATOM 2719 N N . GLU A 1 355 ? 8.409 4.826 -6.493 1.00 98.00 355 GLU A N 1
ATOM 2720 C CA . GLU A 1 355 ? 7.882 4.285 -5.255 1.00 98.00 355 GLU A CA 1
ATOM 2721 C C . GLU A 1 355 ? 6.580 3.550 -5.572 1.00 98.00 355 GLU A C 1
ATOM 2723 O O . GLU A 1 355 ? 5.575 4.158 -5.932 1.00 98.00 355 GLU A O 1
ATOM 2728 N N . TYR A 1 356 ? 6.625 2.224 -5.513 1.00 98.50 356 TYR A N 1
ATOM 2729 C CA . TYR A 1 356 ? 5.525 1.387 -5.974 1.00 98.50 356 TYR A CA 1
ATOM 2730 C C . TYR A 1 356 ? 4.323 1.411 -5.028 1.00 98.50 356 TYR A C 1
ATOM 2732 O O . TYR A 1 356 ? 4.491 1.251 -3.818 1.00 98.50 356 TYR A O 1
ATOM 2740 N N . GLY A 1 357 ? 3.115 1.461 -5.596 1.00 98.56 357 GLY A N 1
ATOM 2741 C CA . GLY A 1 357 ? 1.955 0.826 -4.972 1.00 98.56 357 GLY A CA 1
ATOM 2742 C C . GLY A 1 357 ? 2.126 -0.693 -5.043 1.00 98.56 357 GLY A C 1
ATOM 2743 O O . GLY A 1 357 ? 2.549 -1.232 -6.072 1.00 98.56 357 GLY A O 1
ATOM 2744 N N . LYS A 1 358 ? 1.878 -1.401 -3.940 1.00 98.88 358 LYS A N 1
ATOM 2745 C CA . LYS A 1 358 ? 2.196 -2.830 -3.811 1.00 98.88 358 LYS A CA 1
ATOM 2746 C C . LYS A 1 358 ? 0.969 -3.651 -3.445 1.00 98.88 358 LYS A C 1
ATOM 2748 O O . LYS A 1 358 ? 0.309 -3.370 -2.448 1.00 98.88 358 LYS A O 1
ATOM 2753 N N . VAL A 1 359 ? 0.740 -4.721 -4.202 1.00 98.94 359 VAL A N 1
ATOM 2754 C CA . VAL A 1 359 ? -0.173 -5.816 -3.852 1.00 98.94 359 VAL A CA 1
ATOM 2755 C C . VAL A 1 359 ? 0.623 -7.112 -3.874 1.00 98.94 359 VAL A C 1
ATOM 2757 O O . VAL A 1 359 ? 1.056 -7.551 -4.938 1.00 98.94 359 VAL A O 1
ATOM 2760 N N . LEU A 1 360 ? 0.852 -7.710 -2.710 1.00 98.88 360 LEU A N 1
ATOM 2761 C CA . LEU A 1 360 ? 1.783 -8.825 -2.538 1.00 98.88 360 LEU A CA 1
ATOM 2762 C C . LEU A 1 360 ? 1.087 -9.997 -1.848 1.00 98.88 360 LEU A C 1
ATOM 2764 O O . LEU A 1 360 ? 0.485 -9.811 -0.796 1.00 98.88 360 LEU A O 1
ATOM 2768 N N . ALA A 1 361 ? 1.200 -11.210 -2.378 1.00 98.75 361 ALA A N 1
ATOM 2769 C CA . ALA A 1 361 ? 0.653 -12.405 -1.737 1.00 98.75 361 ALA A CA 1
ATOM 2770 C C . ALA A 1 361 ? 1.674 -13.540 -1.705 1.00 98.75 361 ALA A C 1
ATOM 2772 O O . ALA A 1 361 ? 2.309 -13.831 -2.715 1.00 98.75 361 ALA A O 1
ATOM 2773 N N . GLY A 1 362 ? 1.774 -14.247 -0.577 1.00 98.56 362 GLY A N 1
ATOM 2774 C CA . GLY A 1 362 ? 2.482 -15.531 -0.514 1.00 98.56 362 GLY A CA 1
ATOM 2775 C C . GLY A 1 362 ? 1.784 -16.635 -1.324 1.00 98.56 362 GLY A C 1
ATOM 2776 O O . GLY A 1 362 ? 2.440 -17.539 -1.840 1.00 98.56 362 GLY A O 1
ATOM 2777 N N . GLY A 1 363 ? 0.458 -16.545 -1.462 1.00 98.69 363 GLY A N 1
ATOM 2778 C CA . GLY A 1 363 ? -0.392 -17.424 -2.262 1.00 98.69 363 GLY A CA 1
ATOM 2779 C C . GLY A 1 363 ? -0.832 -16.793 -3.584 1.00 98.69 363 GLY A C 1
ATOM 2780 O O . GLY A 1 363 ? -0.047 -16.161 -4.291 1.00 98.69 363 GLY A O 1
ATOM 2781 N N . ASN A 1 364 ? -2.096 -17.006 -3.943 1.00 98.88 364 ASN A N 1
ATOM 2782 C CA . ASN A 1 364 ? -2.698 -16.481 -5.166 1.00 98.88 364 ASN A CA 1
ATOM 2783 C C . ASN A 1 364 ? -3.212 -15.049 -4.969 1.00 98.88 364 ASN A C 1
ATOM 2785 O O . ASN A 1 364 ? -3.701 -14.699 -3.896 1.00 98.88 364 ASN A O 1
ATOM 2789 N N . ILE A 1 365 ? -3.199 -14.264 -6.043 1.00 98.94 365 ILE A N 1
ATOM 2790 C CA . ILE A 1 365 ? -3.933 -13.001 -6.148 1.00 98.94 365 ILE A CA 1
ATOM 2791 C C . ILE A 1 365 ? -5.035 -13.197 -7.184 1.00 98.94 365 ILE A C 1
ATOM 2793 O O . ILE A 1 365 ? -4.759 -13.602 -8.310 1.00 98.94 365 ILE A O 1
ATOM 2797 N N . THR A 1 366 ? -6.282 -12.913 -6.818 1.00 98.94 366 THR A N 1
ATOM 2798 C CA . THR A 1 366 ? -7.414 -12.850 -7.750 1.00 98.94 366 THR A CA 1
ATOM 2799 C C . THR A 1 366 ? -8.050 -11.473 -7.677 1.00 98.94 366 THR A C 1
ATOM 2801 O O . THR A 1 366 ? -8.537 -11.073 -6.623 1.00 98.94 366 THR A O 1
ATOM 2804 N N . ILE A 1 367 ? -8.058 -10.754 -8.796 1.00 98.88 367 ILE A N 1
ATOM 2805 C CA . ILE A 1 367 ? -8.664 -9.428 -8.915 1.00 98.88 367 ILE A CA 1
ATOM 2806 C C . ILE A 1 367 ? -9.815 -9.521 -9.906 1.00 98.88 367 ILE A C 1
ATOM 2808 O O . ILE A 1 367 ? -9.601 -9.787 -11.085 1.00 98.88 367 ILE A O 1
ATOM 2812 N N . ASN A 1 368 ? -11.031 -9.295 -9.421 1.00 98.81 368 ASN A N 1
ATOM 2813 C CA . ASN A 1 368 ? -12.240 -9.173 -10.223 1.00 98.81 368 ASN A CA 1
ATOM 2814 C C . ASN A 1 368 ? -12.664 -7.707 -10.196 1.00 98.81 368 ASN A C 1
ATOM 2816 O O . ASN A 1 368 ? -13.167 -7.238 -9.174 1.00 98.81 368 ASN A O 1
ATOM 2820 N N . SER A 1 369 ? -12.436 -6.976 -11.287 1.00 98.62 369 SER A N 1
ATOM 2821 C CA . SER A 1 369 ? -12.748 -5.550 -11.334 1.00 98.62 369 SER A CA 1
ATOM 2822 C C . SER A 1 369 ? -13.458 -5.121 -12.613 1.00 98.62 369 SER A C 1
ATOM 2824 O O . SER A 1 369 ? -13.212 -5.668 -13.679 1.00 98.62 369 SER A O 1
ATOM 2826 N N . GLY A 1 370 ? -14.325 -4.113 -12.544 1.00 98.56 370 GLY A N 1
ATOM 2827 C CA . GLY A 1 370 ? -14.804 -3.437 -13.755 1.00 98.56 370 GLY A CA 1
ATOM 2828 C C . GLY A 1 370 ? -13.646 -2.745 -14.482 1.00 98.56 370 GLY A C 1
ATOM 2829 O O . GLY A 1 370 ? -13.430 -2.979 -15.669 1.00 98.56 370 GLY A O 1
ATOM 2830 N N . ASN A 1 371 ? -12.857 -1.970 -13.738 1.00 98.62 371 ASN A N 1
ATOM 2831 C CA . ASN A 1 371 ? -11.653 -1.287 -14.194 1.00 98.62 371 ASN A CA 1
ATOM 2832 C C . ASN A 1 371 ? -10.443 -1.678 -13.345 1.00 98.62 371 ASN A C 1
ATOM 2834 O O . ASN A 1 371 ? -10.421 -1.430 -12.144 1.00 98.62 371 ASN A O 1
ATOM 2838 N N . PHE A 1 372 ? -9.412 -2.230 -13.978 1.00 98.81 372 PHE A N 1
ATOM 2839 C CA . PHE A 1 372 ? -8.135 -2.532 -13.346 1.00 98.81 372 PHE A CA 1
ATOM 2840 C C . PHE A 1 372 ? -7.061 -1.548 -13.809 1.00 98.81 372 PHE A C 1
ATOM 2842 O O . PHE A 1 372 ? -6.743 -1.481 -14.998 1.00 98.81 372 PHE A O 1
ATOM 2849 N N . LYS A 1 373 ? -6.447 -0.842 -12.857 1.00 98.81 373 LYS A N 1
ATOM 2850 C CA . LYS A 1 373 ? -5.308 0.043 -13.095 1.00 98.81 373 LYS A CA 1
ATOM 2851 C C . LYS A 1 373 ? -4.147 -0.296 -12.170 1.00 98.81 373 LYS A C 1
ATOM 2853 O O . LYS A 1 373 ? -4.223 -0.076 -10.966 1.00 98.81 373 LYS A O 1
ATOM 2858 N N . ASN A 1 374 ? -3.048 -0.758 -12.754 1.00 98.75 374 ASN A N 1
ATOM 2859 C CA . ASN A 1 374 ? -1.749 -0.905 -12.111 1.00 98.75 374 ASN A CA 1
ATOM 2860 C C . ASN A 1 374 ? -0.777 0.098 -12.734 1.00 98.75 374 ASN A C 1
ATOM 2862 O O . ASN A 1 374 ? -0.236 -0.122 -13.820 1.00 98.75 374 ASN A O 1
ATOM 2866 N N . LYS A 1 375 ? -0.596 1.237 -12.067 1.00 98.62 375 LYS A N 1
ATOM 2867 C CA . LYS A 1 375 ? 0.230 2.333 -12.568 1.00 98.62 375 LYS A CA 1
ATOM 2868 C C . LYS A 1 375 ? 1.389 2.604 -11.627 1.00 98.62 375 LYS A C 1
ATOM 2870 O O . LYS A 1 375 ? 1.182 2.785 -10.433 1.00 98.62 375 LYS A O 1
ATOM 2875 N N . ASP A 1 376 ? 2.598 2.641 -12.169 1.00 98.44 376 ASP A N 1
ATOM 2876 C CA . ASP A 1 376 ? 3.842 2.780 -11.405 1.00 98.44 376 ASP A CA 1
ATOM 2877 C C . ASP A 1 376 ? 3.902 1.817 -10.204 1.00 98.44 376 ASP A C 1
ATOM 2879 O O . ASP A 1 376 ? 4.281 2.208 -9.106 1.00 98.44 376 ASP A O 1
ATOM 2883 N N . SER A 1 377 ? 3.441 0.574 -10.381 1.00 98.62 377 SER A N 1
ATOM 2884 C CA . SER A 1 377 ? 3.059 -0.321 -9.276 1.00 98.62 377 SER A CA 1
ATOM 2885 C C . SER A 1 377 ? 3.359 -1.798 -9.536 1.00 98.62 377 SER A C 1
ATOM 2887 O O . SER A 1 377 ? 3.594 -2.213 -10.672 1.00 98.62 377 SER A O 1
ATOM 2889 N N . ILE A 1 378 ? 3.334 -2.603 -8.469 1.00 98.75 378 ILE A N 1
ATOM 2890 C CA . ILE A 1 378 ? 3.598 -4.046 -8.506 1.00 98.75 378 ILE A CA 1
ATOM 2891 C C . ILE A 1 378 ? 2.400 -4.828 -7.960 1.00 98.75 378 ILE A C 1
ATOM 2893 O O . ILE A 1 378 ? 1.910 -4.552 -6.863 1.00 98.75 378 ILE A O 1
ATOM 2897 N N . VAL A 1 379 ? 2.000 -5.859 -8.705 1.00 98.88 379 VAL A N 1
ATOM 2898 C CA . VAL A 1 379 ? 1.159 -6.969 -8.242 1.00 98.88 379 VAL A CA 1
ATOM 2899 C C . VAL A 1 379 ? 1.999 -8.245 -8.300 1.00 98.88 379 VAL A C 1
ATOM 2901 O O . VAL A 1 379 ? 2.401 -8.657 -9.384 1.00 98.88 379 VAL A O 1
ATOM 2904 N N . SER A 1 380 ? 2.283 -8.868 -7.157 1.00 98.81 380 SER A N 1
ATOM 2905 C CA . SER A 1 380 ? 3.176 -10.033 -7.073 1.00 98.81 380 SER A CA 1
ATOM 2906 C C . SER A 1 380 ? 2.552 -11.160 -6.257 1.00 98.81 380 SER A C 1
ATOM 2908 O O . SER A 1 380 ? 2.266 -10.999 -5.068 1.00 98.81 380 SER A O 1
ATOM 2910 N N . ALA A 1 381 ? 2.321 -12.303 -6.901 1.00 98.69 381 ALA A N 1
ATOM 2911 C CA . ALA A 1 381 ? 1.752 -13.497 -6.286 1.00 98.69 381 ALA A CA 1
ATOM 2912 C C . ALA A 1 381 ? 2.795 -14.621 -6.186 1.00 98.69 381 ALA A C 1
ATOM 2914 O O . ALA A 1 381 ? 3.434 -14.978 -7.172 1.00 98.69 381 ALA A O 1
ATOM 2915 N N . GLY A 1 382 ? 2.915 -15.271 -5.028 1.00 98.50 382 GLY A N 1
ATOM 2916 C CA . GLY A 1 382 ? 3.713 -16.495 -4.886 1.00 98.50 382 GLY A CA 1
ATOM 2917 C C . GLY A 1 382 ? 3.122 -17.688 -5.655 1.00 98.50 382 GLY A C 1
ATOM 2918 O O . GLY A 1 382 ? 3.850 -18.609 -6.039 1.00 98.50 382 GLY A O 1
ATOM 2919 N N . GLY A 1 383 ? 1.808 -17.665 -5.900 1.00 98.56 383 GLY A N 1
ATOM 2920 C CA . GLY A 1 383 ? 1.056 -18.602 -6.734 1.00 98.56 383 GLY A CA 1
ATOM 2921 C C . GLY A 1 383 ? 0.654 -18.001 -8.085 1.00 98.56 383 GLY A C 1
ATOM 2922 O O . GLY A 1 383 ? 1.499 -17.530 -8.845 1.00 98.56 383 GLY A O 1
ATOM 2923 N N . ALA A 1 384 ? -0.638 -18.062 -8.408 1.00 98.62 384 ALA A N 1
ATOM 2924 C CA . ALA A 1 384 ? -1.211 -17.461 -9.607 1.00 98.62 384 ALA A CA 1
ATOM 2925 C C . ALA A 1 384 ? -1.650 -16.010 -9.355 1.00 98.62 384 ALA A C 1
ATOM 2927 O O . ALA A 1 384 ? -2.289 -15.719 -8.342 1.00 98.62 384 ALA A O 1
ATOM 2928 N N . ALA A 1 385 ? -1.360 -15.126 -10.307 1.00 98.69 385 ALA A N 1
ATOM 2929 C CA . ALA A 1 385 ? -1.949 -13.797 -10.414 1.00 98.69 385 ALA A CA 1
ATOM 2930 C C . ALA A 1 385 ? -3.039 -13.831 -11.497 1.00 98.69 385 ALA A C 1
ATOM 2932 O O . ALA A 1 385 ? -2.740 -13.946 -12.687 1.00 98.69 385 ALA A O 1
ATOM 2933 N N . VAL A 1 386 ? -4.303 -13.775 -11.080 1.00 98.81 386 VAL A N 1
ATOM 2934 C CA . VAL A 1 386 ? -5.481 -13.817 -11.955 1.00 98.81 386 VAL A CA 1
ATOM 2935 C C . VAL A 1 386 ? -6.158 -12.456 -11.948 1.00 98.81 386 VAL A C 1
ATOM 2937 O O . VAL A 1 386 ? -6.564 -11.972 -10.892 1.00 98.81 386 VAL A O 1
ATOM 2940 N N . ILE A 1 387 ? -6.300 -11.846 -13.122 1.00 98.75 387 ILE A N 1
ATOM 2941 C CA . ILE A 1 387 ? -6.946 -10.543 -13.286 1.00 98.75 387 ILE A CA 1
ATOM 2942 C C . ILE A 1 387 ? -8.086 -10.698 -14.282 1.00 98.75 387 ILE A C 1
ATOM 2944 O O . ILE A 1 387 ? -7.859 -10.962 -15.460 1.00 98.75 387 ILE A O 1
ATOM 2948 N N . ASN A 1 388 ? -9.306 -10.519 -13.791 1.00 98.62 388 ASN A N 1
ATOM 2949 C CA . ASN A 1 388 ? -10.529 -10.469 -14.575 1.00 98.62 388 ASN A CA 1
ATOM 2950 C C . ASN A 1 388 ? -10.995 -9.012 -14.591 1.00 98.62 388 ASN A C 1
ATOM 2952 O O . ASN A 1 388 ? -11.394 -8.494 -13.544 1.00 98.62 388 ASN A O 1
ATOM 2956 N N . ALA A 1 389 ? -10.898 -8.347 -15.744 1.00 98.19 389 ALA A N 1
ATOM 2957 C CA . ALA A 1 389 ? -11.178 -6.920 -15.845 1.00 98.19 389 ALA A CA 1
ATOM 2958 C C . ALA A 1 389 ? -11.979 -6.534 -17.095 1.00 98.19 389 ALA A C 1
ATOM 2960 O O . ALA A 1 389 ? -11.736 -7.062 -18.175 1.00 98.19 389 ALA A O 1
ATOM 2961 N N . GLY A 1 390 ? -12.909 -5.583 -16.961 1.00 98.12 390 GLY A N 1
ATOM 2962 C CA . GLY A 1 390 ? -13.578 -4.961 -18.112 1.00 98.12 390 GLY A CA 1
ATOM 2963 C C . GLY A 1 390 ? -12.660 -3.997 -18.871 1.00 98.12 390 GLY A C 1
ATOM 2964 O O . GLY A 1 390 ? -12.677 -3.959 -20.097 1.00 98.12 390 GLY A O 1
ATOM 2965 N N . THR A 1 391 ? -11.816 -3.260 -18.148 1.00 98.00 391 THR A N 1
ATOM 2966 C CA . THR A 1 391 ? -10.711 -2.454 -18.688 1.00 98.00 391 THR A CA 1
ATOM 2967 C C . THR A 1 391 ? -9.418 -2.770 -17.946 1.00 98.00 391 THR A C 1
ATOM 2969 O O . THR A 1 391 ? -9.424 -2.952 -16.730 1.00 98.00 391 THR A O 1
ATOM 2972 N N . PHE A 1 392 ? -8.302 -2.833 -18.675 1.00 98.25 392 PHE A N 1
ATOM 2973 C CA . PHE A 1 392 ? -6.997 -3.209 -18.133 1.00 98.25 392 PHE A CA 1
ATOM 2974 C C . PHE A 1 392 ? -5.931 -2.168 -18.488 1.00 98.25 392 PHE A C 1
ATOM 2976 O O . PHE A 1 392 ? -5.610 -1.960 -19.657 1.00 98.25 392 PHE A O 1
ATOM 2983 N N . GLU A 1 393 ? -5.347 -1.541 -17.470 1.00 98.19 393 GLU A N 1
ATOM 2984 C CA . GLU A 1 393 ? -4.198 -0.648 -17.590 1.00 98.19 393 GLU A CA 1
ATOM 2985 C C . GLU A 1 393 ? -3.039 -1.178 -16.736 1.00 98.19 393 GLU A C 1
ATOM 2987 O O . GLU A 1 393 ? -3.127 -1.210 -15.511 1.00 98.19 393 GLU A O 1
ATOM 2992 N N . ASN A 1 394 ? -1.924 -1.537 -17.377 1.00 98.12 394 ASN A N 1
ATOM 2993 C CA . ASN A 1 394 ? -0.633 -1.716 -16.714 1.00 98.12 394 ASN A CA 1
ATOM 2994 C C . ASN A 1 394 ? 0.363 -0.732 -17.334 1.00 98.12 394 ASN A C 1
ATOM 2996 O O . ASN A 1 394 ? 0.840 -0.955 -18.448 1.00 98.12 394 ASN A O 1
ATOM 3000 N N . SER A 1 395 ? 0.613 0.389 -16.661 1.00 97.81 395 SER A N 1
ATOM 3001 C CA . SER A 1 395 ? 1.280 1.547 -17.265 1.00 97.81 395 SER A CA 1
ATOM 3002 C C . SER A 1 395 ? 2.348 2.143 -16.356 1.00 97.81 395 SER A C 1
ATOM 3004 O O . SER A 1 395 ? 2.353 1.935 -15.145 1.00 97.81 395 SER A O 1
ATOM 3006 N N . VAL A 1 396 ? 3.269 2.894 -16.950 1.00 97.19 396 VAL A N 1
ATOM 3007 C CA . VAL A 1 396 ? 4.301 3.657 -16.244 1.00 97.19 396 VAL A CA 1
ATOM 3008 C C . VAL A 1 396 ? 4.131 5.136 -16.572 1.00 97.19 396 VAL A C 1
ATOM 3010 O O . VAL A 1 396 ? 3.715 5.492 -17.678 1.00 97.19 396 VAL A O 1
ATOM 3013 N N . THR A 1 397 ? 4.443 6.015 -15.628 1.00 96.75 397 THR A N 1
ATOM 3014 C CA . THR A 1 397 ? 4.498 7.451 -15.883 1.00 96.75 397 THR A CA 1
ATOM 3015 C C . THR A 1 397 ? 5.692 7.771 -16.778 1.00 96.75 397 THR A C 1
ATOM 3017 O O . THR A 1 397 ? 6.827 7.382 -16.494 1.00 96.75 397 THR A O 1
ATOM 3020 N N . LEU A 1 398 ? 5.417 8.495 -17.865 1.00 95.25 398 LEU A N 1
ATOM 3021 C CA . LEU A 1 398 ? 6.407 8.963 -18.829 1.00 95.25 398 LEU A CA 1
ATOM 3022 C C . LEU A 1 398 ? 6.720 10.447 -18.612 1.00 95.25 398 LEU A C 1
ATOM 3024 O O . LEU A 1 398 ? 5.839 11.234 -18.262 1.00 95.25 398 LEU A O 1
ATOM 3028 N N . GLY A 1 399 ? 7.974 10.814 -18.856 1.00 91.50 399 GLY A N 1
ATOM 3029 C CA . GLY A 1 399 ? 8.429 12.190 -18.998 1.00 91.50 399 GLY A CA 1
ATOM 3030 C C . GLY A 1 399 ? 8.335 12.682 -20.444 1.00 91.50 399 GLY A C 1
ATOM 3031 O O . GLY A 1 399 ? 7.604 12.141 -21.278 1.00 91.50 399 GLY A O 1
ATOM 3032 N N . ASN A 1 400 ? 9.105 13.725 -20.754 1.00 89.38 400 ASN A N 1
ATOM 3033 C CA . ASN A 1 400 ? 9.118 14.321 -22.087 1.00 89.38 400 ASN A CA 1
ATOM 3034 C C . ASN A 1 400 ? 9.783 13.407 -23.127 1.00 89.38 400 ASN A C 1
ATOM 3036 O O . ASN A 1 400 ? 10.719 12.662 -22.836 1.00 89.38 400 ASN A O 1
ATOM 3040 N N . ALA A 1 401 ? 9.327 13.536 -24.373 1.00 92.56 401 ALA A N 1
ATOM 3041 C CA . ALA A 1 401 ? 9.970 12.938 -25.534 1.00 92.56 401 ALA A CA 1
ATOM 3042 C C . ALA A 1 401 ? 11.389 13.500 -25.725 1.00 92.56 401 ALA A C 1
ATOM 3044 O O . ALA A 1 401 ? 11.588 14.714 -25.793 1.00 92.56 401 ALA A O 1
ATOM 3045 N N . VAL A 1 402 ? 12.368 12.611 -25.870 1.00 93.62 402 VAL A N 1
ATOM 3046 C CA . VAL A 1 402 ? 13.775 12.942 -26.100 1.00 93.62 402 VAL A CA 1
ATOM 3047 C C . VAL A 1 402 ? 14.169 12.504 -27.514 1.00 93.62 402 VAL A C 1
ATOM 3049 O O . VAL A 1 402 ? 14.256 11.302 -27.774 1.00 93.62 402 VAL A O 1
ATOM 3052 N N . PRO A 1 403 ? 14.439 13.442 -28.442 1.00 94.62 403 PRO A N 1
ATOM 3053 C CA . PRO A 1 403 ? 14.936 13.107 -29.772 1.00 94.62 403 PRO A CA 1
ATOM 3054 C C . PRO A 1 403 ? 16.311 12.438 -29.702 1.00 94.62 403 PRO A C 1
ATOM 3056 O O . PRO A 1 403 ? 17.213 12.914 -29.000 1.00 94.62 403 PRO A O 1
ATOM 3059 N N . LEU A 1 404 ? 16.476 11.352 -30.455 1.00 95.56 404 LEU A N 1
ATOM 3060 C CA . LEU A 1 404 ? 17.711 10.578 -30.532 1.00 95.56 404 LEU A CA 1
ATOM 3061 C C . LEU A 1 404 ? 18.320 10.665 -31.931 1.00 95.56 404 LEU A C 1
ATOM 3063 O O . LEU A 1 404 ? 17.636 10.924 -32.920 1.00 95.56 404 LEU A O 1
ATOM 3067 N N . LYS A 1 405 ? 19.631 10.437 -32.013 1.00 94.94 405 LYS A N 1
ATOM 3068 C CA . LYS A 1 405 ? 20.358 10.310 -33.279 1.00 94.94 405 LYS A CA 1
ATOM 3069 C C . LYS A 1 405 ? 20.794 8.865 -33.469 1.00 94.94 405 LYS A C 1
ATOM 3071 O O . LYS A 1 405 ? 21.129 8.192 -32.502 1.00 94.94 405 LYS A O 1
ATOM 3076 N N . ASN A 1 406 ? 20.833 8.413 -34.712 1.00 95.31 406 ASN A N 1
ATOM 3077 C CA . ASN A 1 406 ? 21.469 7.157 -35.097 1.00 95.31 406 ASN A CA 1
ATOM 3078 C C . ASN A 1 406 ? 22.673 7.454 -35.993 1.00 95.31 406 ASN A C 1
ATOM 3080 O O . ASN A 1 406 ? 22.795 8.551 -36.537 1.00 95.31 406 ASN A O 1
ATOM 3084 N N . GLY A 1 407 ? 23.564 6.480 -36.142 1.00 94.81 407 GLY A N 1
ATOM 3085 C CA . GLY A 1 407 ? 24.718 6.570 -37.025 1.00 94.81 407 GLY A CA 1
ATOM 3086 C C . GLY A 1 407 ? 24.579 5.668 -38.240 1.00 94.81 407 GLY A C 1
ATOM 3087 O O . GLY A 1 407 ? 24.190 4.502 -38.132 1.00 94.81 407 GLY A O 1
ATOM 3088 N N . GLU A 1 408 ? 24.914 6.217 -39.403 1.00 94.38 408 GLU A N 1
ATOM 3089 C CA . GLU A 1 408 ? 25.019 5.469 -40.652 1.00 94.38 408 GLU A CA 1
ATOM 3090 C C . GLU A 1 408 ? 26.480 5.272 -41.046 1.00 94.38 408 GLU A C 1
ATOM 3092 O O . GLU A 1 408 ? 27.326 6.128 -40.785 1.00 94.38 408 GLU A O 1
ATOM 3097 N N . GLU A 1 409 ? 26.761 4.161 -41.722 1.00 95.62 409 GLU A N 1
ATOM 3098 C CA . GLU A 1 409 ? 27.971 4.019 -42.531 1.00 95.62 409 GLU A CA 1
ATOM 3099 C C . GLU A 1 409 ? 27.585 4.059 -44.000 1.00 95.62 409 GLU A C 1
ATOM 3101 O O . GLU A 1 409 ? 26.528 3.558 -44.386 1.00 95.62 409 GLU A O 1
ATOM 3106 N N . ARG A 1 410 ? 28.457 4.625 -44.829 1.00 94.50 410 ARG A N 1
ATOM 3107 C CA . ARG A 1 410 ? 28.254 4.725 -46.268 1.00 94.50 410 ARG A CA 1
ATOM 3108 C C . ARG A 1 410 ? 29.555 4.470 -47.016 1.00 94.50 410 ARG A C 1
ATOM 3110 O O . ARG A 1 410 ? 30.583 5.074 -46.722 1.00 94.50 410 ARG A O 1
ATOM 3117 N N . ILE A 1 411 ? 29.496 3.603 -48.021 1.00 94.88 411 ILE A N 1
ATOM 3118 C CA . ILE A 1 411 ? 30.575 3.357 -48.977 1.00 94.88 411 ILE A CA 1
ATOM 3119 C C . ILE A 1 411 ? 30.115 3.804 -50.359 1.00 94.88 411 ILE A C 1
ATOM 3121 O O . ILE A 1 411 ? 29.072 3.385 -50.853 1.00 94.88 411 ILE A O 1
ATOM 3125 N N . VAL A 1 412 ? 30.904 4.671 -50.988 1.00 94.94 412 VAL A N 1
ATOM 3126 C CA . VAL A 1 412 ? 30.696 5.102 -52.372 1.00 94.94 412 VAL A CA 1
ATOM 3127 C C . VAL A 1 412 ? 31.810 4.527 -53.227 1.00 94.94 412 VAL A C 1
ATOM 3129 O O . VAL A 1 412 ? 32.972 4.862 -53.010 1.00 94.94 412 VAL A O 1
ATOM 3132 N N . VAL A 1 413 ? 31.452 3.691 -54.197 1.00 94.31 413 VAL A N 1
ATOM 3133 C CA . VAL A 1 413 ? 32.363 3.151 -55.209 1.00 94.31 413 VAL A CA 1
ATOM 3134 C C . VAL A 1 413 ? 32.025 3.808 -56.535 1.00 94.31 413 VAL A C 1
ATOM 3136 O O . VAL A 1 413 ? 30.885 3.785 -56.987 1.00 94.31 413 VAL A O 1
ATOM 3139 N N . TYR A 1 414 ? 33.012 4.424 -57.168 1.00 92.75 414 TYR A N 1
ATOM 3140 C CA . TYR A 1 414 ? 32.808 5.162 -58.409 1.00 92.75 414 TYR A CA 1
ATOM 3141 C C . TYR A 1 414 ? 33.881 4.806 -59.419 1.00 92.75 414 TYR A C 1
ATOM 3143 O O . TYR A 1 414 ? 35.061 4.790 -59.070 1.00 92.75 414 TYR A O 1
ATOM 3151 N N . LEU A 1 415 ? 33.499 4.603 -60.676 1.00 92.62 415 LEU A N 1
ATOM 3152 C CA . LEU A 1 415 ? 34.428 4.482 -61.795 1.00 92.62 415 LEU A CA 1
ATOM 3153 C C . LEU A 1 415 ? 33.851 5.188 -63.021 1.00 92.62 415 LEU A C 1
ATOM 3155 O O . LEU A 1 415 ? 32.699 4.985 -63.402 1.00 92.62 415 LEU A O 1
ATOM 3159 N N . ASN A 1 416 ? 34.656 6.027 -63.669 1.00 90.81 416 ASN A N 1
ATOM 3160 C CA . ASN A 1 416 ? 34.235 6.736 -64.867 1.00 90.81 416 ASN A CA 1
ATOM 3161 C C . ASN A 1 416 ? 35.405 7.025 -65.819 1.00 90.81 416 ASN A C 1
ATOM 3163 O O . ASN A 1 416 ? 36.585 6.845 -65.501 1.00 90.81 416 ASN A O 1
ATOM 3167 N N . LYS A 1 417 ? 35.056 7.483 -67.022 1.00 89.88 417 LYS A N 1
ATOM 3168 C CA . LYS A 1 417 ? 35.972 7.890 -68.080 1.00 89.88 417 LYS A CA 1
ATOM 3169 C C . LYS A 1 417 ? 35.792 9.369 -68.399 1.00 89.88 417 LYS A C 1
ATOM 3171 O O . LYS A 1 417 ? 34.678 9.875 -68.486 1.00 89.88 417 LYS A O 1
ATOM 3176 N N . LYS A 1 418 ? 36.899 10.053 -68.661 1.00 87.88 418 LYS A N 1
ATOM 3177 C CA . LYS A 1 418 ? 36.914 11.415 -69.196 1.00 87.88 418 LYS A CA 1
ATOM 3178 C C . LYS A 1 418 ? 37.753 11.447 -70.464 1.00 87.88 418 LYS A C 1
ATOM 3180 O O . LYS A 1 418 ? 38.859 10.907 -70.497 1.00 87.88 418 LYS A O 1
ATOM 3185 N N . THR A 1 419 ? 37.239 12.109 -71.493 1.00 87.25 419 THR A N 1
ATOM 3186 C CA . THR A 1 419 ? 37.988 12.397 -72.720 1.00 87.25 419 THR A CA 1
ATOM 3187 C C . THR A 1 419 ? 38.378 13.868 -72.706 1.00 87.25 419 THR A C 1
ATOM 3189 O O . THR A 1 419 ? 37.526 14.734 -72.532 1.00 87.25 419 THR A O 1
ATOM 3192 N N . SER A 1 420 ? 39.665 14.170 -72.857 1.00 81.00 420 SER A N 1
ATOM 3193 C CA . SER A 1 420 ? 40.163 15.546 -72.962 1.00 81.00 420 SER A CA 1
ATOM 3194 C C . SER A 1 420 ? 41.322 15.595 -73.949 1.00 81.00 420 SER A C 1
ATOM 3196 O O . SER A 1 420 ? 42.182 14.720 -73.909 1.00 81.00 420 SER A O 1
ATOM 3198 N N . LYS A 1 421 ? 41.338 16.585 -74.854 1.00 82.56 421 LYS A N 1
ATOM 3199 C CA . LYS A 1 421 ? 42.370 16.748 -75.901 1.00 82.56 421 LYS A CA 1
ATOM 3200 C C . LYS A 1 421 ? 42.658 15.440 -76.671 1.00 82.56 421 LYS A C 1
ATOM 3202 O O . LYS A 1 421 ? 43.804 15.014 -76.779 1.00 82.56 421 LYS A O 1
ATOM 3207 N N . GLY A 1 422 ? 41.599 14.744 -77.104 1.00 81.06 422 GLY A N 1
ATOM 3208 C CA . GLY A 1 422 ? 41.683 13.467 -77.840 1.00 81.06 422 GLY A CA 1
ATOM 3209 C C . GLY A 1 422 ? 42.144 12.257 -77.015 1.00 81.06 422 GLY A C 1
ATOM 3210 O O . GLY A 1 422 ? 42.248 11.147 -77.529 1.00 81.06 422 GLY A O 1
ATOM 3211 N N . LYS A 1 423 ? 42.408 12.443 -75.721 1.00 83.44 423 LYS A N 1
ATOM 3212 C CA . LYS A 1 423 ? 43.007 11.448 -74.838 1.00 83.44 423 LYS A CA 1
ATOM 3213 C C . LYS A 1 423 ? 41.988 10.954 -73.810 1.00 83.44 423 LYS A C 1
ATOM 3215 O O . LYS A 1 423 ? 41.366 11.750 -73.105 1.00 83.44 423 LYS A O 1
ATOM 3220 N N . ARG A 1 424 ? 41.820 9.630 -73.723 1.00 87.12 424 ARG A N 1
ATOM 3221 C CA . ARG A 1 424 ? 40.946 8.971 -72.739 1.00 87.12 424 ARG A CA 1
ATOM 3222 C C . ARG A 1 424 ? 41.690 8.749 -71.423 1.00 87.12 424 ARG A C 1
ATOM 3224 O O . ARG A 1 424 ? 42.870 8.386 -71.430 1.00 87.12 424 ARG A O 1
ATOM 3231 N N . HIS A 1 425 ? 40.982 8.977 -70.323 1.00 89.56 425 HIS A N 1
ATOM 3232 C CA . HIS A 1 425 ? 41.458 8.768 -68.965 1.00 89.56 425 HIS A CA 1
ATOM 3233 C C . HIS A 1 425 ? 40.379 8.110 -68.114 1.00 89.56 425 HIS A C 1
ATOM 3235 O O . HIS A 1 425 ? 39.234 8.561 -68.121 1.00 89.56 425 HIS A O 1
ATOM 3241 N N . TYR A 1 426 ? 40.767 7.093 -67.355 1.00 91.88 426 TYR A N 1
ATOM 3242 C CA . TYR A 1 426 ? 39.916 6.438 -66.371 1.00 91.88 426 TYR A CA 1
ATOM 3243 C C . TYR A 1 426 ? 40.267 6.934 -64.972 1.00 91.88 426 TYR A C 1
ATOM 3245 O O . TYR A 1 426 ? 41.427 7.241 -64.664 1.00 91.88 426 TYR A O 1
ATOM 3253 N N . TYR A 1 427 ? 39.242 7.067 -64.144 1.00 92.38 427 TYR A N 1
ATOM 3254 C CA . TYR A 1 427 ? 39.368 7.496 -62.763 1.00 92.38 427 TYR A CA 1
ATOM 3255 C C . TYR A 1 427 ? 38.220 6.926 -61.940 1.00 92.38 427 TYR A C 1
ATOM 3257 O O . TYR A 1 427 ? 37.117 6.734 -62.441 1.00 92.38 427 TYR A O 1
ATOM 3265 N N . GLY A 1 428 ? 38.485 6.679 -60.669 1.00 92.81 428 GLY A N 1
ATOM 3266 C CA . GLY A 1 428 ? 37.519 6.141 -59.735 1.00 92.81 428 GLY A CA 1
ATOM 3267 C C . GLY A 1 428 ? 37.767 6.628 -58.319 1.00 92.81 428 GLY A C 1
ATOM 3268 O O . GLY A 1 428 ? 38.731 7.348 -58.043 1.00 92.81 428 GLY A O 1
ATOM 3269 N N . ASN A 1 429 ? 36.882 6.254 -57.410 1.00 93.06 429 ASN A N 1
ATOM 3270 C CA . ASN A 1 429 ? 37.081 6.442 -55.984 1.00 93.06 429 ASN A CA 1
ATOM 3271 C C . ASN A 1 429 ? 36.464 5.284 -55.197 1.00 93.06 429 ASN A C 1
ATOM 3273 O O . ASN A 1 429 ? 35.638 4.531 -55.716 1.00 93.06 429 ASN A O 1
ATOM 3277 N N . ILE A 1 430 ? 36.933 5.138 -53.965 1.00 95.50 430 ILE A N 1
ATOM 3278 C CA . ILE A 1 430 ? 36.219 4.446 -52.901 1.00 95.50 430 ILE A CA 1
ATOM 3279 C C . ILE A 1 430 ? 36.252 5.408 -51.724 1.00 95.50 430 ILE A C 1
ATOM 3281 O O . ILE A 1 430 ? 37.330 5.762 -51.247 1.00 95.50 430 ILE A O 1
ATOM 3285 N N . ASN A 1 431 ? 35.085 5.872 -51.299 1.00 95.75 431 ASN A N 1
ATOM 3286 C CA . ASN A 1 431 ? 34.962 6.744 -50.140 1.00 95.75 431 ASN A CA 1
ATOM 3287 C C . ASN A 1 431 ? 34.180 6.005 -49.064 1.00 95.75 431 ASN A C 1
ATOM 3289 O O . ASN A 1 431 ? 33.075 5.541 -49.333 1.00 95.75 431 ASN A O 1
ATOM 3293 N N . TYR A 1 432 ? 34.746 5.927 -47.866 1.00 96.06 432 TYR A N 1
ATOM 3294 C CA . TYR A 1 432 ? 34.055 5.448 -46.676 1.00 96.06 432 TYR A CA 1
ATOM 3295 C C . TYR A 1 432 ? 33.665 6.650 -45.817 1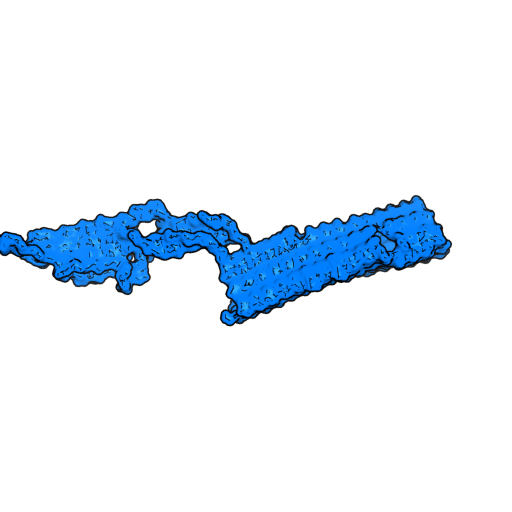.00 96.06 432 TYR A C 1
ATOM 3297 O O . TYR A 1 432 ? 34.497 7.529 -45.583 1.00 96.06 432 TYR A O 1
ATOM 3305 N N . SER A 1 433 ? 32.422 6.708 -45.351 1.00 95.56 433 SER A N 1
ATOM 3306 C CA . SER A 1 433 ? 31.955 7.763 -44.457 1.00 95.56 433 SER A CA 1
ATOM 3307 C C . SER A 1 433 ? 31.057 7.233 -43.347 1.00 95.56 433 SER A C 1
ATOM 3309 O O . SER A 1 433 ? 30.332 6.262 -43.546 1.00 95.56 433 SER A O 1
ATOM 3311 N N . ARG A 1 434 ? 31.053 7.934 -42.216 1.00 96.19 434 ARG A N 1
ATOM 3312 C CA . ARG A 1 434 ? 30.059 7.830 -41.153 1.00 96.19 434 ARG A CA 1
ATOM 3313 C C . ARG A 1 434 ? 29.449 9.192 -40.874 1.00 96.19 434 ARG A C 1
ATOM 3315 O O . ARG A 1 434 ? 30.175 10.185 -40.863 1.00 96.19 434 ARG A O 1
ATOM 3322 N N . SER A 1 435 ? 28.149 9.210 -40.630 1.00 94.69 435 SER A N 1
ATOM 3323 C CA . SER A 1 435 ? 27.372 10.412 -40.313 1.00 94.69 435 SER A CA 1
ATOM 3324 C C . SER A 1 435 ? 26.328 10.095 -39.251 1.00 94.69 435 SER A C 1
ATOM 3326 O O . SER A 1 435 ? 25.940 8.933 -39.078 1.00 94.69 435 SER A O 1
ATOM 3328 N N . LEU A 1 436 ? 25.879 11.126 -38.536 1.00 95.31 436 LEU A N 1
ATOM 3329 C CA . LEU A 1 436 ? 24.691 11.043 -37.690 1.00 95.31 436 LEU A CA 1
ATOM 3330 C C . LEU A 1 436 ? 23.445 11.479 -38.467 1.00 95.31 436 LEU A C 1
ATOM 3332 O O . LEU A 1 436 ? 23.490 12.375 -39.307 1.00 95.31 436 LEU A O 1
ATOM 3336 N N . TYR A 1 437 ? 22.308 10.870 -38.155 1.00 93.50 437 TYR A N 1
ATOM 3337 C CA . TYR A 1 437 ? 21.004 11.244 -38.697 1.00 93.50 437 TYR A CA 1
ATOM 3338 C C . TYR A 1 437 ? 19.921 11.146 -37.618 1.00 93.50 437 TYR A C 1
ATOM 3340 O O . TYR A 1 437 ? 20.143 10.558 -36.557 1.00 93.50 437 TYR A O 1
ATOM 3348 N N . ASP A 1 438 ? 18.761 11.760 -37.863 1.00 94.62 438 ASP A N 1
ATOM 3349 C CA . ASP A 1 438 ? 17.620 11.686 -36.944 1.00 94.62 438 ASP A CA 1
ATOM 3350 C C . ASP A 1 438 ? 17.180 10.234 -36.745 1.00 94.62 438 ASP A C 1
ATOM 3352 O O . ASP A 1 438 ? 16.865 9.521 -37.700 1.00 94.62 438 ASP A O 1
ATOM 3356 N N . GLY A 1 439 ? 17.226 9.794 -35.490 1.00 90.88 439 GLY A N 1
ATOM 3357 C CA . GLY A 1 439 ? 16.799 8.474 -35.062 1.00 90.88 439 GLY A CA 1
ATOM 3358 C C . GLY A 1 439 ? 15.362 8.493 -34.548 1.00 90.88 439 GLY A C 1
ATOM 3359 O O . GLY A 1 439 ? 14.515 9.251 -35.015 1.00 90.88 439 GLY A O 1
ATOM 3360 N N . GLY A 1 440 ? 15.093 7.619 -33.579 1.00 91.50 440 GLY A N 1
ATOM 3361 C CA . GLY A 1 440 ? 13.804 7.560 -32.897 1.00 91.50 440 GLY A CA 1
ATOM 3362 C C . GLY A 1 440 ? 13.650 8.602 -31.788 1.00 91.50 440 GLY A C 1
ATOM 3363 O O . GLY A 1 440 ? 14.451 9.525 -31.627 1.00 91.50 440 GLY A O 1
ATOM 3364 N N . VAL A 1 441 ? 12.613 8.404 -30.982 1.00 93.94 441 VAL A N 1
ATOM 3365 C CA . VAL A 1 441 ? 12.349 9.167 -29.763 1.00 93.94 441 VAL A CA 1
ATOM 3366 C C . VAL A 1 441 ? 12.446 8.214 -28.579 1.00 93.94 441 VAL A C 1
ATOM 3368 O O . VAL A 1 441 ? 11.880 7.123 -28.614 1.00 93.94 441 VAL A O 1
ATOM 3371 N N . GLY A 1 442 ? 13.176 8.618 -27.544 1.00 92.25 442 GLY A N 1
ATOM 3372 C CA . GLY A 1 442 ? 13.147 7.964 -26.241 1.00 92.25 442 GLY A CA 1
ATOM 3373 C C . GLY A 1 442 ? 12.167 8.673 -25.312 1.00 92.25 442 GLY A C 1
ATOM 3374 O O . GLY A 1 442 ? 11.996 9.886 -25.411 1.00 92.25 442 GLY A O 1
ATOM 3375 N N . TYR A 1 443 ? 11.562 7.935 -24.388 1.00 92.19 443 TYR A N 1
ATOM 3376 C CA . TYR A 1 443 ? 10.795 8.513 -23.287 1.00 92.19 443 TYR A CA 1
ATOM 3377 C C . TYR A 1 443 ? 11.488 8.213 -21.976 1.00 92.19 443 TYR A C 1
ATOM 3379 O O . TYR A 1 443 ? 11.812 7.063 -21.676 1.00 92.19 443 TYR A O 1
ATOM 3387 N N . GLU A 1 444 ? 11.728 9.257 -21.200 1.00 92.12 444 GLU A N 1
ATOM 3388 C CA . GLU A 1 444 ? 11.992 9.051 -19.792 1.00 92.12 444 GLU A CA 1
ATOM 3389 C C . GLU A 1 444 ? 10.771 8.386 -19.153 1.00 92.12 444 GLU A C 1
ATOM 3391 O O . GLU A 1 444 ? 9.634 8.681 -19.520 1.00 92.12 444 GLU A O 1
ATOM 3396 N N . SER A 1 445 ? 10.996 7.479 -18.216 1.00 94.50 445 SER A N 1
ATOM 3397 C CA . SER A 1 445 ? 9.922 6.759 -17.548 1.00 94.50 445 SER A CA 1
ATOM 3398 C C . SER A 1 445 ? 10.301 6.441 -16.116 1.00 94.50 445 SER A C 1
ATOM 3400 O O . SER A 1 445 ? 11.488 6.312 -15.806 1.00 94.50 445 SER A O 1
ATOM 3402 N N . GLY A 1 446 ? 9.298 6.218 -15.271 1.00 94.81 446 GLY A N 1
ATOM 3403 C CA . GLY A 1 446 ? 9.492 5.447 -14.048 1.00 94.81 446 GLY A CA 1
ATOM 3404 C C . GLY A 1 446 ? 10.037 4.039 -14.326 1.00 94.81 446 GLY A C 1
ATOM 3405 O O . GLY A 1 446 ? 10.192 3.601 -15.474 1.00 94.81 446 GLY A O 1
ATOM 3406 N N . GLN A 1 447 ? 10.322 3.316 -13.250 1.00 94.88 447 GLN A N 1
ATOM 3407 C CA . GLN A 1 447 ? 10.564 1.879 -13.301 1.00 94.88 447 GLN A CA 1
ATOM 3408 C C . GLN A 1 447 ? 9.297 1.127 -13.760 1.00 94.88 447 GLN A C 1
ATOM 3410 O O . GLN A 1 447 ? 8.187 1.623 -13.543 1.00 94.88 447 GLN A O 1
ATOM 3415 N N . PRO A 1 448 ? 9.436 -0.055 -14.390 1.00 94.81 448 PRO A N 1
ATOM 3416 C CA . PRO A 1 448 ? 8.304 -0.792 -14.945 1.00 94.81 448 PRO A CA 1
ATOM 3417 C C . PRO A 1 448 ? 7.234 -1.157 -13.911 1.00 94.81 448 PRO A C 1
ATOM 3419 O O . PRO A 1 448 ? 7.545 -1.683 -12.845 1.00 94.81 448 PRO A O 1
ATOM 3422 N N . SER A 1 449 ? 5.966 -0.981 -14.281 1.00 97.81 449 SER A N 1
ATOM 3423 C CA . SER A 1 449 ? 4.853 -1.607 -13.562 1.00 97.81 449 SER A CA 1
ATOM 3424 C C . SER A 1 449 ? 4.793 -3.092 -13.876 1.00 97.81 449 SER A C 1
ATOM 3426 O O . SER A 1 449 ? 4.764 -3.482 -15.050 1.00 97.81 449 SER A O 1
ATOM 3428 N N . ALA A 1 450 ? 4.758 -3.914 -12.834 1.00 98.06 450 ALA A N 1
ATOM 3429 C CA . ALA A 1 450 ? 4.875 -5.358 -12.956 1.00 98.06 450 ALA A CA 1
ATOM 3430 C C . ALA A 1 450 ? 3.647 -6.085 -12.410 1.00 98.06 450 ALA A C 1
ATOM 3432 O O . ALA A 1 450 ? 3.055 -5.698 -11.402 1.00 98.06 450 ALA A O 1
ATOM 3433 N N . ILE A 1 451 ? 3.303 -7.174 -13.092 1.00 98.56 451 ILE A N 1
ATOM 3434 C CA . ILE A 1 451 ? 2.349 -8.181 -12.643 1.00 98.56 451 ILE A CA 1
ATOM 3435 C C . ILE A 1 451 ? 3.075 -9.510 -12.778 1.00 98.56 451 ILE A C 1
ATOM 3437 O O . ILE A 1 451 ? 3.462 -9.893 -13.883 1.00 98.56 451 ILE A O 1
ATOM 3441 N N . GLU A 1 452 ? 3.299 -10.186 -11.661 1.00 98.38 452 GLU A N 1
ATOM 3442 C CA . GLU A 1 452 ? 4.130 -11.381 -11.615 1.00 98.38 452 GLU A CA 1
ATOM 3443 C C . GLU A 1 452 ? 3.535 -12.472 -10.724 1.00 98.38 452 GLU A C 1
ATOM 3445 O O . GLU A 1 452 ? 2.778 -12.224 -9.784 1.00 98.38 452 GLU A O 1
ATOM 3450 N N . GLY A 1 453 ? 3.899 -13.707 -11.050 1.00 97.69 453 GLY A N 1
ATOM 3451 C CA . GLY A 1 453 ? 3.621 -14.895 -10.263 1.00 97.69 453 GLY A CA 1
ATOM 3452 C C . GLY A 1 453 ? 4.084 -16.149 -10.991 1.00 97.69 453 GLY A C 1
ATOM 3453 O O . GLY A 1 453 ? 4.592 -16.073 -12.112 1.00 97.69 453 GLY A O 1
ATOM 3454 N N . ARG A 1 454 ? 3.891 -17.326 -10.384 1.00 97.69 454 ARG A N 1
ATOM 3455 C CA . ARG A 1 454 ? 4.170 -18.615 -11.054 1.00 97.69 454 ARG A CA 1
ATOM 3456 C C . ARG A 1 454 ? 3.347 -18.780 -12.326 1.00 97.69 454 ARG A C 1
ATOM 3458 O O . ARG A 1 454 ? 3.784 -19.434 -13.268 1.00 97.69 454 ARG A O 1
ATOM 3465 N N . GLN A 1 455 ? 2.158 -18.190 -12.328 1.00 98.19 455 GLN A N 1
ATOM 3466 C CA . GLN A 1 455 ? 1.299 -18.075 -13.491 1.00 98.19 455 GLN A CA 1
ATOM 3467 C C . GLN A 1 455 ? 0.628 -16.703 -13.476 1.00 98.19 455 GLN A C 1
ATOM 3469 O O . GLN A 1 455 ? 0.137 -16.269 -12.436 1.00 98.19 455 GLN A O 1
ATOM 3474 N N . VAL A 1 456 ? 0.575 -16.048 -14.632 1.00 98.44 456 VAL A N 1
ATOM 3475 C CA . VAL A 1 456 ? -0.187 -14.811 -14.833 1.00 98.44 456 VAL A CA 1
ATOM 3476 C C . VAL A 1 456 ? -1.315 -15.114 -15.815 1.00 98.44 456 VAL A C 1
ATOM 3478 O O . VAL A 1 456 ? -1.059 -15.598 -16.917 1.00 98.44 456 VAL A O 1
ATOM 3481 N N . ILE A 1 457 ? -2.560 -14.877 -15.399 1.00 98.25 457 ILE A N 1
ATOM 3482 C CA . ILE A 1 457 ? -3.774 -15.094 -16.196 1.00 98.25 457 ILE A CA 1
ATOM 3483 C C . ILE A 1 457 ? -4.506 -13.757 -16.297 1.00 98.25 457 ILE A C 1
ATOM 3485 O O . ILE A 1 457 ? -4.974 -13.230 -15.289 1.00 98.25 457 ILE A O 1
ATOM 3489 N N . LEU A 1 458 ? -4.604 -13.220 -17.512 1.00 97.31 458 LEU A N 1
ATOM 3490 C CA . LEU A 1 458 ? -5.276 -11.954 -17.795 1.00 97.31 458 LEU A CA 1
ATOM 3491 C C . LEU A 1 458 ? -6.513 -12.225 -18.651 1.00 97.31 458 LEU A C 1
ATOM 3493 O O . LEU A 1 458 ? -6.390 -12.673 -19.789 1.00 97.31 458 LEU A O 1
ATOM 3497 N N . ASN A 1 459 ? -7.688 -11.935 -18.101 1.00 96.94 459 ASN A N 1
ATOM 3498 C CA . ASN A 1 459 ? -8.972 -12.023 -18.782 1.00 96.94 459 ASN A CA 1
ATOM 3499 C C . ASN A 1 459 ? -9.548 -10.605 -18.893 1.00 96.94 459 ASN A C 1
ATOM 3501 O O . ASN A 1 459 ? -10.257 -10.140 -17.999 1.00 96.94 459 ASN A O 1
ATOM 3505 N N . ALA A 1 460 ? -9.193 -9.915 -19.975 1.00 90.88 460 ALA A N 1
ATOM 3506 C CA . ALA A 1 460 ? -9.675 -8.581 -20.321 1.00 90.88 460 ALA A CA 1
ATOM 3507 C C . ALA A 1 460 ? -9.901 -8.489 -21.847 1.00 90.88 460 ALA A C 1
ATOM 3509 O O . ALA A 1 460 ? -9.223 -9.221 -22.577 1.00 90.88 460 ALA A O 1
ATOM 3510 N N . PRO A 1 461 ? -10.871 -7.681 -22.318 1.00 83.62 461 PRO A N 1
ATOM 3511 C CA . PRO A 1 461 ? -11.209 -7.550 -23.738 1.00 83.62 461 PRO A CA 1
ATOM 3512 C C . PRO A 1 461 ? -10.138 -6.861 -24.591 1.00 83.62 461 PRO A C 1
ATOM 3514 O O . PRO A 1 461 ? -9.306 -6.105 -24.036 1.00 83.62 461 PRO A O 1
#